Protein AF-0000000072077047 (afdb_homodimer)

Structure (mmCIF, N/CA/C/O backbone):
data_AF-0000000072077047-model_v1
#
loop_
_entity.id
_entity.type
_entity.pdbx_description
1 polymer 'Carbohydrate ABC transporter membrane protein 2 (CUT1 family)'
#
loop_
_atom_site.group_PDB
_atom_site.id
_atom_site.type_symbol
_atom_site.label_atom_id
_atom_site.label_alt_id
_atom_site.label_comp_id
_atom_site.label_asym_id
_atom_site.label_entity_id
_atom_site.label_seq_id
_atom_site.pdbx_PDB_ins_code
_atom_site.Cartn_x
_atom_site.Cartn_y
_atom_site.Cartn_z
_atom_site.occupancy
_atom_site.B_iso_or_equiv
_atom_site.auth_seq_id
_atom_site.auth_comp_id
_atom_site.auth_asym_id
_atom_site.auth_atom_id
_atom_site.pdbx_PDB_model_num
ATOM 1 N N . MET A 1 1 ? -26.688 14.711 22.484 1 39.25 1 MET A N 1
ATOM 2 C CA . MET A 1 1 ? -26.938 13.711 21.453 1 39.25 1 MET A CA 1
ATOM 3 C C . MET A 1 1 ? -27.859 14.25 20.375 1 39.25 1 MET A C 1
ATOM 5 O O . MET A 1 1 ? -29.031 14.508 20.625 1 39.25 1 MET A O 1
ATOM 9 N N . GLN A 1 2 ? -27.266 15.172 19.625 1 50.06 2 GLN A N 1
ATOM 10 C CA . GLN A 1 2 ? -28.172 16.016 18.844 1 50.06 2 GLN A CA 1
ATOM 11 C C . GLN A 1 2 ? -29.25 15.164 18.172 1 50.06 2 GLN A C 1
ATOM 13 O O . GLN A 1 2 ? -29.062 13.969 17.953 1 50.06 2 GLN A O 1
ATOM 18 N N . LYS A 1 3 ? -30.391 15.648 17.984 1 54.31 3 LYS A N 1
ATOM 19 C CA . LYS A 1 3 ? -31.625 15.102 17.422 1 54.31 3 LYS A CA 1
ATOM 20 C C . LYS A 1 3 ? -31.359 14.312 16.156 1 54.31 3 LYS A C 1
ATOM 22 O O . LYS A 1 3 ? -30.656 14.797 15.258 1 54.31 3 LYS A O 1
ATOM 27 N N . LEU A 1 4 ? -31.469 12.938 16.266 1 60.53 4 LEU A N 1
ATOM 28 C CA . LEU A 1 4 ? -31.359 12.016 15.141 1 60.53 4 LEU A CA 1
ATOM 29 C C . LEU A 1 4 ? -32.219 12.492 13.977 1 60.53 4 LEU A C 1
ATOM 31 O O . LEU A 1 4 ? -33.438 12.492 14.062 1 60.53 4 LEU A O 1
ATOM 35 N N . THR A 1 5 ? -31.828 13.5 13.25 1 64.62 5 THR A N 1
ATOM 36 C CA . THR A 1 5 ? -32.5 13.891 12.016 1 64.62 5 THR A CA 1
ATOM 37 C C . THR A 1 5 ? -32.438 12.773 10.984 1 64.62 5 THR A C 1
ATOM 39 O O . THR A 1 5 ? -31.609 11.867 11.094 1 64.62 5 THR A O 1
ATOM 42 N N . PRO A 1 6 ? -33.469 12.617 10.227 1 68.06 6 PRO A N 1
ATOM 43 C CA . PRO A 1 6 ? -33.438 11.609 9.164 1 68.06 6 PRO A CA 1
ATOM 44 C C . PRO A 1 6 ? -32.062 11.516 8.477 1 68.06 6 PRO A C 1
ATOM 46 O O . PRO A 1 6 ? -31.625 10.414 8.117 1 68.06 6 PRO A O 1
ATOM 49 N N . GLN A 1 7 ? -31.422 12.547 8.32 1 70.06 7 GLN A N 1
ATOM 50 C CA . GLN A 1 7 ? -30.094 12.555 7.719 1 70.06 7 GLN A CA 1
ATOM 51 C C . GLN A 1 7 ? -29.078 11.844 8.617 1 70.06 7 GLN A C 1
ATOM 53 O O . GLN A 1 7 ? -28.219 11.102 8.141 1 70.06 7 GLN A O 1
ATOM 58 N N . SER A 1 8 ? -29.328 12.086 9.875 1 73.5 8 SER A N 1
ATOM 59 C CA . SER A 1 8 ? -28.438 11.438 10.828 1 73.5 8 SER A CA 1
ATOM 60 C C . SER A 1 8 ? -28.641 9.93 10.844 1 73.5 8 SER A C 1
ATOM 62 O O . SER A 1 8 ? -27.688 9.164 10.953 1 73.5 8 SER A O 1
ATOM 64 N N . LEU A 1 9 ? -29.891 9.539 10.625 1 75.94 9 LEU A N 1
ATOM 65 C CA . LEU A 1 9 ? -30.188 8.109 10.617 1 75.94 9 LEU A CA 1
ATOM 66 C C . LEU A 1 9 ? -29.562 7.43 9.406 1 75.94 9 LEU A C 1
ATOM 68 O O . LEU A 1 9 ? -29.047 6.312 9.516 1 75.94 9 LEU A O 1
ATOM 72 N N . ILE A 1 10 ? -29.594 8.109 8.336 1 75 10 ILE A N 1
ATOM 73 C CA . ILE A 1 10 ? -29.016 7.566 7.117 1 75 10 ILE A CA 1
ATOM 74 C C . ILE A 1 10 ? -27.5 7.426 7.281 1 75 10 ILE A C 1
ATOM 76 O O . ILE A 1 10 ? -26.922 6.402 6.902 1 75 10 ILE A O 1
ATOM 80 N N . VAL A 1 11 ? -26.969 8.352 7.938 1 74.69 11 VAL A N 1
ATOM 81 C CA . VAL A 1 11 ? -25.531 8.32 8.164 1 74.69 11 VAL A CA 1
ATOM 82 C C . VAL A 1 11 ? -25.172 7.156 9.086 1 74.69 11 VAL A C 1
ATOM 84 O O . VAL A 1 11 ? -24.234 6.41 8.82 1 74.69 11 VAL A O 1
ATOM 87 N N . HIS A 1 12 ? -26.016 6.977 10.039 1 79.75 12 HIS A N 1
ATOM 88 C CA . HIS A 1 12 ? -25.766 5.887 10.977 1 79.75 12 HIS A CA 1
ATOM 89 C C . HIS A 1 12 ? -25.922 4.531 10.305 1 79.75 12 HIS A C 1
ATOM 91 O O . HIS A 1 12 ? -25.125 3.625 10.516 1 79.75 12 HIS A O 1
ATOM 97 N N . ALA A 1 13 ? -26.891 4.531 9.508 1 80.5 13 ALA A N 1
ATOM 98 C CA . ALA A 1 13 ? -27.141 3.27 8.82 1 80.5 13 ALA A CA 1
ATOM 99 C C . ALA A 1 13 ? -26.016 2.926 7.859 1 80.5 13 ALA A C 1
ATOM 101 O O . ALA A 1 13 ? -25.547 1.78 7.812 1 80.5 13 ALA A O 1
ATOM 102 N N . VAL A 1 14 ? -25.516 3.881 7.191 1 77.81 14 VAL A N 1
ATOM 103 C CA . VAL A 1 14 ? -24.438 3.68 6.219 1 77.81 14 VAL A CA 1
ATOM 104 C C . VAL A 1 14 ? -23.156 3.295 6.941 1 77.81 14 VAL A C 1
ATOM 106 O O . VAL A 1 14 ? -22.453 2.375 6.52 1 77.81 14 VAL A O 1
ATOM 109 N N . MET A 1 15 ? -22.984 3.916 8.039 1 80.5 15 MET A N 1
ATOM 110 C CA . MET A 1 15 ? -21.781 3.629 8.812 1 80.5 15 MET A CA 1
ATOM 111 C C . MET A 1 15 ? -21.828 2.217 9.391 1 80.5 15 MET A C 1
ATOM 113 O O . MET A 1 15 ? -20.812 1.514 9.406 1 80.5 15 MET A O 1
ATOM 117 N N . LEU A 1 16 ? -22.969 1.826 9.805 1 81 16 LEU A N 1
ATOM 118 C CA . LEU A 1 16 ? -23.141 0.487 10.359 1 81 16 LEU A CA 1
ATOM 119 C C . LEU A 1 16 ? -22.953 -0.573 9.273 1 81 16 LEU A C 1
ATOM 121 O O . LEU A 1 16 ? -22.297 -1.589 9.5 1 81 16 LEU A O 1
ATOM 125 N N . LEU A 1 17 ? -23.5 -0.321 8.133 1 80.81 17 LEU A N 1
ATOM 126 C CA . LEU A 1 17 ? -23.406 -1.264 7.027 1 80.81 17 LEU A CA 1
ATOM 127 C C . LEU A 1 17 ? -21.953 -1.413 6.582 1 80.81 17 LEU A C 1
ATOM 129 O O . LEU A 1 17 ? -21.5 -2.521 6.285 1 80.81 17 LEU A O 1
ATOM 133 N N . LEU A 1 18 ? -21.297 -0.344 6.586 1 79.5 18 LEU A N 1
ATOM 134 C CA . LEU A 1 18 ? -19.891 -0.366 6.211 1 79.5 18 LEU A CA 1
ATOM 135 C C . LEU A 1 18 ? -19.062 -1.135 7.238 1 79.5 18 LEU A C 1
ATOM 137 O O . LEU A 1 18 ? -18.203 -1.945 6.875 1 79.5 18 LEU A O 1
ATOM 141 N N . ALA A 1 19 ? -19.359 -0.924 8.438 1 80.75 19 ALA A N 1
ATOM 142 C CA . ALA A 1 19 ? -18.656 -1.617 9.523 1 80.75 19 ALA A CA 1
ATOM 143 C C . ALA A 1 19 ? -18.875 -3.123 9.445 1 80.75 19 ALA A C 1
ATOM 145 O O . ALA A 1 19 ? -17.938 -3.91 9.578 1 80.75 19 ALA A O 1
ATOM 146 N N . LEU A 1 20 ? -20.078 -3.471 9.156 1 80.88 20 LEU A N 1
ATOM 147 C CA . LEU A 1 20 ? -20.422 -4.887 9.086 1 80.88 20 LEU A CA 1
ATOM 148 C C . LEU A 1 20 ? -19.75 -5.555 7.891 1 80.88 20 LEU A C 1
ATOM 150 O O . LEU A 1 20 ? -19.281 -6.688 7.992 1 80.88 20 LEU A O 1
ATOM 154 N N . SER A 1 21 ? -19.719 -4.855 6.824 1 79.19 21 SER A N 1
ATOM 155 C CA . SER A 1 21 ? -19.109 -5.414 5.629 1 79.19 21 SER A CA 1
ATOM 156 C C . SER A 1 21 ? -17.609 -5.625 5.828 1 79.19 21 SER A C 1
ATOM 158 O O . SER A 1 21 ? -17.031 -6.578 5.297 1 79.19 21 SER A O 1
ATOM 160 N N . TRP A 1 22 ? -17 -4.785 6.598 1 79 22 TRP A N 1
ATOM 161 C CA . TRP A 1 22 ? -15.57 -4.895 6.871 1 79 22 TRP A CA 1
ATOM 162 C C . TRP A 1 22 ? -15.289 -6.012 7.871 1 79 22 TRP A C 1
ATOM 164 O O . TRP A 1 22 ? -14.281 -6.707 7.77 1 79 22 TRP A O 1
ATOM 174 N N . LEU A 1 23 ? -16.266 -6.238 8.789 1 83.62 23 LEU A N 1
ATOM 175 C CA . LEU A 1 23 ? -16.047 -7.188 9.875 1 83.62 23 LEU A CA 1
ATOM 176 C C . LEU A 1 23 ? -16.359 -8.609 9.43 1 83.62 23 LEU A C 1
ATOM 178 O O . LEU A 1 23 ? -15.797 -9.57 9.969 1 83.62 23 LEU A O 1
ATOM 182 N N . TYR A 1 24 ? -17.141 -8.75 8.484 1 84.81 24 TYR A N 1
ATOM 183 C CA . TYR A 1 24 ? -17.656 -10.062 8.109 1 84.81 24 TYR A CA 1
ATOM 184 C C . TYR A 1 24 ? -16.516 -10.992 7.711 1 84.81 24 TYR A C 1
ATOM 186 O O . TYR A 1 24 ? -16.422 -12.117 8.219 1 84.81 24 TYR A O 1
ATOM 194 N N . PRO A 1 25 ? -15.672 -10.562 6.801 1 85.69 25 PRO A N 1
ATOM 195 C CA . PRO A 1 25 ? -14.602 -11.484 6.402 1 85.69 25 PRO A CA 1
ATOM 196 C C . PRO A 1 25 ? -13.711 -11.898 7.57 1 85.69 25 PRO A C 1
ATOM 198 O O . PRO A 1 25 ? -13.227 -13.031 7.605 1 85.69 25 PRO A O 1
ATOM 201 N N . PHE A 1 26 ? -13.57 -11.039 8.453 1 85.38 26 PHE A N 1
ATOM 202 C CA . PHE A 1 26 ? -12.758 -11.352 9.617 1 85.38 26 PHE A CA 1
ATOM 203 C C . PHE A 1 26 ? -13.461 -12.359 10.523 1 85.38 26 PHE A C 1
ATOM 205 O O . PHE A 1 26 ? -12.844 -13.312 10.992 1 85.38 26 PHE A O 1
ATOM 212 N N . ILE A 1 27 ? -14.695 -12.102 10.727 1 88.5 27 ILE A N 1
ATOM 213 C CA . ILE A 1 27 ? -15.492 -13 11.562 1 88.5 27 ILE A CA 1
ATOM 214 C C . ILE A 1 27 ? -15.555 -14.383 10.922 1 88.5 27 ILE A C 1
ATOM 216 O O . ILE A 1 27 ? -15.375 -15.398 11.602 1 88.5 27 ILE A O 1
ATOM 220 N N . TRP A 1 28 ? -15.727 -14.383 9.664 1 90.38 28 TRP A N 1
ATOM 221 C CA . TRP A 1 28 ? -15.781 -15.648 8.938 1 90.38 28 TRP A CA 1
ATOM 222 C C . TRP A 1 28 ? -14.469 -16.406 9.078 1 90.38 28 TRP A C 1
ATOM 224 O O . TRP A 1 28 ? -14.469 -17.625 9.312 1 90.38 28 TRP A O 1
ATOM 234 N N . MET A 1 29 ? -13.398 -15.703 8.898 1 90.62 29 MET A N 1
ATOM 235 C CA . MET A 1 29 ? -12.078 -16.312 8.969 1 90.62 29 MET A CA 1
ATOM 236 C C . MET A 1 29 ? -11.836 -16.938 10.344 1 90.62 29 MET A C 1
ATOM 238 O O . MET A 1 29 ? -11.422 -18.094 10.445 1 90.62 29 MET A O 1
ATOM 242 N N . VAL A 1 30 ? -12.148 -16.203 11.375 1 92.06 30 VAL A N 1
ATOM 243 C CA . VAL A 1 30 ? -11.898 -16.656 12.742 1 92.06 30 VAL A CA 1
ATOM 244 C C . VAL A 1 30 ? -12.781 -17.875 13.047 1 92.06 30 VAL A C 1
ATOM 246 O O . VAL A 1 30 ? -12.289 -18.906 13.523 1 92.06 30 VAL A O 1
ATOM 249 N N . LEU A 1 31 ? -14.023 -17.812 12.711 1 94.19 31 LEU A N 1
ATOM 250 C CA . LEU A 1 31 ? -14.945 -18.891 13.008 1 94.19 31 LEU A CA 1
ATOM 251 C C . LEU A 1 31 ? -14.617 -20.125 12.172 1 94.19 31 LEU A C 1
ATOM 253 O O . LEU A 1 31 ? -14.695 -21.25 12.664 1 94.19 31 LEU A O 1
ATOM 257 N N . SER A 1 32 ? -14.227 -19.922 10.945 1 93 32 SER A N 1
ATOM 258 C CA . SER A 1 32 ? -13.906 -21.047 10.062 1 93 32 SER A CA 1
ATOM 259 C C . SER A 1 32 ? -12.609 -21.734 10.484 1 93 32 SER A C 1
ATOM 261 O O . SER A 1 32 ? -12.438 -22.922 10.273 1 93 32 SER A O 1
ATOM 263 N N . SER A 1 33 ? -11.695 -20.938 11.039 1 93.38 33 SER A N 1
ATOM 264 C CA . SER A 1 33 ? -10.438 -21.516 11.5 1 93.38 33 SER A CA 1
ATOM 265 C C . SER A 1 33 ? -10.656 -22.469 12.656 1 93.38 33 SER A C 1
ATOM 267 O O . SER A 1 33 ? -9.789 -23.281 12.977 1 93.38 33 SER A O 1
ATOM 269 N N . LEU A 1 34 ? -11.844 -22.391 13.305 1 95.75 34 LEU A N 1
ATOM 270 C CA . LEU A 1 34 ? -12.18 -23.203 14.469 1 95.75 34 LEU A CA 1
ATOM 271 C C . LEU A 1 34 ? -13.078 -24.375 14.062 1 95.75 34 LEU A C 1
ATOM 273 O O . LEU A 1 34 ? -13.68 -25.016 14.922 1 95.75 34 LEU A O 1
ATOM 277 N N . LYS A 1 35 ? -13.164 -24.641 12.812 1 94.94 35 LYS A N 1
ATOM 278 C CA . LYS A 1 35 ? -13.945 -25.766 12.297 1 94.94 35 LYS A CA 1
ATOM 279 C C . LYS A 1 35 ? -13.039 -26.812 11.648 1 94.94 35 LYS A C 1
ATOM 281 O O . LYS A 1 35 ? -11.953 -26.484 11.164 1 94.94 35 LYS A O 1
ATOM 286 N N . PRO A 1 36 ? -13.555 -28.141 11.711 1 92.88 36 PRO A N 1
ATOM 287 C CA . PRO A 1 36 ? -12.852 -29.078 10.828 1 92.88 36 PRO A CA 1
ATOM 288 C C . PRO A 1 36 ? -12.844 -28.625 9.367 1 92.88 36 PRO A C 1
ATOM 290 O O . PRO A 1 36 ? -13.836 -28.078 8.883 1 92.88 36 PRO A O 1
ATOM 293 N N . THR A 1 37 ? -11.766 -28.828 8.727 1 89.5 37 THR A N 1
ATOM 294 C CA . THR A 1 37 ? -11.562 -28.375 7.359 1 89.5 37 THR A CA 1
ATOM 295 C C . THR A 1 37 ? -12.734 -28.781 6.473 1 89.5 37 THR A C 1
ATOM 297 O O . THR A 1 37 ? -13.211 -27.984 5.66 1 89.5 37 THR A O 1
ATOM 300 N N . ALA A 1 38 ? -13.266 -29.938 6.672 1 88.56 38 ALA A N 1
ATOM 301 C CA . ALA A 1 38 ? -14.312 -30.5 5.824 1 88.56 38 ALA A CA 1
ATOM 302 C C . ALA A 1 38 ? -15.633 -29.766 6.031 1 88.56 38 ALA A C 1
ATOM 304 O O . ALA A 1 38 ? -16.516 -29.797 5.172 1 88.56 38 ALA A O 1
ATOM 305 N N . GLN A 1 39 ? -15.766 -29.016 7.125 1 91.38 39 GLN A N 1
ATOM 306 C CA . GLN A 1 39 ? -17.031 -28.391 7.477 1 91.38 39 GLN A CA 1
ATOM 307 C C . GLN A 1 39 ? -17.016 -26.906 7.172 1 91.38 39 GLN A C 1
ATOM 309 O O . GLN A 1 39 ? -18.031 -26.219 7.344 1 91.38 39 GLN A O 1
ATOM 314 N N . ILE A 1 40 ? -15.992 -26.406 6.688 1 89.19 40 ILE A N 1
ATOM 315 C CA . ILE A 1 40 ? -15.82 -24.969 6.531 1 89.19 40 ILE A CA 1
ATOM 316 C C . ILE A 1 40 ? -16.812 -24.438 5.496 1 89.19 40 ILE A C 1
ATOM 318 O O . ILE A 1 40 ? -17.422 -23.391 5.695 1 89.19 40 ILE A O 1
ATOM 322 N N . TYR A 1 41 ? -17.031 -25.25 4.441 1 86.06 41 TYR A N 1
ATOM 323 C CA . TYR A 1 41 ? -17.891 -24.734 3.377 1 86.06 41 TYR A CA 1
ATOM 324 C C . TYR A 1 41 ? -19.266 -25.375 3.434 1 86.06 41 TYR A C 1
ATOM 326 O O . TYR A 1 41 ? -20.188 -24.953 2.727 1 86.06 41 TYR A O 1
ATOM 334 N N . THR A 1 42 ? -19.375 -26.406 4.25 1 86.5 42 THR A N 1
ATOM 335 C CA . THR A 1 42 ? -20.625 -27.156 4.25 1 86.5 42 THR A CA 1
ATOM 336 C C . THR A 1 42 ? -21.531 -26.672 5.371 1 86.5 42 THR A C 1
ATOM 338 O O . THR A 1 42 ? -22.75 -26.844 5.297 1 86.5 42 THR A O 1
ATOM 341 N N . GLU A 1 43 ? -20.922 -26.125 6.371 1 87.62 43 GLU A N 1
ATOM 342 C CA . GLU A 1 43 ? -21.703 -25.656 7.512 1 87.62 43 GLU A CA 1
ATOM 343 C C . GLU A 1 43 ? -21.844 -24.141 7.508 1 87.62 43 GLU A C 1
ATOM 345 O O . GLU A 1 43 ? -20.984 -23.438 6.953 1 87.62 43 GLU A O 1
ATOM 350 N N . SER A 1 44 ? -22.891 -23.734 8.109 1 85.69 44 SER A N 1
ATOM 351 C CA . SER A 1 44 ? -23.094 -22.297 8.273 1 85.69 44 SER A CA 1
ATOM 352 C C . SER A 1 44 ? -22.047 -21.688 9.195 1 85.69 44 SER A C 1
ATOM 354 O O . SER A 1 44 ? -21.328 -22.422 9.891 1 85.69 44 SER A O 1
ATOM 356 N N . LEU A 1 45 ? -21.984 -20.422 9.148 1 85.88 45 LEU A N 1
ATOM 357 C CA . LEU A 1 45 ? -20.938 -19.672 9.836 1 85.88 45 LEU A CA 1
ATOM 358 C C . LEU A 1 45 ? -20.906 -20.031 11.32 1 85.88 45 LEU A C 1
ATOM 360 O O . LEU A 1 45 ? -19.828 -20.266 11.875 1 85.88 45 LEU A O 1
ATOM 364 N N . PHE A 1 46 ? -22.062 -20.141 11.93 1 89.25 46 PHE A N 1
ATOM 365 C CA . PHE A 1 46 ? -22.078 -20.328 13.375 1 89.25 46 PHE A CA 1
ATOM 366 C C . PHE A 1 46 ? -22.438 -21.766 13.734 1 89.25 46 PHE A C 1
ATOM 368 O O . PHE A 1 46 ? -22.734 -22.062 14.898 1 89.25 46 PHE A O 1
ATOM 375 N N . SER A 1 47 ? -22.359 -22.609 12.734 1 86.81 47 SER A N 1
ATOM 376 C CA . SER A 1 47 ? -22.719 -24 12.984 1 86.81 47 SER A CA 1
ATOM 377 C C . SER A 1 47 ? -21.516 -24.938 12.766 1 86.81 47 SER A C 1
ATOM 379 O O . SER A 1 47 ? -20.484 -24.5 12.25 1 86.81 47 SER A O 1
ATOM 381 N N . GLY A 1 48 ? -21.688 -26.125 13.344 1 84.69 48 GLY A N 1
ATOM 382 C CA . GLY A 1 48 ? -20.641 -27.141 13.18 1 84.69 48 GLY A CA 1
ATOM 383 C C . GLY A 1 48 ? -19.891 -27.438 14.461 1 84.69 48 GLY A C 1
ATOM 384 O O . GLY A 1 48 ? -20.266 -26.953 15.531 1 84.69 48 GLY A O 1
ATOM 385 N N . HIS A 1 49 ? -18.922 -28.344 14.359 1 91 49 HIS A N 1
ATOM 386 C CA . HIS A 1 49 ? -18.078 -28.75 15.484 1 91 49 HIS A CA 1
ATOM 387 C C . HIS A 1 49 ? -16.875 -27.828 15.641 1 91 49 HIS A C 1
ATOM 389 O O . HIS A 1 49 ? -16.125 -27.625 14.688 1 91 49 HIS A O 1
ATOM 395 N N . TRP A 1 50 ? -16.828 -27.156 16.75 1 94.06 50 TRP A N 1
ATOM 396 C CA . TRP A 1 50 ? -15.656 -26.312 17.031 1 94.06 50 TRP A CA 1
ATOM 397 C C . TRP A 1 50 ? -14.461 -27.172 17.438 1 94.06 50 TRP A C 1
ATOM 399 O O . TRP A 1 50 ? -14.609 -28.125 18.203 1 94.06 50 TRP A O 1
ATOM 409 N N . THR A 1 51 ? -13.344 -26.922 16.781 1 94.81 51 THR A N 1
ATOM 410 C CA . THR A 1 51 ? -12.141 -27.688 17.062 1 94.81 51 THR A CA 1
ATOM 411 C C . THR A 1 51 ? -10.906 -26.797 16.984 1 94.81 51 THR A C 1
ATOM 413 O O . THR A 1 51 ? -10.961 -25.688 16.453 1 94.81 51 THR A O 1
ATOM 416 N N . LEU A 1 52 ? -9.859 -27.25 17.609 1 94.69 52 LEU A N 1
ATOM 417 C CA . LEU A 1 52 ? -8.57 -26.578 17.531 1 94.69 52 LEU A CA 1
ATOM 418 C C . LEU A 1 52 ? -7.578 -27.391 16.703 1 94.69 52 LEU A C 1
ATOM 420 O O . LEU A 1 52 ? -6.367 -27.156 16.781 1 94.69 52 LEU A O 1
ATOM 424 N N . GLU A 1 53 ? -8.109 -28.266 15.93 1 92.44 53 GLU A N 1
ATOM 425 C CA . GLU A 1 53 ? -7.273 -29.172 15.156 1 92.44 53 GLU A CA 1
ATOM 426 C C . GLU A 1 53 ? -6.387 -28.422 14.172 1 92.44 53 GLU A C 1
ATOM 428 O O . GLU A 1 53 ? -5.234 -28.797 13.953 1 92.44 53 GLU A O 1
ATOM 433 N N . ASN A 1 54 ? -6.961 -27.375 13.57 1 91.62 54 ASN A N 1
ATOM 434 C CA . ASN A 1 54 ? -6.191 -26.594 12.609 1 91.62 54 ASN A CA 1
ATOM 435 C C . ASN A 1 54 ? -5.004 -25.891 13.273 1 91.62 54 ASN A C 1
ATOM 437 O O . ASN A 1 54 ? -3.924 -25.797 12.688 1 91.62 54 ASN A O 1
ATOM 441 N N . TYR A 1 55 ? -5.211 -25.484 14.461 1 92.06 55 TYR A N 1
ATOM 442 C CA . TYR A 1 55 ? -4.148 -24.828 15.211 1 92.06 55 TYR A CA 1
ATOM 443 C C . TYR A 1 55 ? -3.109 -25.844 15.68 1 92.06 55 TYR A C 1
ATOM 445 O O . TYR A 1 55 ? -1.905 -25.594 15.609 1 92.06 55 TYR A O 1
ATOM 453 N N . SER A 1 56 ? -3.615 -26.984 16.094 1 90.56 56 SER A N 1
ATOM 454 C CA . SER A 1 56 ? -2.711 -28.047 16.516 1 90.56 56 SER A CA 1
ATOM 455 C C . SER A 1 56 ? -1.838 -28.531 15.359 1 90.56 56 SER A C 1
ATOM 457 O O . SER A 1 56 ? -0.658 -28.828 15.547 1 90.56 56 SER A O 1
ATOM 459 N N . PHE A 1 57 ? -2.438 -28.516 14.281 1 86.62 57 PHE A N 1
ATOM 460 C CA . PHE A 1 57 ? -1.704 -28.906 13.078 1 86.62 57 PHE A CA 1
ATOM 461 C C . PHE A 1 57 ? -0.566 -27.938 12.805 1 86.62 57 PHE A C 1
ATOM 463 O O . PHE A 1 57 ? 0.561 -28.344 12.523 1 86.62 57 PHE A O 1
ATOM 470 N N . LEU A 1 58 ? -0.848 -26.688 12.883 1 84.25 58 LEU A N 1
ATOM 471 C CA . LEU A 1 58 ? 0.135 -25.656 12.578 1 84.25 58 LEU A CA 1
ATOM 472 C C . LEU A 1 58 ? 1.237 -25.625 13.625 1 84.25 58 LEU A C 1
ATOM 474 O O . LEU A 1 58 ? 2.406 -25.406 13.305 1 84.25 58 LEU A O 1
ATOM 478 N N . LEU A 1 59 ? 0.811 -25.891 14.852 1 85.56 59 LEU A N 1
ATOM 479 C CA . LEU A 1 59 ? 1.75 -25.719 15.953 1 85.56 59 LEU A CA 1
ATOM 480 C C . LEU A 1 59 ? 2.502 -27.016 16.234 1 85.56 59 LEU A C 1
ATOM 482 O O . LEU A 1 59 ? 3.455 -27.031 17.016 1 85.56 59 LEU A O 1
ATOM 486 N N . ASP A 1 60 ? 1.938 -28 15.625 1 77.81 60 ASP A N 1
ATOM 487 C CA . ASP A 1 60 ? 2.588 -29.281 15.867 1 77.81 60 ASP A CA 1
ATOM 488 C C . ASP A 1 60 ? 4 -29.312 15.289 1 77.81 60 ASP A C 1
ATOM 490 O O . ASP A 1 60 ? 4.184 -29.094 14.086 1 77.81 60 ASP A O 1
ATOM 494 N N . ASN A 1 61 ? 4.961 -28.969 16.031 1 62.06 61 ASN A N 1
ATOM 495 C CA . ASN A 1 61 ? 6.383 -28.953 15.711 1 62.06 61 ASN A CA 1
ATOM 496 C C . ASN A 1 61 ? 6.891 -30.344 15.344 1 62.06 61 ASN A C 1
ATOM 498 O O . ASN A 1 61 ? 8.102 -30.578 15.305 1 62.06 61 ASN A O 1
ATOM 502 N N . SER A 1 62 ? 6.137 -31.328 15.547 1 50.84 62 SER A N 1
ATOM 503 C CA . SER A 1 62 ? 6.629 -32.688 15.453 1 50.84 62 SER A CA 1
ATOM 504 C C . SER A 1 62 ? 7.09 -33.031 14.031 1 50.84 62 SER A C 1
ATOM 506 O O . SER A 1 62 ? 7.469 -34.156 13.742 1 50.84 62 SER A O 1
ATOM 508 N N . GLN A 1 63 ? 7.984 -32.281 13.414 1 50.81 63 GLN A N 1
ATOM 509 C CA . GLN A 1 63 ? 8.688 -32.562 12.164 1 50.81 63 GLN A CA 1
ATOM 510 C C . GLN A 1 63 ? 7.734 -33.094 11.094 1 50.81 63 GLN A C 1
ATOM 512 O O . GLN A 1 63 ? 8.148 -33.406 9.977 1 50.81 63 GLN A O 1
ATOM 517 N N . ARG A 1 64 ? 6.652 -33.625 11.438 1 45.62 64 ARG A N 1
ATOM 518 C CA . ARG A 1 64 ? 5.836 -34.344 10.469 1 45.62 64 ARG A CA 1
ATOM 519 C C . ARG A 1 64 ? 5.57 -33.5 9.227 1 45.62 64 ARG A C 1
ATOM 521 O O . ARG A 1 64 ? 5.594 -34 8.109 1 45.62 64 ARG A O 1
ATOM 528 N N . ALA A 1 65 ? 4.988 -32.406 9.477 1 50.75 65 ALA A N 1
ATOM 529 C CA . ALA A 1 65 ? 4.66 -31.75 8.211 1 50.75 65 ALA A CA 1
ATOM 530 C C . ALA A 1 65 ? 5.828 -30.891 7.715 1 50.75 65 ALA A C 1
ATOM 532 O O . ALA A 1 65 ? 5.684 -30.141 6.75 1 50.75 65 ALA A O 1
ATOM 533 N N . ASN A 1 66 ? 7.039 -31.188 8.25 1 56.09 66 ASN A N 1
ATOM 534 C CA . ASN A 1 66 ? 8.195 -30.453 7.758 1 56.09 66 ASN A CA 1
ATOM 535 C C . ASN A 1 66 ? 7.887 -28.953 7.629 1 56.09 66 ASN A C 1
ATOM 537 O O . ASN A 1 66 ? 8.25 -28.328 6.633 1 56.09 66 ASN A O 1
ATOM 541 N N . LYS A 1 67 ? 6.91 -28.641 8.508 1 61.31 67 LYS A N 1
ATOM 542 C CA . LYS A 1 67 ? 6.531 -27.234 8.383 1 61.31 67 LYS A CA 1
ATOM 543 C C . LYS A 1 67 ? 7.203 -26.375 9.453 1 61.31 67 LYS A C 1
ATOM 545 O O . LYS A 1 67 ? 6.875 -26.5 10.633 1 61.31 67 LYS A O 1
ATOM 550 N N . PRO A 1 68 ? 8.188 -25.703 9.242 1 78.44 68 PRO A N 1
ATOM 551 C CA . PRO A 1 68 ? 8.883 -24.922 10.266 1 78.44 68 PRO A CA 1
ATOM 552 C C . PRO A 1 68 ? 8.148 -23.641 10.625 1 78.44 68 PRO A C 1
ATOM 554 O O . PRO A 1 68 ? 8.672 -22.547 10.422 1 78.44 68 PRO A O 1
ATOM 557 N N . PHE A 1 69 ? 6.887 -23.938 11.375 1 82.19 69 PHE A N 1
ATOM 558 C CA . PHE A 1 69 ? 6.023 -22.797 11.688 1 82.19 69 PHE A CA 1
ATOM 559 C C . PHE A 1 69 ? 6.77 -21.766 12.523 1 82.19 69 PHE A C 1
ATOM 561 O O . PHE A 1 69 ? 6.855 -20.594 12.156 1 82.19 69 PHE A O 1
ATOM 568 N N . PHE A 1 70 ? 7.434 -22.25 13.602 1 85.56 70 PHE A N 1
ATOM 569 C CA . PHE A 1 70 ? 8.094 -21.328 14.508 1 85.56 70 PHE A CA 1
ATOM 570 C C . PHE A 1 70 ? 9.289 -20.656 13.836 1 85.56 70 PHE A C 1
ATOM 572 O O . PHE A 1 70 ? 9.57 -19.484 14.07 1 85.56 70 PHE A O 1
ATOM 579 N N . ARG A 1 71 ? 9.93 -21.438 13.047 1 89.62 71 ARG A N 1
ATOM 580 C CA . ARG A 1 71 ? 11.055 -20.859 12.32 1 89.62 71 ARG A CA 1
ATOM 581 C C . ARG A 1 71 ? 10.594 -19.812 11.328 1 89.62 71 ARG A C 1
ATOM 583 O O . ARG A 1 71 ? 11.203 -18.734 11.219 1 89.62 71 ARG A O 1
ATOM 590 N N . THR A 1 72 ? 9.516 -20.109 10.633 1 90.88 72 THR A N 1
ATOM 591 C CA . THR A 1 72 ? 8.992 -19.141 9.656 1 90.88 72 THR A CA 1
ATOM 592 C C . THR A 1 72 ? 8.469 -17.891 10.359 1 90.88 72 THR A C 1
ATOM 594 O O . THR A 1 72 ? 8.594 -16.781 9.828 1 90.88 72 THR A O 1
ATOM 597 N N . LEU A 1 73 ? 7.914 -18.156 11.547 1 90.62 73 LEU A N 1
ATOM 598 C CA . LEU A 1 73 ? 7.461 -17.016 12.336 1 90.62 73 LEU A CA 1
ATOM 599 C C . LEU A 1 73 ? 8.641 -16.156 12.766 1 90.62 73 LEU A C 1
ATOM 601 O O . LEU A 1 73 ? 8.57 -14.922 12.688 1 90.62 73 LEU A O 1
ATOM 605 N N . GLY A 1 74 ? 9.664 -16.766 13.203 1 93.44 74 GLY A N 1
ATOM 606 C CA . GLY A 1 74 ? 10.883 -16.047 13.562 1 93.44 74 GLY A CA 1
ATOM 607 C C . GLY A 1 74 ? 11.5 -15.289 12.398 1 93.44 74 GLY A C 1
ATOM 608 O O . GLY A 1 74 ? 11.914 -14.141 12.555 1 93.44 74 GLY A O 1
ATOM 609 N N . ASN A 1 75 ? 11.531 -15.945 11.266 1 95.69 75 ASN A N 1
ATOM 610 C CA . ASN A 1 75 ? 12.039 -15.289 10.07 1 95.69 75 ASN A CA 1
ATOM 611 C C . ASN A 1 75 ? 11.211 -14.055 9.719 1 95.69 75 ASN A C 1
ATOM 613 O O . ASN A 1 75 ? 11.758 -13 9.398 1 95.69 75 ASN A O 1
ATOM 617 N N . SER A 1 76 ? 9.891 -14.211 9.812 1 94.75 76 SER A N 1
ATOM 618 C CA . SER A 1 76 ? 8.992 -13.102 9.516 1 94.75 76 SER A CA 1
ATOM 619 C C . SER A 1 76 ? 9.242 -11.922 10.445 1 94.75 76 SER A C 1
ATOM 621 O O . SER A 1 76 ? 9.297 -10.773 10 1 94.75 76 SER A O 1
ATOM 623 N N . LEU A 1 77 ? 9.406 -12.242 11.727 1 94.88 77 LEU A N 1
ATOM 624 C CA . LEU A 1 77 ? 9.648 -11.195 12.711 1 94.88 77 LEU A CA 1
ATOM 625 C C . LEU A 1 77 ? 10.984 -10.508 12.445 1 94.88 77 LEU A C 1
ATOM 627 O O . LEU A 1 77 ? 11.07 -9.273 12.469 1 94.88 77 LEU A O 1
ATOM 631 N N . PHE A 1 78 ? 11.969 -11.297 12.203 1 97.25 78 PHE A N 1
ATOM 632 C CA . PHE A 1 78 ? 13.305 -10.75 11.953 1 97.25 78 PHE A CA 1
ATOM 633 C C . PHE A 1 78 ? 13.297 -9.836 10.734 1 97.25 78 PHE A C 1
ATOM 635 O O . PHE A 1 78 ? 13.773 -8.703 10.805 1 97.25 78 PHE A O 1
ATOM 642 N N . ILE A 1 79 ? 12.719 -10.258 9.633 1 97.75 79 ILE A N 1
ATOM 643 C CA . ILE A 1 79 ? 12.688 -9.516 8.375 1 97.75 79 ILE A CA 1
ATOM 644 C C . ILE A 1 79 ? 11.867 -8.242 8.555 1 97.75 79 ILE A C 1
ATOM 646 O O . ILE A 1 79 ? 12.328 -7.145 8.227 1 97.75 79 ILE A O 1
ATOM 650 N N . SER A 1 80 ? 10.664 -8.367 9.133 1 96.69 80 SER A N 1
ATOM 651 C CA . SER A 1 80 ? 9.75 -7.238 9.234 1 96.69 80 SER A CA 1
ATOM 652 C C . SER A 1 80 ? 10.273 -6.191 10.219 1 96.69 80 SER A C 1
ATOM 654 O O . SER A 1 80 ? 10.148 -4.988 9.977 1 96.69 80 SER A O 1
ATOM 656 N N . LEU A 1 81 ? 10.867 -6.672 11.336 1 96.69 81 LEU A N 1
ATOM 657 C CA . LEU A 1 81 ? 11.422 -5.727 12.297 1 96.69 81 LEU A CA 1
ATOM 658 C C . LEU A 1 81 ? 12.633 -5.004 11.711 1 96.69 81 LEU A C 1
ATOM 660 O O . LEU A 1 81 ? 12.805 -3.799 11.922 1 96.69 81 LEU A O 1
ATOM 664 N N . THR A 1 82 ? 13.461 -5.73 11.047 1 98.12 82 THR A N 1
ATOM 665 C CA . THR A 1 82 ? 14.641 -5.125 10.445 1 98.12 82 THR A CA 1
ATOM 666 C C . THR A 1 82 ? 14.242 -4.086 9.398 1 98.12 82 THR A C 1
ATOM 668 O O . THR A 1 82 ? 14.758 -2.965 9.406 1 98.12 82 THR A O 1
ATOM 671 N N . ILE A 1 83 ? 13.281 -4.414 8.547 1 97.75 83 ILE A N 1
ATOM 672 C CA . ILE A 1 83 ? 12.812 -3.49 7.523 1 97.75 83 ILE A CA 1
ATOM 673 C C . ILE A 1 83 ? 12.18 -2.266 8.18 1 97.75 83 ILE A C 1
ATOM 675 O O . ILE A 1 83 ? 12.445 -1.131 7.77 1 97.75 83 ILE A O 1
ATOM 679 N N . THR A 1 84 ? 11.391 -2.494 9.203 1 96.75 84 THR A N 1
ATOM 680 C CA . THR A 1 84 ? 10.727 -1.395 9.898 1 96.75 84 THR A CA 1
ATOM 681 C C . THR A 1 84 ? 11.75 -0.437 10.5 1 96.75 84 THR A C 1
ATOM 683 O O . THR A 1 84 ? 11.633 0.781 10.352 1 96.75 84 THR A O 1
ATOM 686 N N . LEU A 1 85 ? 12.742 -0.987 11.133 1 97.38 85 LEU A N 1
ATOM 687 C CA . LEU A 1 85 ? 13.773 -0.175 11.766 1 97.38 85 LEU A CA 1
ATOM 688 C C . LEU A 1 85 ? 14.547 0.627 10.727 1 97.38 85 LEU A C 1
ATOM 690 O O . LEU A 1 85 ? 14.758 1.83 10.898 1 97.38 85 LEU A O 1
ATOM 694 N N . THR A 1 86 ? 14.93 0.016 9.68 1 96.81 86 THR A N 1
ATOM 695 C CA . THR A 1 86 ? 15.734 0.687 8.672 1 96.81 86 THR A CA 1
ATOM 696 C C . THR A 1 86 ? 14.914 1.737 7.93 1 96.81 86 THR A C 1
ATOM 698 O O . THR A 1 86 ? 15.414 2.822 7.625 1 96.81 86 THR A O 1
ATOM 701 N N . VAL A 1 87 ? 13.664 1.41 7.641 1 96.75 87 VAL A N 1
ATOM 702 C CA . VAL A 1 87 ? 12.797 2.361 6.949 1 96.75 87 VAL A CA 1
ATOM 703 C C . VAL A 1 87 ? 12.547 3.576 7.84 1 96.75 87 VAL A C 1
ATOM 705 O O . VAL A 1 87 ? 12.625 4.719 7.383 1 96.75 87 VAL A O 1
ATOM 708 N N . THR A 1 88 ? 12.25 3.309 9.109 1 96.5 88 THR A N 1
ATOM 709 C CA . THR A 1 88 ? 11.984 4.41 10.023 1 96.5 88 THR A CA 1
ATOM 710 C C . THR A 1 88 ? 13.219 5.289 10.188 1 96.5 88 THR A C 1
ATOM 712 O O . THR A 1 88 ? 13.133 6.516 10.094 1 96.5 88 THR A O 1
ATOM 715 N N . LEU A 1 89 ? 14.336 4.664 10.336 1 95.19 89 LEU A N 1
ATOM 716 C CA . LEU A 1 89 ? 15.578 5.41 10.523 1 95.19 89 LEU A CA 1
ATOM 717 C C . LEU A 1 89 ? 15.945 6.184 9.266 1 95.19 89 LEU A C 1
ATOM 719 O O . LEU A 1 89 ? 16.297 7.359 9.336 1 95.19 89 LEU A O 1
ATOM 723 N N . SER A 1 90 ? 15.844 5.539 8.133 1 94.06 90 SER A N 1
ATOM 724 C CA . SER A 1 90 ? 16.156 6.23 6.883 1 94.06 90 SER A CA 1
ATOM 725 C C . SER A 1 90 ? 15.164 7.355 6.613 1 94.06 90 SER A C 1
ATOM 727 O O . SER A 1 90 ? 15.539 8.414 6.098 1 94.06 90 SER A O 1
ATOM 729 N N . SER A 1 91 ? 13.898 7.102 6.953 1 95.81 91 SER A N 1
ATOM 730 C CA . SER A 1 91 ? 12.891 8.141 6.766 1 95.81 91 SER A CA 1
ATOM 731 C C . SER A 1 91 ? 13.188 9.359 7.633 1 95.81 91 SER A C 1
ATOM 733 O O . SER A 1 91 ? 12.969 10.492 7.211 1 95.81 91 SER A O 1
ATOM 735 N N . VAL A 1 92 ? 13.703 9.109 8.82 1 96 92 VAL A N 1
ATOM 736 C CA . VAL A 1 92 ? 14.055 10.195 9.727 1 96 92 VAL A CA 1
ATOM 737 C C . VAL A 1 92 ? 15.234 10.984 9.148 1 96 92 VAL A C 1
ATOM 739 O O . VAL A 1 92 ? 15.188 12.211 9.07 1 96 92 VAL A O 1
ATOM 742 N N . LEU A 1 93 ? 16.234 10.281 8.734 1 92.88 93 LEU A N 1
ATOM 743 C CA . LEU A 1 93 ? 17.453 10.922 8.25 1 92.88 93 LEU A CA 1
ATOM 744 C C . LEU A 1 93 ? 17.188 11.656 6.934 1 92.88 93 LEU A C 1
ATOM 746 O O . LEU A 1 93 ? 17.469 12.852 6.82 1 92.88 93 LEU A O 1
ATOM 750 N N . VAL A 1 94 ? 16.625 10.945 5.992 1 92.88 94 VAL A N 1
ATOM 751 C CA . VAL A 1 94 ? 16.391 11.523 4.676 1 92.88 94 VAL A CA 1
ATOM 752 C C . VAL A 1 94 ? 15.25 12.547 4.754 1 92.88 94 VAL A C 1
ATOM 754 O O . VAL A 1 94 ? 15.305 13.594 4.098 1 92.88 94 VAL A O 1
ATOM 757 N N . GLY A 1 95 ? 14.25 12.203 5.562 1 93.62 95 GLY A N 1
ATOM 758 C CA . GLY A 1 95 ? 13.164 13.148 5.766 1 93.62 95 GLY A CA 1
ATOM 759 C C . GLY A 1 95 ? 13.625 14.477 6.344 1 93.62 95 GLY A C 1
ATOM 760 O O . GLY A 1 95 ? 13.125 15.531 5.965 1 93.62 95 GLY A O 1
ATOM 761 N N . TYR A 1 96 ? 14.555 14.422 7.246 1 93.69 96 TYR A N 1
ATOM 762 C CA . TYR A 1 96 ? 15.125 15.641 7.816 1 93.69 96 TYR A CA 1
ATOM 763 C C . TYR A 1 96 ? 15.852 16.453 6.754 1 93.69 96 TYR A C 1
ATOM 765 O O . TYR A 1 96 ? 15.703 17.672 6.684 1 93.69 96 TYR A O 1
ATOM 773 N N . ALA A 1 97 ? 16.641 15.781 6.004 1 91.31 97 ALA A N 1
ATOM 774 C CA . ALA A 1 97 ? 17.391 16.469 4.941 1 91.31 97 ALA A CA 1
ATOM 775 C C . ALA A 1 97 ? 16.438 17.141 3.963 1 91.31 97 ALA A C 1
ATOM 777 O O . ALA A 1 97 ? 16.641 18.297 3.582 1 91.31 97 ALA A O 1
ATOM 778 N N . VAL A 1 98 ? 15.43 16.516 3.643 1 90.19 98 VAL A N 1
ATOM 779 C CA . VAL A 1 98 ? 14.477 17.031 2.67 1 90.19 98 VAL A CA 1
ATOM 780 C C . VAL A 1 98 ? 13.703 18.203 3.277 1 90.19 98 VAL A C 1
ATOM 782 O O . VAL A 1 98 ? 13.414 19.188 2.596 1 90.19 98 VAL A O 1
ATOM 785 N N . ALA A 1 99 ? 13.414 18.125 4.539 1 91.38 99 ALA A N 1
ATOM 786 C CA . ALA A 1 99 ? 12.547 19.109 5.199 1 91.38 99 ALA A CA 1
ATOM 787 C C . ALA A 1 99 ? 13.344 20.328 5.66 1 91.38 99 ALA A C 1
ATOM 789 O O . ALA A 1 99 ? 12.836 21.453 5.633 1 91.38 99 ALA A O 1
ATOM 790 N N . LYS A 1 100 ? 14.531 20.078 6.125 1 91.81 100 LYS A N 1
ATOM 791 C CA . LYS A 1 100 ? 15.172 21.125 6.918 1 91.81 100 LYS A CA 1
ATOM 792 C C . LYS A 1 100 ? 16.5 21.547 6.312 1 91.81 100 LYS A C 1
ATOM 794 O O . LYS A 1 100 ? 17.156 22.469 6.801 1 91.81 100 LYS A O 1
ATOM 799 N N . THR A 1 101 ? 16.906 20.859 5.328 1 86.81 101 THR A N 1
ATOM 800 C CA . THR A 1 101 ? 18.188 21.203 4.715 1 86.81 101 THR A CA 1
ATOM 801 C C . THR A 1 101 ? 18 21.609 3.258 1 86.81 101 THR A C 1
ATOM 803 O O . THR A 1 101 ? 17.062 21.156 2.596 1 86.81 101 THR A O 1
ATOM 806 N N . ASP A 1 102 ? 18.859 22.516 2.836 1 84.25 102 ASP A N 1
ATOM 807 C CA . ASP A 1 102 ? 18.891 22.906 1.429 1 84.25 102 ASP A CA 1
ATOM 808 C C . ASP A 1 102 ? 20.078 22.266 0.712 1 84.25 102 ASP A C 1
ATOM 810 O O . ASP A 1 102 ? 21.203 22.297 1.217 1 84.25 102 ASP A O 1
ATOM 814 N N . PHE A 1 103 ? 19.766 21.438 -0.228 1 83 103 PHE A N 1
ATOM 815 C CA . PHE A 1 103 ? 20.844 20.812 -0.983 1 83 103 PHE A CA 1
ATOM 816 C C . PHE A 1 103 ? 20.547 20.844 -2.479 1 83 103 PHE A C 1
ATOM 818 O O . PHE A 1 103 ? 19.406 21.047 -2.885 1 83 103 PHE A O 1
ATOM 825 N N . PHE A 1 104 ? 21.641 20.703 -3.219 1 82.56 104 PHE A N 1
ATOM 826 C CA . PHE A 1 104 ? 21.531 20.734 -4.672 1 82.56 104 PHE A CA 1
ATOM 827 C C . PHE A 1 104 ? 20.734 19.531 -5.176 1 82.56 104 PHE A C 1
ATOM 829 O O . PHE A 1 104 ? 21 18.391 -4.777 1 82.56 104 PHE A O 1
ATOM 836 N N . GLY A 1 105 ? 19.672 19.797 -6.012 1 84.44 105 GLY A N 1
ATOM 837 C CA . GLY A 1 105 ? 18.859 18.719 -6.586 1 84.44 105 GLY A CA 1
ATOM 838 C C . GLY A 1 105 ? 17.688 18.328 -5.715 1 84.44 105 GLY A C 1
ATOM 839 O O . GLY A 1 105 ? 17.062 17.281 -5.934 1 84.44 105 GLY A O 1
ATOM 840 N N . LYS A 1 106 ? 17.484 19.156 -4.699 1 86.56 106 LYS A N 1
ATOM 841 C CA . LYS A 1 106 ? 16.391 18.875 -3.773 1 86.56 106 LYS A CA 1
ATOM 842 C C . LYS A 1 106 ? 15.07 18.734 -4.512 1 86.56 106 LYS A C 1
ATOM 844 O O . LYS A 1 106 ? 14.297 17.812 -4.25 1 86.56 106 LYS A O 1
ATOM 849 N N . GLY A 1 107 ? 14.875 19.625 -5.453 1 86.12 107 GLY A N 1
ATOM 850 C CA . GLY A 1 107 ? 13.656 19.562 -6.246 1 86.12 107 GLY A CA 1
ATOM 851 C C . GLY A 1 107 ? 13.523 18.266 -7.035 1 86.12 107 GLY A C 1
ATOM 852 O O . GLY A 1 107 ? 12.469 17.641 -7.035 1 86.12 107 GLY A O 1
ATOM 853 N N . VAL A 1 108 ? 14.562 17.891 -7.629 1 85.88 108 VAL A N 1
ATOM 854 C CA . VAL A 1 108 ? 14.578 16.656 -8.414 1 85.88 108 VAL A CA 1
ATOM 855 C C . VAL A 1 108 ? 14.367 15.453 -7.5 1 85.88 108 VAL A C 1
ATOM 857 O O . VAL A 1 108 ? 13.633 14.523 -7.844 1 85.88 108 VAL A O 1
ATOM 860 N N . PHE A 1 109 ? 14.969 15.5 -6.34 1 87.5 109 PHE A N 1
ATOM 861 C CA . PHE A 1 109 ? 14.844 14.398 -5.395 1 87.5 109 PHE A CA 1
ATOM 862 C C . PHE A 1 109 ? 13.406 14.258 -4.918 1 87.5 109 PHE A C 1
ATOM 864 O O . PHE A 1 109 ? 12.875 13.141 -4.832 1 87.5 109 PHE A O 1
ATOM 871 N N . LYS A 1 110 ? 12.805 15.352 -4.672 1 85.94 110 LYS A N 1
ATOM 872 C CA . LYS A 1 110 ? 11.414 15.328 -4.234 1 85.94 110 LYS A CA 1
ATOM 873 C C . LYS A 1 110 ? 10.508 14.742 -5.312 1 85.94 110 LYS A C 1
ATOM 875 O O . LYS A 1 110 ? 9.602 13.953 -5.012 1 85.94 110 LYS A O 1
ATOM 880 N N . ASN A 1 111 ? 10.812 15.094 -6.504 1 84 111 ASN A N 1
ATOM 881 C CA . ASN A 1 111 ? 10.039 14.531 -7.613 1 84 111 ASN A CA 1
ATOM 882 C C . ASN A 1 111 ? 10.25 13.031 -7.738 1 84 111 ASN A C 1
ATOM 884 O O . ASN A 1 111 ? 9.305 12.289 -8.023 1 84 111 ASN A O 1
ATOM 888 N N . LEU A 1 112 ? 11.445 12.609 -7.492 1 84.44 112 LEU A N 1
ATOM 889 C CA . LEU A 1 112 ? 11.75 11.188 -7.566 1 84.44 112 LEU A CA 1
ATOM 890 C C . LEU A 1 112 ? 11.055 10.422 -6.449 1 84.44 112 LEU A C 1
ATOM 892 O O . LEU A 1 112 ? 10.617 9.289 -6.645 1 84.44 112 LEU A O 1
ATOM 896 N N . LEU A 1 113 ? 11.016 11.039 -5.336 1 85.88 113 LEU A N 1
ATOM 897 C CA . LEU A 1 113 ? 10.312 10.438 -4.207 1 85.88 113 LEU A CA 1
ATOM 898 C C . LEU A 1 113 ? 8.844 10.195 -4.547 1 85.88 113 LEU A C 1
ATOM 900 O O . LEU A 1 113 ? 8.32 9.102 -4.312 1 85.88 113 LEU A O 1
ATOM 904 N N . ILE A 1 114 ? 8.242 11.117 -5.137 1 81.25 114 ILE A N 1
ATOM 905 C CA . ILE A 1 114 ? 6.828 11.016 -5.473 1 81.25 114 ILE A CA 1
ATOM 906 C C . ILE A 1 114 ? 6.637 9.984 -6.586 1 81.25 114 ILE A C 1
ATOM 908 O O . ILE A 1 114 ? 5.723 9.156 -6.52 1 81.25 114 ILE A O 1
ATOM 912 N N . ALA A 1 115 ? 7.535 10.023 -7.516 1 80 115 ALA A N 1
ATOM 913 C CA . ALA A 1 115 ? 7.469 9.062 -8.617 1 80 115 ALA A CA 1
ATOM 914 C C . ALA A 1 115 ? 7.555 7.633 -8.102 1 80 115 ALA A C 1
ATOM 916 O O . ALA A 1 115 ? 6.809 6.758 -8.547 1 80 115 ALA A O 1
ATOM 917 N N . GLN A 1 116 ? 8.43 7.422 -7.207 1 80.69 116 GLN A N 1
ATOM 918 C CA . GLN A 1 116 ? 8.625 6.086 -6.652 1 80.69 116 GLN A CA 1
ATOM 919 C C . GLN A 1 116 ? 7.371 5.598 -5.938 1 80.69 116 GLN A C 1
ATOM 921 O O . GLN A 1 116 ? 7.059 4.406 -5.957 1 80.69 116 GLN A O 1
ATOM 926 N N . MET A 1 117 ? 6.625 6.43 -5.32 1 80.69 117 MET A N 1
ATOM 927 C CA . MET A 1 117 ? 5.441 6.062 -4.543 1 80.69 117 MET A CA 1
ATOM 928 C C . MET A 1 117 ? 4.301 5.633 -5.457 1 80.69 117 MET A C 1
ATOM 930 O O . MET A 1 117 ? 3.459 4.82 -5.066 1 80.69 117 MET A O 1
ATOM 934 N N . VAL A 1 118 ? 4.328 6.191 -6.637 1 74.69 118 VAL A N 1
ATOM 935 C CA . VAL A 1 118 ? 3.182 5.957 -7.504 1 74.69 118 VAL A CA 1
ATOM 936 C C . VAL A 1 118 ? 3.488 4.812 -8.469 1 74.69 118 VAL A C 1
ATOM 938 O O . VAL A 1 118 ? 2.58 4.254 -9.094 1 74.69 118 VAL A O 1
ATOM 941 N N . PHE A 1 119 ? 4.715 4.445 -8.539 1 75.19 119 PHE A N 1
ATOM 942 C CA . PHE A 1 119 ? 5.105 3.383 -9.453 1 75.19 119 PHE A CA 1
ATOM 943 C C . PHE A 1 119 ? 4.539 2.041 -9.008 1 75.19 119 PHE A C 1
ATOM 945 O O . PHE A 1 119 ? 4.605 1.697 -7.824 1 75.19 119 PHE A O 1
ATOM 952 N N . PRO A 1 120 ? 3.969 1.276 -10.008 1 73.12 120 PRO A N 1
ATOM 953 C CA . PRO A 1 120 ? 3.42 -0.044 -9.695 1 73.12 120 PRO A CA 1
ATOM 954 C C . PRO A 1 120 ? 4.484 -1.03 -9.219 1 73.12 120 PRO A C 1
ATOM 956 O O . PRO A 1 120 ? 5.465 -1.271 -9.93 1 73.12 120 PRO A O 1
ATOM 959 N N . ALA A 1 121 ? 4.266 -1.6 -8.078 1 73.06 121 ALA A N 1
ATOM 960 C CA . ALA A 1 121 ? 5.254 -2.451 -7.426 1 73.06 121 ALA A CA 1
ATOM 961 C C . ALA A 1 121 ? 5.461 -3.748 -8.203 1 73.06 121 ALA A C 1
ATOM 963 O O . ALA A 1 121 ? 6.59 -4.234 -8.32 1 73.06 121 ALA A O 1
ATOM 964 N N . PHE A 1 122 ? 4.387 -4.25 -8.734 1 72.88 122 PHE A N 1
ATOM 965 C CA . PHE A 1 122 ? 4.477 -5.535 -9.414 1 72.88 122 PHE A CA 1
ATOM 966 C C . PHE A 1 122 ? 5.418 -5.445 -10.617 1 72.88 122 PHE A C 1
ATOM 968 O O . PHE A 1 122 ? 6.152 -6.391 -10.906 1 72.88 122 PHE A O 1
ATOM 975 N N . MET A 1 123 ? 5.48 -4.316 -11.211 1 71.94 123 MET A N 1
ATOM 976 C CA . MET A 1 123 ? 6.281 -4.145 -12.422 1 71.94 123 MET A CA 1
ATOM 977 C C . MET A 1 123 ? 7.77 -4.086 -12.086 1 71.94 123 MET A C 1
ATOM 979 O O . MET A 1 123 ? 8.609 -4.27 -12.969 1 71.94 123 MET A O 1
ATOM 983 N N . PHE A 1 124 ? 7.91 -3.92 -10.82 1 80 124 PHE A N 1
ATOM 984 C CA . PHE A 1 124 ? 9.289 -3.773 -10.375 1 80 124 PHE A CA 1
ATOM 985 C C . PHE A 1 124 ? 9.875 -5.121 -9.961 1 80 124 PHE A C 1
ATOM 987 O O . PHE A 1 124 ? 11.078 -5.234 -9.719 1 80 124 PHE A O 1
ATOM 994 N N . ILE A 1 125 ? 9.094 -6.059 -10.047 1 86.19 125 ILE A N 1
ATOM 995 C CA . ILE A 1 125 ? 9.516 -7.328 -9.469 1 86.19 125 ILE A CA 1
ATOM 996 C C . ILE A 1 125 ? 10.672 -7.91 -10.281 1 86.19 125 ILE A C 1
ATOM 998 O O . ILE A 1 125 ? 11.711 -8.258 -9.727 1 86.19 125 ILE A O 1
ATOM 1002 N N . ILE A 1 126 ? 10.531 -7.879 -11.586 1 86.56 126 ILE A N 1
ATOM 1003 C CA . ILE A 1 126 ? 11.523 -8.523 -12.438 1 86.56 126 ILE A CA 1
ATOM 1004 C C . ILE A 1 126 ? 12.828 -7.723 -12.414 1 86.56 126 ILE A C 1
ATOM 1006 O O . ILE A 1 126 ? 13.891 -8.258 -12.086 1 86.56 126 ILE A O 1
ATOM 1010 N N . PRO A 1 127 ? 12.75 -6.457 -12.648 1 88.19 127 PRO A N 1
ATOM 1011 C CA . PRO A 1 127 ? 13.992 -5.68 -12.609 1 88.19 127 PRO A CA 1
ATOM 1012 C C . PRO A 1 127 ? 14.656 -5.711 -11.234 1 88.19 127 PRO A C 1
ATOM 1014 O O . PRO A 1 127 ? 15.891 -5.711 -11.148 1 88.19 127 PRO A O 1
ATOM 1017 N N . GLN A 1 128 ? 13.914 -5.695 -10.281 1 89.19 128 GLN A N 1
ATOM 1018 C CA . GLN A 1 128 ? 14.477 -5.77 -8.93 1 89.19 128 GLN A CA 1
ATOM 1019 C C . GLN A 1 128 ? 15.141 -7.125 -8.688 1 89.19 128 GLN A C 1
ATOM 1021 O O . GLN A 1 128 ? 16.156 -7.207 -8.008 1 89.19 128 GLN A O 1
ATOM 1026 N N . PHE A 1 129 ? 14.57 -8.18 -9.188 1 91.25 129 PHE A N 1
ATOM 1027 C CA . PHE A 1 129 ? 15.148 -9.516 -9.07 1 91.25 129 PHE A CA 1
ATOM 1028 C C . PHE A 1 129 ? 16.516 -9.57 -9.758 1 91.25 129 PHE A C 1
ATOM 1030 O O . PHE A 1 129 ? 17.469 -10.117 -9.203 1 91.25 129 PHE A O 1
ATOM 1037 N N . VAL A 1 130 ? 16.5 -9.008 -10.898 1 87.56 130 VAL A N 1
ATOM 1038 C CA . VAL A 1 130 ? 17.75 -9 -11.672 1 87.56 130 VAL A CA 1
ATOM 1039 C C . VAL A 1 130 ? 18.828 -8.242 -10.906 1 87.56 130 VAL A C 1
ATOM 1041 O O . VAL A 1 130 ? 19.969 -8.68 -10.836 1 87.56 130 VAL A O 1
ATOM 1044 N N . LEU A 1 131 ? 18.438 -7.133 -10.312 1 87.69 131 LEU A N 1
ATOM 1045 C CA . LEU A 1 131 ? 19.391 -6.359 -9.516 1 87.69 131 LEU A CA 1
ATOM 1046 C C . LEU A 1 131 ? 19.922 -7.184 -8.352 1 87.69 131 LEU A C 1
ATOM 1048 O O . LEU A 1 131 ? 21.125 -7.234 -8.117 1 87.69 131 LEU A O 1
ATOM 1052 N N . MET A 1 132 ? 19.047 -7.871 -7.645 1 92.25 132 MET A N 1
ATOM 1053 C CA . MET A 1 132 ? 19.469 -8.688 -6.508 1 92.25 132 MET A CA 1
ATOM 1054 C C . MET A 1 132 ? 20.344 -9.852 -6.969 1 92.25 132 MET A C 1
ATOM 1056 O O . MET A 1 132 ? 21.297 -10.219 -6.281 1 92.25 132 MET A O 1
ATOM 1060 N N . ARG A 1 133 ? 19.969 -10.398 -8.078 1 91.38 133 ARG A N 1
ATOM 1061 C CA . ARG A 1 133 ? 20.75 -11.492 -8.656 1 91.38 133 ARG A CA 1
ATOM 1062 C C . ARG A 1 133 ? 22.141 -11.023 -9.031 1 91.38 133 ARG A C 1
ATOM 1064 O O . ARG A 1 133 ? 23.141 -11.68 -8.719 1 91.38 133 ARG A O 1
ATOM 1071 N N . GLU A 1 134 ? 22.25 -9.867 -9.648 1 87 134 GLU A N 1
ATOM 1072 C CA . GLU A 1 134 ? 23.547 -9.312 -10.055 1 87 134 GLU A CA 1
ATOM 1073 C C . GLU A 1 134 ? 24.406 -8.984 -8.844 1 87 134 GLU A C 1
ATOM 1075 O O . GLU A 1 134 ? 25.641 -9.086 -8.906 1 87 134 GLU A O 1
ATOM 1080 N N . LEU A 1 135 ? 23.797 -8.672 -7.773 1 91.38 135 LEU A N 1
ATOM 1081 C CA . LEU A 1 135 ? 24.531 -8.352 -6.547 1 91.38 135 LEU A CA 1
ATOM 1082 C C . LEU A 1 135 ? 24.875 -9.625 -5.781 1 91.38 135 LEU A C 1
ATOM 1084 O O . LEU A 1 135 ? 25.562 -9.57 -4.762 1 91.38 135 LEU A O 1
ATOM 1088 N N . GLY A 1 136 ? 24.391 -10.781 -6.246 1 94.5 136 GLY A N 1
ATOM 1089 C CA . GLY A 1 136 ? 24.688 -12.062 -5.629 1 94.5 136 GLY A CA 1
ATOM 1090 C C . GLY A 1 136 ? 23.969 -12.273 -4.309 1 94.5 136 GLY A C 1
ATOM 1091 O O . GLY A 1 136 ? 24.484 -12.969 -3.426 1 94.5 136 GLY A O 1
ATOM 1092 N N . LEU A 1 137 ? 22.797 -11.648 -4.203 1 96.44 137 LEU A N 1
ATOM 1093 C CA . LEU A 1 137 ? 22.156 -11.656 -2.895 1 96.44 137 LEU A CA 1
ATOM 1094 C C . LEU A 1 137 ? 20.953 -12.609 -2.877 1 96.44 137 LEU A C 1
ATOM 1096 O O . LEU A 1 137 ? 20.344 -12.828 -1.829 1 96.44 137 LEU A O 1
ATOM 1100 N N . ILE A 1 138 ? 20.703 -13.25 -3.949 1 96 138 ILE A N 1
ATOM 1101 C CA . ILE A 1 138 ? 19.562 -14.141 -4.008 1 96 138 ILE A CA 1
ATOM 1102 C C . ILE A 1 138 ? 19.719 -15.273 -2.99 1 96 138 ILE A C 1
ATOM 1104 O O . ILE A 1 138 ? 20.844 -15.633 -2.639 1 96 138 ILE A O 1
ATOM 1108 N N . ASN A 1 139 ? 18.625 -15.734 -2.459 1 97.06 139 ASN A N 1
ATOM 1109 C CA . ASN A 1 139 ? 18.562 -16.828 -1.501 1 97.06 139 ASN A CA 1
ATOM 1110 C C . ASN A 1 139 ? 19.219 -16.453 -0.172 1 97.06 139 ASN A C 1
ATOM 1112 O O . ASN A 1 139 ? 19.938 -17.25 0.418 1 97.06 139 ASN A O 1
ATOM 1116 N N . SER A 1 140 ? 19.047 -15.188 0.171 1 97.31 140 SER A N 1
ATOM 1117 C CA . SER A 1 140 ? 19.516 -14.672 1.45 1 97.31 140 SER A CA 1
ATOM 1118 C C . SER A 1 140 ? 18.516 -13.703 2.061 1 97.31 140 SER A C 1
ATOM 1120 O O . SER A 1 140 ? 17.609 -13.219 1.372 1 97.31 140 SER A O 1
ATOM 1122 N N . TYR A 1 141 ? 18.703 -13.477 3.371 1 97.44 141 TYR A N 1
ATOM 1123 C CA . TYR A 1 141 ? 17.859 -12.5 4.043 1 97.44 141 TYR A CA 1
ATOM 1124 C C . TYR A 1 141 ? 18.016 -11.117 3.426 1 97.44 141 TYR A C 1
ATOM 1126 O O . TYR A 1 141 ? 17.062 -10.328 3.375 1 97.44 141 TYR A O 1
ATOM 1134 N N . SER A 1 142 ? 19.188 -10.852 2.898 1 96.94 142 SER A N 1
ATOM 1135 C CA . SER A 1 142 ? 19.453 -9.547 2.316 1 96.94 142 SER A CA 1
ATOM 1136 C C . SER A 1 142 ? 18.578 -9.281 1.103 1 96.94 142 SER A C 1
ATOM 1138 O O . SER A 1 142 ? 18.172 -8.148 0.858 1 96.94 142 SER A O 1
ATOM 1140 N N . ALA A 1 143 ? 18.281 -10.305 0.373 1 96.62 143 ALA A N 1
ATOM 1141 C CA . ALA A 1 143 ? 17.422 -10.141 -0.801 1 96.62 143 ALA A CA 1
ATOM 1142 C C . ALA A 1 143 ? 16 -9.75 -0.397 1 96.62 143 ALA A C 1
ATOM 1144 O O . ALA A 1 143 ? 15.312 -9.055 -1.144 1 96.62 143 ALA A O 1
ATOM 1145 N N . MET A 1 144 ? 15.648 -10.188 0.792 1 97.12 144 MET A N 1
ATOM 1146 C CA . MET A 1 144 ? 14.289 -9.906 1.267 1 97.12 144 MET A CA 1
ATOM 1147 C C . MET A 1 144 ? 14.234 -8.562 1.988 1 97.12 144 MET A C 1
ATOM 1149 O O . MET A 1 144 ? 13.18 -7.93 2.049 1 97.12 144 MET A O 1
ATOM 1153 N N . ILE A 1 145 ? 15.352 -8.055 2.482 1 97.31 145 ILE A N 1
ATOM 1154 C CA . ILE A 1 145 ? 15.344 -6.898 3.369 1 97.31 145 ILE A CA 1
ATOM 1155 C C . ILE A 1 145 ? 15.805 -5.656 2.604 1 97.31 145 ILE A C 1
ATOM 1157 O O . ILE A 1 145 ? 15.125 -4.629 2.615 1 97.31 145 ILE A O 1
ATOM 1161 N N . LEU A 1 146 ? 16.812 -5.77 1.806 1 94.19 146 LEU A N 1
ATOM 1162 C CA . LEU A 1 146 ? 17.516 -4.621 1.24 1 94.19 146 LEU A CA 1
ATOM 1163 C C . LEU A 1 146 ? 16.594 -3.826 0.315 1 94.19 146 LEU A C 1
ATOM 1165 O O . LEU A 1 146 ? 16.547 -2.596 0.384 1 94.19 146 LEU A O 1
ATOM 1169 N N . PRO A 1 147 ? 15.836 -4.465 -0.545 1 91.81 147 PRO A N 1
ATOM 1170 C CA . PRO A 1 147 ? 14.984 -3.699 -1.453 1 91.81 147 PRO A CA 1
ATOM 1171 C C . PRO A 1 147 ? 13.922 -2.879 -0.716 1 91.81 147 PRO A C 1
ATOM 1173 O O . PRO A 1 147 ? 13.367 -1.933 -1.279 1 91.81 147 PRO A O 1
ATOM 1176 N N . TYR A 1 148 ? 13.688 -3.27 0.525 1 93.25 148 TYR A N 1
ATOM 1177 C CA . TYR A 1 148 ? 12.609 -2.623 1.274 1 93.25 148 TYR A CA 1
ATOM 1178 C C . TYR A 1 148 ? 13.172 -1.829 2.449 1 93.25 148 TYR A C 1
ATOM 1180 O O . TYR A 1 148 ? 12.414 -1.354 3.301 1 93.25 148 TYR A O 1
ATOM 1188 N N . ALA A 1 149 ? 14.492 -1.656 2.49 1 92.88 149 ALA A N 1
ATOM 1189 C CA . ALA A 1 149 ? 15.164 -1.046 3.635 1 92.88 149 ALA A CA 1
ATOM 1190 C C . ALA A 1 149 ? 14.922 0.46 3.674 1 92.88 149 ALA A C 1
ATOM 1192 O O . ALA A 1 149 ? 15.18 1.111 4.688 1 92.88 149 ALA A O 1
ATOM 1193 N N . MET A 1 150 ? 14.414 0.968 2.574 1 90.88 150 MET A N 1
ATOM 1194 C CA . MET A 1 150 ? 14.023 2.371 2.463 1 90.88 150 MET A CA 1
ATOM 1195 C C . MET A 1 150 ? 12.766 2.52 1.612 1 90.88 150 MET A C 1
ATOM 1197 O O . MET A 1 150 ? 12.523 1.714 0.712 1 90.88 150 MET A O 1
ATOM 1201 N N . GLY A 1 151 ? 11.977 3.443 1.927 1 89.06 151 GLY A N 1
ATOM 1202 C CA . GLY A 1 151 ? 10.742 3.641 1.187 1 89.06 151 GLY A CA 1
ATOM 1203 C C . GLY A 1 151 ? 10.391 5.102 0.997 1 89.06 151 GLY A C 1
ATOM 1204 O O . GLY A 1 151 ? 10.508 5.902 1.927 1 89.06 151 GLY A O 1
ATOM 1205 N N . ALA A 1 152 ? 9.977 5.391 -0.205 1 89.12 152 ALA A N 1
ATOM 1206 C CA . ALA A 1 152 ? 9.617 6.762 -0.559 1 89.12 152 ALA A CA 1
ATOM 1207 C C . ALA A 1 152 ? 8.453 7.266 0.288 1 89.12 152 ALA A C 1
ATOM 1209 O O . ALA A 1 152 ? 8.43 8.43 0.693 1 89.12 152 ALA A O 1
ATOM 1210 N N . TRP A 1 153 ? 7.562 6.379 0.577 1 87.19 153 TRP A N 1
ATOM 1211 C CA . TRP A 1 153 ? 6.391 6.766 1.355 1 87.19 153 TRP A CA 1
ATOM 1212 C C . TRP A 1 153 ? 6.793 7.215 2.756 1 87.19 153 TRP A C 1
ATOM 1214 O O . TRP A 1 153 ? 6.359 8.273 3.225 1 87.19 153 TRP A O 1
ATOM 1224 N N . GLY A 1 154 ? 7.609 6.414 3.414 1 92 154 GLY A N 1
ATOM 1225 C CA . GLY A 1 154 ? 8.078 6.793 4.738 1 92 154 GLY A CA 1
ATOM 1226 C C . GLY A 1 154 ? 8.836 8.109 4.75 1 92 154 GLY A C 1
ATOM 1227 O O . GLY A 1 154 ? 8.602 8.961 5.609 1 92 154 GLY A O 1
ATOM 1228 N N . ILE A 1 155 ? 9.672 8.281 3.787 1 92.75 155 ILE A N 1
ATOM 1229 C CA . ILE A 1 155 ? 10.461 9.5 3.678 1 92.75 155 ILE A CA 1
ATOM 1230 C C . ILE A 1 155 ? 9.531 10.695 3.451 1 92.75 155 ILE A C 1
ATOM 1232 O O . ILE A 1 155 ? 9.688 11.734 4.094 1 92.75 155 ILE A O 1
ATOM 1236 N N . PHE A 1 156 ? 8.664 10.5 2.594 1 88.62 156 PHE A N 1
ATOM 1237 C CA . PHE A 1 156 ? 7.711 11.555 2.285 1 88.62 156 PHE A CA 1
ATOM 1238 C C . PHE A 1 156 ? 6.906 11.938 3.52 1 88.62 156 PHE A C 1
ATOM 1240 O O . PHE A 1 156 ? 6.793 13.125 3.852 1 88.62 156 PHE A O 1
ATOM 1247 N N . MET A 1 157 ? 6.344 11.016 4.223 1 87.31 157 MET A N 1
ATOM 1248 C CA . MET A 1 157 ? 5.504 11.273 5.391 1 87.31 157 MET A CA 1
ATOM 1249 C C . MET A 1 157 ? 6.301 11.969 6.488 1 87.31 157 MET A C 1
ATOM 1251 O O . MET A 1 157 ? 5.84 12.953 7.066 1 87.31 157 MET A O 1
ATOM 1255 N N . VAL A 1 158 ? 7.469 11.492 6.734 1 92.62 158 VAL A N 1
ATOM 1256 C CA . VAL A 1 158 ? 8.289 12.062 7.797 1 92.62 158 VAL A CA 1
ATOM 1257 C C . VAL A 1 158 ? 8.734 13.469 7.406 1 92.62 158 VAL A C 1
ATOM 1259 O O . VAL A 1 158 ? 8.711 14.383 8.234 1 92.62 158 VAL A O 1
ATOM 1262 N N . SER A 1 159 ? 9.117 13.633 6.148 1 92.31 159 SER A N 1
ATOM 1263 C CA . SER A 1 159 ? 9.531 14.953 5.695 1 92.31 159 SER A CA 1
ATOM 1264 C C . SER A 1 159 ? 8.406 15.969 5.848 1 92.31 159 SER A C 1
ATOM 1266 O O . SER A 1 159 ? 8.641 17.109 6.238 1 92.31 159 SER A O 1
ATOM 1268 N N . GLN A 1 160 ? 7.27 15.523 5.523 1 84.5 160 GLN A N 1
ATOM 1269 C CA . GLN A 1 160 ? 6.125 16.422 5.645 1 84.5 160 GLN A CA 1
ATOM 1270 C C . GLN A 1 160 ? 5.883 16.812 7.102 1 84.5 160 GLN A C 1
ATOM 1272 O O . GLN A 1 160 ? 5.598 17.969 7.398 1 84.5 160 GLN A O 1
ATOM 1277 N N . SER A 1 161 ? 5.969 15.883 7.965 1 87.56 161 SER A N 1
ATOM 1278 C CA . SER A 1 161 ? 5.801 16.172 9.383 1 87.56 161 SER A CA 1
ATOM 1279 C C . SER A 1 161 ? 6.922 17.078 9.898 1 87.56 161 SER A C 1
ATOM 1281 O O . SER A 1 161 ? 6.668 18.031 10.625 1 87.56 161 SER A O 1
ATOM 1283 N N . PHE A 1 162 ? 8.109 16.766 9.508 1 93.19 162 PHE A N 1
ATOM 1284 C CA . PHE A 1 162 ? 9.266 17.531 9.938 1 93.19 162 PHE A CA 1
ATOM 1285 C C . PHE A 1 162 ? 9.164 18.984 9.453 1 93.19 162 PHE A C 1
ATOM 1287 O O . PHE A 1 162 ? 9.578 19.906 10.156 1 93.19 162 PHE A O 1
ATOM 1294 N N . LYS A 1 163 ? 8.711 19.156 8.328 1 90.12 163 LYS A N 1
ATOM 1295 C CA . LYS A 1 163 ? 8.531 20.5 7.785 1 90.12 163 LYS A CA 1
ATOM 1296 C C . LYS A 1 163 ? 7.609 21.328 8.672 1 90.12 163 LYS A C 1
ATOM 1298 O O . LYS A 1 163 ? 7.785 22.547 8.789 1 90.12 163 LYS A O 1
ATOM 1303 N N . GLY A 1 164 ? 6.672 20.672 9.234 1 87.5 164 GLY A N 1
ATOM 1304 C CA . GLY A 1 164 ? 5.719 21.359 10.094 1 87.5 164 GLY A CA 1
ATOM 1305 C C . GLY A 1 164 ? 6.305 21.766 11.43 1 87.5 164 GLY A C 1
ATOM 1306 O O . GLY A 1 164 ? 5.727 22.594 12.141 1 87.5 164 GLY A O 1
ATOM 1307 N N . THR A 1 165 ? 7.43 21.281 11.75 1 91.38 165 THR A N 1
ATOM 1308 C CA . THR A 1 165 ? 8.094 21.641 12.992 1 91.38 165 THR A CA 1
ATOM 1309 C C . THR A 1 165 ? 8.852 22.953 12.852 1 91.38 165 THR A C 1
ATOM 1311 O O . THR A 1 165 ? 9.711 23.094 11.984 1 91.38 165 THR A O 1
ATOM 1314 N N . PRO A 1 166 ? 8.5 23.922 13.695 1 94.44 166 PRO A N 1
ATOM 1315 C CA . PRO A 1 166 ? 9.203 25.203 13.602 1 94.44 166 PRO A CA 1
ATOM 1316 C C . PRO A 1 166 ? 10.719 25.047 13.719 1 94.44 166 PRO A C 1
ATOM 1318 O O . PRO A 1 166 ? 11.211 24.266 14.531 1 94.44 166 PRO A O 1
ATOM 1321 N N . ASN A 1 167 ? 11.406 25.844 12.93 1 94.19 167 ASN A N 1
ATOM 1322 C CA . ASN A 1 167 ? 12.859 25.781 12.898 1 94.19 167 ASN A CA 1
ATOM 1323 C C . ASN A 1 167 ? 13.477 26.297 14.195 1 94.19 167 ASN A C 1
ATOM 1325 O O . ASN A 1 167 ? 14.641 26.031 14.484 1 94.19 167 AS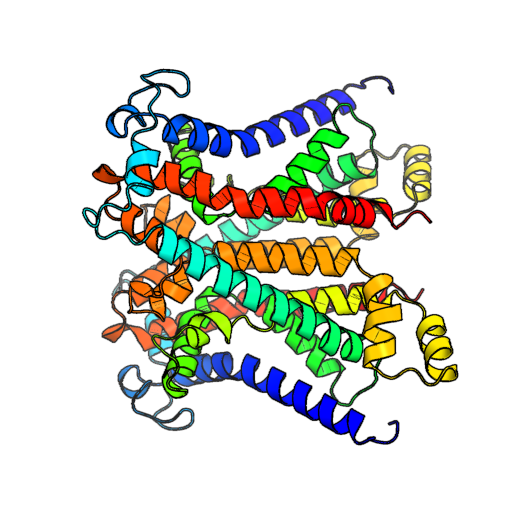N A O 1
ATOM 1329 N N . ASP A 1 168 ? 12.633 26.984 14.938 1 95.69 168 ASP A N 1
ATOM 1330 C CA . ASP A 1 168 ? 13.109 27.562 16.188 1 95.69 168 ASP A CA 1
ATOM 1331 C C . ASP A 1 168 ? 13.648 26.469 17.125 1 95.69 168 ASP A C 1
ATOM 1333 O O . ASP A 1 168 ? 14.602 26.703 17.875 1 95.69 168 ASP A O 1
ATOM 1337 N N . TYR A 1 169 ? 13.039 25.344 17.047 1 94.75 169 TYR A N 1
ATOM 1338 C CA . TYR A 1 169 ? 13.484 24.234 17.875 1 94.75 169 TYR A CA 1
ATOM 1339 C C . TYR A 1 169 ? 14.883 23.781 17.469 1 94.75 169 TYR A C 1
ATOM 1341 O O . TYR A 1 169 ? 15.711 23.453 18.328 1 94.75 169 TYR A O 1
ATOM 1349 N N . ILE A 1 170 ? 15.125 23.812 16.234 1 94.19 170 ILE A N 1
ATOM 1350 C CA . ILE A 1 170 ? 16.406 23.375 15.695 1 94.19 170 ILE A CA 1
ATOM 1351 C C . ILE A 1 170 ? 17.484 24.406 15.992 1 94.19 170 ILE A C 1
ATOM 1353 O O . ILE A 1 170 ? 18.594 24.078 16.375 1 94.19 170 ILE A O 1
ATOM 1357 N N . TYR A 1 171 ? 17.125 25.672 15.852 1 94.44 171 TYR A N 1
ATOM 1358 C CA . TYR A 1 171 ? 18.062 26.766 16.141 1 94.44 171 TYR A CA 1
ATOM 1359 C C . TYR A 1 171 ? 18.484 26.75 17.609 1 94.44 171 TYR A C 1
ATOM 1361 O O . TYR A 1 171 ? 19.656 26.922 17.906 1 94.44 171 TYR A O 1
ATOM 1369 N N . ALA A 1 172 ? 17.516 26.516 18.406 1 96.06 172 ALA A N 1
ATOM 1370 C CA . ALA A 1 172 ? 17.797 26.438 19.844 1 96.06 172 ALA A CA 1
ATOM 1371 C C . ALA A 1 172 ? 18.75 25.297 20.156 1 96.06 172 ALA A C 1
ATOM 1373 O O . ALA A 1 172 ? 19.688 25.453 20.938 1 96.06 172 ALA A O 1
ATOM 1374 N N . ALA A 1 173 ? 18.531 24.234 19.562 1 94.81 173 ALA A N 1
ATOM 1375 C CA . ALA A 1 173 ? 19.391 23.062 19.781 1 94.81 173 ALA A CA 1
ATOM 1376 C C . ALA A 1 173 ? 20.797 23.312 19.266 1 94.81 173 ALA A C 1
ATOM 1378 O O . ALA A 1 173 ? 21.781 22.875 19.875 1 94.81 173 ALA A O 1
ATOM 1379 N N . LYS A 1 174 ? 20.875 23.969 18.156 1 92.38 174 LYS A N 1
ATOM 1380 C CA . LYS A 1 174 ? 22.172 24.297 17.578 1 92.38 174 LYS A CA 1
ATOM 1381 C C . LYS A 1 174 ? 22.953 25.266 18.484 1 92.38 174 LYS A C 1
ATOM 1383 O O . LYS A 1 174 ? 24.172 25.172 18.578 1 92.38 174 LYS A O 1
ATOM 1388 N N . LEU A 1 175 ? 22.219 26.156 19.031 1 94.31 175 LEU A N 1
ATOM 1389 C CA . LEU A 1 175 ? 22.828 27.078 19.984 1 94.31 175 LEU A CA 1
ATOM 1390 C C . LEU A 1 175 ? 23.453 26.312 21.156 1 94.31 175 LEU A C 1
ATOM 1392 O O . LEU A 1 175 ? 24.469 26.734 21.703 1 94.31 175 LEU A O 1
ATOM 1396 N N . ASP A 1 176 ? 22.906 25.219 21.547 1 94.5 176 ASP A N 1
ATOM 1397 C CA . ASP A 1 176 ? 23.422 24.344 22.594 1 94.5 176 ASP A CA 1
ATOM 1398 C C . ASP A 1 176 ? 24.469 23.375 22.047 1 94.5 176 ASP A C 1
ATOM 1400 O O . ASP A 1 176 ? 24.844 22.422 22.719 1 94.5 176 ASP A O 1
ATOM 1404 N N . ARG A 1 177 ? 24.797 23.531 20.781 1 93.44 177 ARG A N 1
ATOM 1405 C CA . ARG A 1 177 ? 25.828 22.75 20.094 1 93.44 177 ARG A CA 1
ATOM 1406 C C . ARG A 1 177 ? 25.422 21.281 19.984 1 93.44 177 ARG A C 1
ATOM 1408 O O . ARG A 1 177 ? 26.25 20.391 20.125 1 93.44 177 ARG A O 1
ATOM 1415 N N . ALA A 1 178 ? 24.156 21.125 19.828 1 93.19 178 ALA A N 1
ATOM 1416 C CA . ALA A 1 178 ? 23.688 19.766 19.625 1 93.19 178 ALA A CA 1
ATOM 1417 C C . ALA A 1 178 ? 24.109 19.219 18.266 1 93.19 178 ALA A C 1
ATOM 1419 O O . ALA A 1 178 ? 24.125 19.953 17.281 1 93.19 178 ALA A O 1
ATOM 1420 N N . SER A 1 179 ? 24.516 17.984 18.25 1 92.62 179 SER A N 1
ATOM 1421 C CA . SER A 1 179 ? 24.812 17.328 16.984 1 92.62 179 SER A CA 1
ATOM 1422 C C . SER A 1 179 ? 23.547 17.031 16.188 1 92.62 179 SER A C 1
ATOM 1424 O O . SER A 1 179 ? 22.438 17.203 16.703 1 92.62 179 SER A O 1
ATOM 1426 N N . LEU A 1 180 ? 23.719 16.641 14.969 1 89.88 180 LEU A N 1
ATOM 1427 C CA . LEU A 1 180 ? 22.562 16.266 14.148 1 89.88 180 LEU A CA 1
ATOM 1428 C C . LEU A 1 180 ? 21.766 15.141 14.805 1 89.88 180 LEU A C 1
ATOM 1430 O O . LEU A 1 180 ? 20.547 15.188 14.844 1 89.88 180 LEU A O 1
ATOM 1434 N N . TRP A 1 181 ? 22.5 14.203 15.266 1 91.75 181 TRP A N 1
ATOM 1435 C CA . TRP A 1 181 ? 21.828 13.094 15.922 1 91.75 181 TRP A CA 1
ATOM 1436 C C . TRP A 1 181 ? 21.109 13.57 17.188 1 91.75 181 TRP A C 1
ATOM 1438 O O . TRP A 1 181 ? 20.031 13.07 17.516 1 91.75 181 TRP A O 1
ATOM 1448 N N . GLY A 1 182 ? 21.75 14.484 17.859 1 94.31 182 GLY A N 1
ATOM 1449 C CA . GLY A 1 182 ? 21.094 15.078 19.016 1 94.31 182 GLY A CA 1
ATOM 1450 C C . GLY A 1 182 ? 19.797 15.797 18.656 1 94.31 182 GLY A C 1
ATOM 1451 O O . GLY A 1 182 ? 18.781 15.633 19.344 1 94.31 182 GLY A O 1
ATOM 1452 N N . ILE A 1 183 ? 19.875 16.562 17.578 1 95.94 183 ILE A N 1
ATOM 1453 C CA . ILE A 1 183 ? 18.688 17.281 17.109 1 95.94 183 ILE A CA 1
ATOM 1454 C C . ILE A 1 183 ? 17.594 16.297 16.719 1 95.94 183 ILE A C 1
ATOM 1456 O O . ILE A 1 183 ? 16.438 16.469 17.094 1 95.94 183 ILE A O 1
ATOM 1460 N N . LEU A 1 184 ? 17.984 15.219 16.047 1 96.31 184 LEU A N 1
ATOM 1461 C CA . LEU A 1 184 ? 17.016 14.227 15.602 1 96.31 184 LEU A CA 1
ATOM 1462 C C . LEU A 1 184 ? 16.422 13.484 16.781 1 96.31 184 LEU A C 1
ATOM 1464 O O . LEU A 1 184 ? 15.195 13.383 16.906 1 96.31 184 LEU A O 1
ATOM 1468 N N . ARG A 1 185 ? 17.219 13.078 17.672 1 95.25 185 ARG A N 1
ATOM 1469 C CA . ARG A 1 185 ? 16.812 12.188 18.766 1 95.25 185 ARG A CA 1
ATOM 1470 C C . ARG A 1 185 ? 16.047 12.953 19.844 1 95.25 185 ARG A C 1
ATOM 1472 O O . ARG A 1 185 ? 15.117 12.422 20.438 1 95.25 185 ARG A O 1
ATOM 1479 N N . HIS A 1 186 ? 16.359 14.227 20.078 1 96.25 186 HIS A N 1
ATOM 1480 C CA . HIS A 1 186 ? 15.82 14.922 21.25 1 96.25 186 HIS A CA 1
ATOM 1481 C C . HIS A 1 186 ? 14.828 16 20.828 1 96.25 186 HIS A C 1
ATOM 1483 O O . HIS A 1 186 ? 14.078 16.516 21.672 1 96.25 186 HIS A O 1
ATOM 1489 N N . VAL A 1 187 ? 14.781 16.328 19.562 1 96.69 187 VAL A N 1
ATOM 1490 C CA . VAL A 1 187 ? 13.898 17.406 19.141 1 96.69 187 VAL A CA 1
ATOM 1491 C C . VAL A 1 187 ? 12.922 16.891 18.094 1 96.69 187 VAL A C 1
ATOM 1493 O O . VAL A 1 187 ? 11.734 16.688 18.375 1 96.69 187 VAL A O 1
ATOM 1496 N N . MET A 1 188 ? 13.477 16.469 16.969 1 96.5 188 MET A N 1
ATOM 1497 C CA . MET A 1 188 ? 12.625 16.172 15.812 1 96.5 188 MET A CA 1
ATOM 1498 C C . MET A 1 188 ? 11.789 14.922 16.047 1 96.5 188 MET A C 1
ATOM 1500 O O . MET A 1 188 ? 10.586 14.922 15.805 1 96.5 188 MET A O 1
ATOM 1504 N N . MET A 1 189 ? 12.438 13.844 16.5 1 96.44 189 MET A N 1
ATOM 1505 C CA . MET A 1 189 ? 11.727 12.57 16.656 1 96.44 189 MET A CA 1
ATOM 1506 C C . MET A 1 189 ? 10.672 12.664 17.75 1 96.44 189 MET A C 1
ATOM 1508 O O . MET A 1 189 ? 9.523 12.281 17.547 1 96.44 189 MET A O 1
ATOM 1512 N N . PRO A 1 190 ? 11 13.25 18.891 1 95 190 PRO A N 1
ATOM 1513 C CA . PRO A 1 190 ? 9.992 13.359 19.953 1 95 190 PRO A CA 1
ATOM 1514 C C . PRO A 1 190 ? 8.82 14.25 19.547 1 95 190 PRO A C 1
ATOM 1516 O O . PRO A 1 190 ? 7.676 13.984 19.938 1 95 190 PRO A O 1
ATOM 1519 N N . LEU A 1 191 ? 9.062 15.312 18.797 1 94 191 LEU A N 1
ATOM 1520 C CA . LEU A 1 191 ? 8.008 16.234 18.406 1 94 191 LEU A CA 1
ATOM 1521 C C . LEU A 1 191 ? 7.148 15.641 17.297 1 94 191 LEU A C 1
ATOM 1523 O O . LEU A 1 191 ? 6.055 16.141 17.016 1 94 191 LEU A O 1
ATOM 1527 N N . ASN A 1 192 ? 7.637 14.609 16.688 1 93.56 192 ASN A N 1
ATOM 1528 C CA . ASN A 1 192 ? 6.949 13.992 15.562 1 93.56 192 ASN A CA 1
ATOM 1529 C C . ASN A 1 192 ? 6.754 12.5 15.773 1 93.56 192 ASN A C 1
ATOM 1531 O O . ASN A 1 192 ? 6.898 11.711 14.836 1 93.56 192 ASN A O 1
ATOM 1535 N N . LYS A 1 193 ? 6.496 12.062 16.906 1 91.5 193 LYS A N 1
ATOM 1536 C CA . LYS A 1 193 ? 6.398 10.648 17.266 1 91.5 193 LYS A CA 1
ATOM 1537 C C . LYS A 1 193 ? 5.195 10 16.594 1 91.5 193 LYS A C 1
ATOM 1539 O O . LYS A 1 193 ? 5.23 8.805 16.266 1 91.5 193 LYS A O 1
ATOM 1544 N N . ALA A 1 194 ? 4.152 10.711 16.375 1 86.88 194 ALA A N 1
ATOM 1545 C CA . ALA A 1 194 ? 2.939 10.141 15.789 1 86.88 194 ALA A CA 1
ATOM 1546 C C . ALA A 1 194 ? 3.193 9.648 14.367 1 86.88 194 ALA A C 1
ATOM 1548 O O . ALA A 1 194 ? 2.826 8.523 14.023 1 86.88 194 ALA A O 1
ATOM 1549 N N . ILE A 1 195 ? 3.846 10.523 13.57 1 88.75 195 ILE A N 1
ATOM 1550 C CA . ILE A 1 195 ? 4.094 10.148 12.18 1 88.75 195 ILE A CA 1
ATOM 1551 C C . ILE A 1 195 ? 5.09 8.992 12.125 1 88.75 195 ILE A C 1
ATOM 1553 O O . ILE A 1 195 ? 4.992 8.117 11.266 1 88.75 195 ILE A O 1
ATOM 1557 N N . LEU A 1 196 ? 6.043 9 13.07 1 92.69 196 LEU A N 1
ATOM 1558 C CA . LEU A 1 196 ? 7.016 7.91 13.109 1 92.69 196 LEU A CA 1
ATOM 1559 C C . LEU A 1 196 ? 6.336 6.59 13.453 1 92.69 196 LEU A C 1
ATOM 1561 O O . LEU A 1 196 ? 6.664 5.551 12.883 1 92.69 196 LEU A O 1
ATOM 1565 N N . ALA A 1 197 ? 5.375 6.656 14.359 1 89.62 197 ALA A N 1
ATOM 1566 C CA . ALA A 1 197 ? 4.602 5.469 14.719 1 89.62 197 ALA A CA 1
ATOM 1567 C C . ALA A 1 197 ? 3.797 4.961 13.523 1 89.62 197 ALA A C 1
ATOM 1569 O O . ALA A 1 197 ? 3.725 3.752 13.289 1 89.62 197 ALA A O 1
ATOM 1570 N N . ILE A 1 198 ? 3.248 5.832 12.797 1 85.38 198 ILE A N 1
ATOM 1571 C CA . ILE A 1 198 ? 2.438 5.488 11.633 1 85.38 198 ILE A CA 1
ATOM 1572 C C . ILE A 1 198 ? 3.311 4.812 10.578 1 85.38 198 ILE A C 1
ATOM 1574 O O . ILE A 1 198 ? 2.953 3.756 10.047 1 85.38 198 ILE A O 1
ATOM 1578 N N . VAL A 1 199 ? 4.453 5.441 10.32 1 90.69 199 VAL A N 1
ATOM 1579 C CA . VAL A 1 199 ? 5.379 4.898 9.328 1 90.69 199 VAL A CA 1
ATOM 1580 C C . VAL A 1 199 ? 5.859 3.518 9.766 1 90.69 199 VAL A C 1
ATOM 1582 O O . VAL A 1 199 ? 5.895 2.582 8.969 1 90.69 199 VAL A O 1
ATOM 1585 N N . ALA A 1 200 ? 6.199 3.43 11.023 1 92.19 200 ALA A N 1
ATOM 1586 C CA . ALA A 1 200 ? 6.668 2.152 11.555 1 92.19 200 ALA A CA 1
ATOM 1587 C C . ALA A 1 200 ? 5.586 1.08 11.445 1 92.19 200 ALA A C 1
ATOM 1589 O O . ALA A 1 200 ? 5.855 -0.038 11 1 92.19 200 ALA A O 1
ATOM 1590 N N . LEU A 1 201 ? 4.449 1.405 11.797 1 88.5 201 LEU A N 1
ATOM 1591 C CA . LEU A 1 201 ? 3.348 0.448 11.82 1 88.5 201 LEU A CA 1
ATOM 1592 C C . LEU A 1 201 ? 3.02 -0.033 10.406 1 88.5 201 LEU A C 1
ATOM 1594 O O . LEU A 1 201 ? 2.887 -1.236 10.172 1 88.5 201 LEU A O 1
ATOM 1598 N N . PHE A 1 202 ? 2.854 0.861 9.523 1 87.69 202 PHE A N 1
ATOM 1599 C CA . PHE A 1 202 ? 2.477 0.491 8.164 1 87.69 202 PHE A CA 1
ATOM 1600 C C . PHE A 1 202 ? 3.613 -0.253 7.469 1 87.69 202 PHE A C 1
ATOM 1602 O O . PHE A 1 202 ? 3.371 -1.153 6.664 1 87.69 202 PHE A O 1
ATOM 1609 N N . THR A 1 203 ? 4.832 0.164 7.754 1 92.88 203 THR A N 1
ATOM 1610 C CA . THR A 1 203 ? 5.98 -0.552 7.207 1 92.88 203 THR A CA 1
ATOM 1611 C C . THR A 1 203 ? 6.023 -1.985 7.727 1 92.88 203 THR A C 1
ATOM 1613 O O . THR A 1 203 ? 6.207 -2.928 6.953 1 92.88 203 THR A O 1
ATOM 1616 N N . PHE A 1 204 ? 5.84 -2.102 9.016 1 92.38 204 PHE A N 1
ATOM 1617 C CA . PHE A 1 204 ? 5.828 -3.436 9.602 1 92.38 204 PHE A CA 1
ATOM 1618 C C . PHE A 1 204 ? 4.734 -4.293 8.984 1 92.38 204 PHE A C 1
ATOM 1620 O O . PHE A 1 204 ? 4.988 -5.422 8.562 1 92.38 204 PHE A O 1
ATOM 1627 N N . SER A 1 205 ? 3.584 -3.783 8.945 1 88.94 205 SER A N 1
ATOM 1628 C CA . SER A 1 205 ? 2.443 -4.523 8.422 1 88.94 205 SER A CA 1
ATOM 1629 C C . SER A 1 205 ? 2.688 -4.973 6.984 1 88.94 205 SER A C 1
ATOM 1631 O O . SER A 1 205 ? 2.414 -6.121 6.633 1 88.94 205 SER A O 1
ATOM 1633 N N . SER A 1 206 ? 3.186 -4.066 6.176 1 89.56 206 SER A N 1
ATOM 1634 C CA . SER A 1 206 ? 3.449 -4.379 4.773 1 89.56 206 SER A CA 1
ATOM 1635 C C . SER A 1 206 ? 4.508 -5.473 4.641 1 89.56 206 SER A C 1
ATOM 1637 O O . SER A 1 206 ? 4.352 -6.398 3.842 1 89.56 206 SER A O 1
ATOM 1639 N N . SER A 1 207 ? 5.57 -5.352 5.406 1 93.19 207 SER A N 1
ATOM 1640 C CA . SER A 1 207 ? 6.633 -6.348 5.371 1 93.19 207 SER A CA 1
ATOM 1641 C C . SER A 1 207 ? 6.152 -7.691 5.914 1 93.19 207 SER A C 1
ATOM 1643 O O . SER A 1 207 ? 6.492 -8.742 5.371 1 93.19 207 SER A O 1
ATOM 1645 N N . TRP A 1 208 ? 5.395 -7.625 6.926 1 91.56 208 TRP A N 1
ATOM 1646 C CA . TRP A 1 208 ? 4.859 -8.805 7.602 1 91.56 208 TRP A CA 1
ATOM 1647 C C . TRP A 1 208 ? 3.977 -9.617 6.656 1 91.56 208 TRP A C 1
ATOM 1649 O O . TRP A 1 208 ? 3.973 -10.852 6.707 1 91.56 208 TRP A O 1
ATOM 1659 N N . ASP A 1 209 ? 3.332 -8.945 5.77 1 88.88 209 ASP A N 1
ATOM 1660 C CA . ASP A 1 209 ? 2.34 -9.57 4.902 1 88.88 209 ASP A CA 1
ATOM 1661 C C . ASP A 1 209 ? 2.947 -9.945 3.551 1 88.88 209 ASP A C 1
ATOM 1663 O O . ASP A 1 209 ? 2.324 -10.656 2.756 1 88.88 209 ASP A O 1
ATOM 1667 N N . ASN A 1 210 ? 4.117 -9.469 3.318 1 90.19 210 ASN A N 1
ATOM 1668 C CA . ASN A 1 210 ? 4.723 -9.695 2.01 1 90.19 210 ASN A CA 1
ATOM 1669 C C . ASN A 1 210 ? 5.062 -11.164 1.796 1 90.19 210 ASN A C 1
ATOM 1671 O O . ASN A 1 210 ? 5.797 -11.758 2.588 1 90.19 210 ASN A O 1
ATOM 1675 N N . PHE A 1 211 ? 4.531 -11.758 0.757 1 88.75 211 PHE A N 1
ATOM 1676 C CA . PHE A 1 211 ? 4.809 -13.164 0.484 1 88.75 211 PHE A CA 1
ATOM 1677 C C . PHE A 1 211 ? 5.418 -13.336 -0.9 1 88.75 211 PHE A C 1
ATOM 1679 O O . PHE A 1 211 ? 6.176 -14.281 -1.138 1 88.75 211 PHE A O 1
ATOM 1686 N N . LEU A 1 212 ? 5.059 -12.445 -1.779 1 87.62 212 LEU A N 1
ATOM 1687 C CA . LEU A 1 212 ? 5.402 -12.641 -3.184 1 87.62 212 LEU A CA 1
ATOM 1688 C C . LEU A 1 212 ? 6.898 -12.445 -3.408 1 87.62 212 LEU A C 1
ATOM 1690 O O . LEU A 1 212 ? 7.555 -13.297 -4.016 1 87.62 212 LEU A O 1
ATOM 1694 N N . TRP A 1 213 ? 7.43 -11.398 -2.887 1 92.19 213 TRP A N 1
ATOM 1695 C CA . TRP A 1 213 ? 8.844 -11.125 -3.117 1 92.19 213 TRP A CA 1
ATOM 1696 C C . TRP A 1 213 ? 9.719 -12.195 -2.477 1 92.19 213 TRP A C 1
ATOM 1698 O O . TRP A 1 213 ? 10.594 -12.773 -3.133 1 92.19 213 TRP A O 1
ATOM 1708 N N . PRO A 1 214 ? 9.461 -12.523 -1.205 1 94.75 214 PRO A N 1
ATOM 1709 C CA . PRO A 1 214 ? 10.242 -13.617 -0.618 1 94.75 214 PRO A CA 1
ATOM 1710 C C . PRO A 1 214 ? 10.133 -14.914 -1.414 1 94.75 214 PRO A C 1
ATOM 1712 O O . PRO A 1 214 ? 11.117 -15.641 -1.555 1 94.75 214 PRO A O 1
ATOM 1715 N N . LEU A 1 215 ? 8.977 -15.188 -1.919 1 90.56 215 LEU A N 1
ATOM 1716 C CA . LEU A 1 215 ? 8.773 -16.391 -2.705 1 90.56 215 LEU A CA 1
ATOM 1717 C C . LEU A 1 215 ? 9.656 -16.391 -3.947 1 90.56 215 LEU A C 1
ATOM 1719 O O . LEU A 1 215 ? 10.102 -17.453 -4.398 1 90.56 215 LEU A O 1
ATOM 1723 N N . ILE A 1 216 ? 9.93 -15.266 -4.449 1 90.88 216 ILE A N 1
ATOM 1724 C CA . ILE A 1 216 ? 10.672 -15.117 -5.695 1 90.88 216 ILE A CA 1
ATOM 1725 C C . ILE A 1 216 ? 12.172 -15.18 -5.414 1 90.88 216 ILE A C 1
ATOM 1727 O O . ILE A 1 216 ? 12.93 -15.797 -6.172 1 90.88 216 ILE A O 1
ATOM 1731 N N . VAL A 1 217 ? 12.602 -14.664 -4.309 1 95.44 217 VAL A N 1
ATOM 1732 C CA . VAL A 1 217 ? 14.039 -14.445 -4.16 1 95.44 217 VAL A CA 1
ATOM 1733 C C . VAL A 1 217 ? 14.625 -15.469 -3.195 1 95.44 217 VAL A C 1
ATOM 1735 O O . VAL A 1 217 ? 15.844 -15.594 -3.076 1 95.44 217 VAL A O 1
ATOM 1738 N N . MET A 1 218 ? 13.773 -16.219 -2.514 1 94.75 218 MET A N 1
ATOM 1739 C CA . MET A 1 218 ? 14.242 -17.172 -1.507 1 94.75 218 MET A CA 1
ATOM 1740 C C . MET A 1 218 ? 13.898 -18.594 -1.909 1 94.75 218 MET A C 1
ATOM 1742 O O . MET A 1 218 ? 12.75 -18.891 -2.248 1 94.75 218 MET A O 1
ATOM 1746 N N . ARG A 1 219 ? 14.93 -19.484 -1.843 1 91.81 219 ARG A N 1
ATOM 1747 C CA . ARG A 1 219 ? 14.734 -20.891 -2.168 1 91.81 219 ARG A CA 1
ATOM 1748 C C . ARG A 1 219 ? 14.852 -21.766 -0.922 1 91.81 219 ARG A C 1
ATOM 1750 O O . ARG A 1 219 ? 14.211 -22.812 -0.827 1 91.81 219 ARG A O 1
ATOM 1757 N N . ASP A 1 220 ? 15.625 -21.266 -0.02 1 92.94 220 ASP A N 1
ATOM 1758 C CA . ASP A 1 220 ? 15.828 -22 1.227 1 92.94 220 ASP A CA 1
ATOM 1759 C C . ASP A 1 220 ? 14.578 -21.938 2.104 1 92.94 220 ASP A C 1
ATOM 1761 O O . ASP A 1 220 ? 14.25 -20.891 2.656 1 92.94 220 ASP A O 1
ATOM 1765 N N . VAL A 1 221 ? 14 -23.047 2.287 1 87.19 221 VAL A N 1
ATOM 1766 C CA . VAL A 1 221 ? 12.742 -23.141 3.02 1 87.19 221 VAL A CA 1
ATOM 1767 C C . VAL A 1 221 ? 12.945 -22.688 4.461 1 87.19 221 VAL A C 1
ATOM 1769 O O . VAL A 1 221 ? 12.047 -22.094 5.062 1 87.19 221 VAL A O 1
ATOM 1772 N N . ASP A 1 222 ? 14.117 -22.859 4.961 1 91.25 222 ASP A N 1
ATOM 1773 C CA . ASP A 1 222 ? 14.398 -22.531 6.359 1 91.25 222 ASP A CA 1
ATOM 1774 C C . ASP A 1 222 ? 14.477 -21.016 6.562 1 91.25 222 ASP A C 1
ATOM 1776 O O . ASP A 1 222 ? 14.445 -20.531 7.699 1 91.25 222 ASP A O 1
ATOM 1780 N N . LYS A 1 223 ? 14.555 -20.266 5.48 1 94.44 223 LYS A N 1
ATOM 1781 C CA . LYS A 1 223 ? 14.703 -18.812 5.598 1 94.44 223 LYS A CA 1
ATOM 1782 C C . LYS A 1 223 ? 13.422 -18.094 5.172 1 94.44 223 LYS A C 1
ATOM 1784 O O . LYS A 1 223 ? 13.336 -16.875 5.258 1 94.44 223 LYS A O 1
ATOM 1789 N N . MET A 1 224 ? 12.461 -18.891 4.801 1 93.31 224 MET A N 1
ATOM 1790 C CA . MET A 1 224 ? 11.234 -18.281 4.289 1 93.31 224 MET A CA 1
ATOM 1791 C C . MET A 1 224 ? 10.391 -17.719 5.426 1 93.31 224 MET A C 1
ATOM 1793 O O . MET A 1 224 ? 10.352 -18.281 6.52 1 93.31 224 MET A O 1
ATOM 1797 N N . PRO A 1 225 ? 9.727 -16.594 5.145 1 93.75 225 PRO A N 1
ATOM 1798 C CA . PRO A 1 225 ? 8.82 -16.047 6.152 1 93.75 225 PRO A CA 1
ATOM 1799 C C . PRO A 1 225 ? 7.496 -16.797 6.234 1 93.75 225 PRO A C 1
ATOM 1801 O O . PRO A 1 225 ? 7.195 -17.609 5.367 1 93.75 225 PRO A O 1
ATOM 1804 N N . PHE A 1 226 ? 6.793 -16.5 7.246 1 89.25 226 PHE A N 1
ATOM 1805 C CA . PHE A 1 226 ? 5.523 -17.156 7.551 1 89.25 226 PHE A CA 1
ATOM 1806 C C . PHE A 1 226 ? 4.52 -16.938 6.426 1 89.25 226 PHE A C 1
ATOM 1808 O O . PHE A 1 226 ? 3.732 -17.828 6.113 1 89.25 226 PHE A O 1
ATOM 1815 N N . SER A 1 227 ? 4.496 -15.734 5.84 1 88 227 SER A N 1
ATOM 1816 C CA . SER A 1 227 ? 3.559 -15.414 4.766 1 88 227 SER A CA 1
ATOM 1817 C C . SER A 1 227 ? 3.723 -16.375 3.586 1 88 227 SER A C 1
ATOM 1819 O O . SER A 1 227 ? 2.74 -16.734 2.939 1 88 227 SER A O 1
ATOM 1821 N N . VAL A 1 228 ? 4.949 -16.75 3.336 1 87.75 228 VAL A N 1
ATOM 1822 C CA . VAL A 1 228 ? 5.215 -17.688 2.242 1 87.75 228 VAL A CA 1
ATOM 1823 C C . VAL A 1 228 ? 4.676 -19.078 2.598 1 87.75 228 VAL A C 1
ATOM 1825 O O . VAL A 1 228 ? 4.066 -19.734 1.762 1 87.75 228 VAL A O 1
ATOM 1828 N N . LEU A 1 229 ? 4.969 -19.531 3.795 1 80.5 229 LEU A N 1
ATOM 1829 C CA . LEU A 1 229 ? 4.453 -20.812 4.242 1 80.5 229 LEU A CA 1
ATOM 1830 C C . LEU A 1 229 ? 2.939 -20.891 4.055 1 80.5 229 LEU A C 1
ATOM 1832 O O . LEU A 1 229 ? 2.422 -21.891 3.545 1 80.5 229 LEU A O 1
ATOM 1836 N N . LEU A 1 230 ? 2.227 -19.891 4.391 1 78.25 230 LEU A N 1
ATOM 1837 C CA . LEU A 1 230 ? 0.771 -19.875 4.289 1 78.25 230 LEU A CA 1
ATOM 1838 C C . LEU A 1 230 ? 0.325 -19.906 2.832 1 78.25 230 LEU A C 1
ATOM 1840 O O . LEU A 1 230 ? -0.681 -20.531 2.504 1 78.25 230 LEU A O 1
ATOM 1844 N N . SER A 1 231 ? 1.069 -19.266 1.988 1 76 231 SER A N 1
ATOM 1845 C CA . SER A 1 231 ? 0.709 -19.219 0.575 1 76 231 SER A CA 1
ATOM 1846 C C . SER A 1 231 ? 0.894 -20.594 -0.084 1 76 231 SER A C 1
ATOM 1848 O O . SER A 1 231 ? 0.178 -20.922 -1.028 1 76 231 SER A O 1
ATOM 1850 N N . THR A 1 232 ? 1.83 -21.359 0.366 1 71.44 232 THR A N 1
ATOM 1851 C CA . THR A 1 232 ? 2.096 -22.672 -0.191 1 71.44 232 THR A CA 1
ATOM 1852 C C . THR A 1 232 ? 0.994 -23.656 0.195 1 71.44 232 THR A C 1
ATOM 1854 O O . THR A 1 232 ? 0.612 -24.516 -0.603 1 71.44 232 THR A O 1
ATOM 1857 N N . PHE A 1 233 ? 0.481 -23.469 1.396 1 65.06 233 PHE A N 1
ATOM 1858 C CA . PHE A 1 233 ? -0.627 -24.312 1.827 1 65.06 233 PHE A CA 1
ATOM 1859 C C . PHE A 1 233 ? -1.871 -24.047 0.988 1 65.06 233 PHE A C 1
ATOM 1861 O O . PHE A 1 233 ? -2.67 -24.953 0.744 1 65.06 233 PHE A O 1
ATOM 1868 N N . SER A 1 234 ? -2.027 -22.906 0.523 1 56.88 234 SER A N 1
ATOM 1869 C CA . SER A 1 234 ? -3.221 -22.469 -0.205 1 56.88 234 SER A CA 1
ATOM 1870 C C . SER A 1 234 ? -3.283 -23.125 -1.585 1 56.88 234 SER A C 1
ATOM 1872 O O . SER A 1 234 ? -4.367 -23.297 -2.148 1 56.88 234 SER A O 1
ATOM 1874 N N . LYS A 1 235 ? -2.145 -23.547 -2.115 1 57.69 235 LYS A N 1
ATOM 1875 C CA . LYS A 1 235 ? -2.105 -24.219 -3.41 1 57.69 235 LYS A CA 1
ATOM 1876 C C . LYS A 1 235 ? -2.732 -25.594 -3.328 1 57.69 235 LYS A C 1
ATOM 1878 O O . LYS A 1 235 ? -3.205 -26.141 -4.336 1 57.69 235 LYS A O 1
ATOM 1883 N N . SER A 1 236 ? -2.631 -26.156 -2.141 1 59.12 236 SER A N 1
ATOM 1884 C CA . SER A 1 236 ? -3.297 -27.438 -1.913 1 59.12 236 SER A CA 1
ATOM 1885 C C . SER A 1 236 ? -4.605 -27.25 -1.15 1 59.12 236 SER A C 1
ATOM 1887 O O . SER A 1 236 ? -4.781 -27.812 -0.066 1 59.12 236 SER A O 1
ATOM 1889 N N . TYR A 1 237 ? -5.473 -26.219 -1.616 1 56.22 237 TYR A N 1
ATOM 1890 C CA . TYR A 1 237 ? -6.645 -25.578 -1.022 1 56.22 237 TYR A CA 1
ATOM 1891 C C . TYR A 1 237 ? -7.59 -26.625 -0.436 1 56.22 237 TYR A C 1
ATOM 1893 O O . TYR A 1 237 ? -8.148 -26.422 0.646 1 56.22 237 TYR A O 1
ATOM 1901 N N . GLY A 1 238 ? -7.734 -27.641 -1.054 1 61.41 238 GLY A N 1
ATOM 1902 C CA . GLY A 1 238 ? -8.734 -28.578 -0.562 1 61.41 238 GLY A CA 1
ATOM 1903 C C . GLY A 1 238 ? -8.383 -29.172 0.787 1 61.41 238 GLY A C 1
ATOM 1904 O O . GLY A 1 238 ? -9.164 -29.094 1.734 1 61.41 238 GLY A O 1
ATOM 1905 N N . VAL A 1 239 ? -7.18 -29.438 1.01 1 66.25 239 VAL A N 1
ATOM 1906 C CA . VAL A 1 239 ? -6.789 -30.25 2.164 1 66.25 239 VAL A CA 1
ATOM 1907 C C . VAL A 1 239 ? -6.324 -29.328 3.295 1 66.25 239 VAL A C 1
ATOM 1909 O O . VAL A 1 239 ? -6.562 -29.609 4.469 1 66.25 239 VAL A O 1
ATOM 1912 N N . TYR A 1 240 ? -5.914 -28.141 2.984 1 82.31 240 TYR A N 1
ATOM 1913 C CA . TYR A 1 240 ? -5.277 -27.375 4.047 1 82.31 240 TYR A CA 1
ATOM 1914 C C . TYR A 1 240 ? -5.973 -26.031 4.25 1 82.31 240 TYR A C 1
ATOM 1916 O O . TYR A 1 240 ? -5.359 -25.062 4.707 1 82.31 240 TYR A O 1
ATOM 1924 N N . LEU A 1 241 ? -7.238 -26.031 3.943 1 86.12 241 LEU A N 1
ATOM 1925 C CA . LEU A 1 241 ? -7.965 -24.781 4.105 1 86.12 241 LEU A CA 1
ATOM 1926 C C . LEU A 1 241 ? -8.023 -24.375 5.578 1 86.12 241 LEU A C 1
ATOM 1928 O O . LEU A 1 241 ? -7.785 -23.219 5.918 1 86.12 241 LEU A O 1
ATOM 1932 N N . GLY A 1 242 ? -8.32 -25.344 6.418 1 89 242 GLY A N 1
ATOM 1933 C CA . GLY A 1 242 ? -8.391 -25.078 7.848 1 89 242 GLY A CA 1
ATOM 1934 C C . GLY A 1 242 ? -7.102 -24.531 8.414 1 89 242 GLY A C 1
ATOM 1935 O O . GLY A 1 242 ? -7.086 -23.422 8.977 1 89 242 GLY A O 1
ATOM 1936 N N . PRO A 1 243 ? -6.043 -25.219 8.164 1 87.38 243 PRO A N 1
ATOM 1937 C CA . PRO A 1 243 ? -4.75 -24.734 8.648 1 87.38 243 PRO A CA 1
ATOM 1938 C C . PRO A 1 243 ? -4.371 -23.375 8.07 1 87.38 243 PRO A C 1
ATOM 1940 O O . PRO A 1 243 ? -3.76 -22.547 8.758 1 87.38 243 PRO A O 1
ATOM 1943 N N . VAL A 1 244 ? -4.754 -23.125 6.883 1 86.56 244 VAL A N 1
ATOM 1944 C CA . VAL A 1 244 ? -4.473 -21.844 6.262 1 86.56 244 VAL A CA 1
ATOM 1945 C C . VAL A 1 244 ? -5.246 -20.734 6.98 1 86.56 244 VAL A C 1
ATOM 1947 O O . VAL A 1 244 ? -4.695 -19.672 7.266 1 86.56 244 VAL A O 1
ATOM 1950 N N . LEU A 1 245 ? -6.5 -21.016 7.289 1 90.38 245 LEU A N 1
ATOM 1951 C CA . LEU A 1 245 ? -7.312 -20.047 8 1 90.38 245 LEU A CA 1
ATOM 1952 C C . LEU A 1 245 ? -6.793 -19.828 9.422 1 90.38 245 LEU A C 1
ATOM 1954 O O . LEU A 1 245 ? -6.746 -18.703 9.906 1 90.38 245 LEU A O 1
ATOM 1958 N N . ALA A 1 246 ? -6.41 -20.906 10.023 1 90.62 246 ALA A N 1
ATOM 1959 C CA . ALA A 1 246 ? -5.816 -20.797 11.352 1 90.62 246 ALA A CA 1
ATOM 1960 C C . ALA A 1 246 ? -4.527 -19.969 11.305 1 90.62 246 ALA A C 1
ATOM 1962 O O . ALA A 1 246 ? -4.297 -19.125 12.164 1 90.62 246 ALA A O 1
ATOM 1963 N N . GLY A 1 247 ? -3.725 -20.297 10.336 1 87.94 247 GLY A N 1
ATOM 1964 C CA . GLY A 1 247 ? -2.51 -19.516 10.141 1 87.94 247 GLY A CA 1
ATOM 1965 C C . GLY A 1 247 ? -2.775 -18.047 9.898 1 87.94 247 GLY A C 1
ATOM 1966 O O . GLY A 1 247 ? -2.031 -17.188 10.375 1 87.94 247 GLY A O 1
ATOM 1967 N N . SER A 1 248 ? -3.807 -17.734 9.172 1 88.25 248 SER A N 1
ATOM 1968 C CA . SER A 1 248 ? -4.191 -16.344 8.898 1 88.25 248 SER A CA 1
ATOM 1969 C C . SER A 1 248 ? -4.59 -15.625 10.18 1 88.25 248 SER A C 1
ATOM 1971 O O . SER A 1 248 ? -4.25 -14.453 10.367 1 88.25 248 SER A O 1
ATOM 1973 N N . VAL A 1 249 ? -5.258 -16.328 11.039 1 89.56 249 VAL A N 1
ATOM 1974 C CA . VAL A 1 249 ? -5.637 -15.742 12.32 1 89.56 249 VAL A CA 1
ATOM 1975 C C . VAL A 1 249 ? -4.383 -15.438 13.141 1 89.56 249 VAL A C 1
ATOM 1977 O O . VAL A 1 249 ? -4.25 -14.352 13.703 1 89.56 249 VAL A O 1
ATOM 1980 N N . LEU A 1 250 ? -3.471 -16.375 13.117 1 88.12 250 LEU A N 1
ATOM 1981 C CA . LEU A 1 250 ? -2.234 -16.188 13.867 1 88.12 250 LEU A CA 1
ATOM 1982 C C . LEU A 1 250 ? -1.402 -15.055 13.289 1 88.12 250 LEU A C 1
ATOM 1984 O O . LEU A 1 250 ? -0.752 -14.312 14.023 1 88.12 250 LEU A O 1
ATOM 1988 N N . GLN A 1 251 ? -1.432 -14.977 12.008 1 85.25 251 GLN A N 1
ATOM 1989 C CA . GLN A 1 251 ? -0.673 -13.938 11.32 1 85.25 251 GLN A CA 1
ATOM 1990 C C . GLN A 1 251 ? -1.203 -12.555 11.664 1 85.25 251 GLN A C 1
ATOM 1992 O O . GLN A 1 251 ? -0.472 -11.562 11.578 1 85.25 251 GLN A O 1
ATOM 1997 N N . MET A 1 252 ? -2.428 -12.469 12.07 1 86.12 252 MET A N 1
ATOM 1998 C CA . MET A 1 252 ? -3.043 -11.188 12.391 1 86.12 252 MET A CA 1
ATOM 1999 C C . MET A 1 252 ? -2.613 -10.711 13.781 1 86.12 252 MET A C 1
ATOM 2001 O O . MET A 1 252 ? -2.664 -9.516 14.07 1 86.12 252 MET A O 1
ATOM 2005 N N . LEU A 1 253 ? -2.119 -11.531 14.586 1 87.75 253 LEU A N 1
ATOM 2006 C CA . LEU A 1 253 ? -1.902 -11.242 16 1 87.75 253 LEU A CA 1
ATOM 2007 C C . LEU A 1 253 ? -0.809 -10.188 16.172 1 87.75 253 LEU A C 1
ATOM 2009 O O . LEU A 1 253 ? -1 -9.195 16.875 1 87.75 253 LEU A O 1
ATOM 2013 N N . PRO A 1 254 ? 0.333 -10.312 15.453 1 87.38 254 PRO A N 1
ATOM 2014 C CA . PRO A 1 254 ? 1.358 -9.281 15.641 1 87.38 254 PRO A CA 1
ATOM 2015 C C . PRO A 1 254 ? 0.898 -7.898 15.18 1 87.38 254 PRO A C 1
ATOM 2017 O O . PRO A 1 254 ? 1.242 -6.891 15.805 1 87.38 254 PRO A O 1
ATOM 2020 N N . VAL A 1 255 ? 0.138 -7.891 14.188 1 83.81 255 VAL A N 1
ATOM 2021 C CA . VAL A 1 255 ? -0.328 -6.617 13.648 1 83.81 255 VAL A CA 1
ATOM 2022 C C . VAL A 1 255 ? -1.362 -6.004 14.594 1 83.81 255 VAL A C 1
ATOM 2024 O O . VAL A 1 255 ? -1.344 -4.797 14.844 1 83.81 255 VAL A O 1
ATOM 2027 N N . VAL A 1 256 ? -2.24 -6.836 15.164 1 83.12 256 VAL A N 1
ATOM 2028 C CA . VAL A 1 256 ? -3.238 -6.375 16.125 1 83.12 256 VAL A CA 1
ATOM 2029 C C . VAL A 1 256 ? -2.543 -5.836 17.375 1 83.12 256 VAL A C 1
ATOM 2031 O O . VAL A 1 256 ? -2.951 -4.809 17.922 1 83.12 256 VAL A O 1
ATOM 2034 N N . MET A 1 257 ? -1.538 -6.473 17.719 1 85.75 257 MET A N 1
ATOM 2035 C CA . MET A 1 257 ? -0.786 -6.035 18.891 1 85.75 257 MET A CA 1
ATOM 2036 C C . MET A 1 257 ? -0.143 -4.672 18.641 1 85.75 257 MET A C 1
ATOM 2038 O O . MET A 1 257 ? -0.193 -3.793 19.5 1 85.75 257 MET A O 1
ATOM 2042 N N . LEU A 1 258 ? 0.423 -4.539 17.531 1 83.06 258 LEU A N 1
ATOM 2043 C CA . LEU A 1 258 ? 1.04 -3.26 17.203 1 83.06 258 LEU A CA 1
ATOM 2044 C C . LEU A 1 258 ? -0.008 -2.156 17.125 1 83.06 258 LEU A C 1
ATOM 2046 O O . LEU A 1 258 ? 0.245 -1.021 17.531 1 83.06 258 LEU A O 1
ATOM 2050 N N . PHE A 1 259 ? -1.154 -2.531 16.625 1 79.81 259 PHE A N 1
ATOM 2051 C CA . PHE A 1 259 ? -2.254 -1.574 16.562 1 79.81 259 PHE A CA 1
ATOM 2052 C C . PHE A 1 259 ? -2.627 -1.1 17.969 1 79.81 259 PHE A C 1
ATOM 2054 O O . PHE A 1 259 ? -2.812 0.099 18.188 1 79.81 259 PHE A O 1
ATOM 2061 N N . ILE A 1 260 ? -2.717 -1.989 18.828 1 83.31 260 ILE A N 1
ATOM 2062 C CA . ILE A 1 260 ? -3.102 -1.648 20.188 1 83.31 260 ILE A CA 1
ATOM 2063 C C . ILE A 1 260 ? -2.033 -0.757 20.828 1 83.31 260 ILE A C 1
ATOM 2065 O O . ILE A 1 260 ? -2.354 0.214 21.516 1 83.31 260 ILE A O 1
ATOM 2069 N N . LEU A 1 261 ? -0.848 -0.995 20.469 1 82.88 261 LEU A N 1
ATOM 2070 C CA . LEU A 1 261 ? 0.265 -0.26 21.062 1 82.88 261 LEU A CA 1
ATOM 2071 C C . LEU A 1 261 ? 0.356 1.147 20.484 1 82.88 261 LEU A C 1
ATOM 2073 O O . LEU A 1 261 ? 0.723 2.092 21.188 1 82.88 261 LEU A O 1
ATOM 2077 N N . PHE A 1 262 ? -0.055 1.316 19.203 1 80.56 262 PHE A N 1
ATOM 2078 C CA . PHE A 1 262 ? 0.212 2.588 18.547 1 80.56 262 PHE A CA 1
ATOM 2079 C C . PHE A 1 262 ? -1.086 3.342 18.281 1 80.56 262 PHE A C 1
ATOM 2081 O O . PHE A 1 262 ? -1.072 4.418 17.672 1 80.56 262 PHE A O 1
ATOM 2088 N N . ARG A 1 263 ? -2.131 2.736 18.656 1 79.81 263 ARG A N 1
ATOM 2089 C CA . ARG A 1 263 ? -3.443 3.303 18.359 1 79.81 263 ARG A CA 1
ATOM 2090 C C . ARG A 1 263 ? -3.545 4.738 18.875 1 79.81 263 ARG A C 1
ATOM 2092 O O . ARG A 1 263 ? -4.156 5.59 18.219 1 79.81 263 ARG A O 1
ATOM 2099 N N . LYS A 1 264 ? -2.953 5.098 19.984 1 81 264 LYS A N 1
ATOM 2100 C CA . LYS A 1 264 ? -3.047 6.441 20.547 1 81 264 LYS A CA 1
ATOM 2101 C C . LYS A 1 264 ? -2.395 7.473 19.641 1 81 264 LYS A C 1
ATOM 2103 O O . LYS A 1 264 ? -2.848 8.617 19.562 1 81 264 LYS A O 1
ATOM 2108 N N . TYR A 1 265 ? -1.394 7.051 18.953 1 77.31 265 TYR A N 1
ATOM 2109 C CA . TYR A 1 265 ? -0.678 7.969 18.062 1 77.31 265 TYR A CA 1
ATOM 2110 C C . TYR A 1 265 ? -1.496 8.273 16.812 1 77.31 265 TYR A C 1
ATOM 2112 O O . TYR A 1 265 ? -1.405 9.367 16.266 1 77.31 265 TYR A O 1
ATOM 2120 N N . PHE A 1 266 ? -2.297 7.297 16.406 1 73.06 266 PHE A N 1
ATOM 2121 C CA . PHE A 1 266 ? -3.197 7.504 15.281 1 73.06 266 PHE A CA 1
ATOM 2122 C C . PHE A 1 266 ? -4.316 8.469 15.656 1 73.06 266 PHE A C 1
ATOM 2124 O O . PHE A 1 266 ? -4.68 9.344 14.859 1 73.06 266 PHE A O 1
ATOM 2131 N N . LEU A 1 267 ? -4.703 8.281 16.812 1 69.81 267 LEU A N 1
ATOM 2132 C CA . LEU A 1 267 ? -5.828 9.094 17.266 1 69.81 267 LEU A CA 1
ATOM 2133 C C . LEU A 1 267 ? -5.387 10.531 17.516 1 69.81 267 LEU A C 1
ATOM 2135 O O . LEU A 1 267 ? -6.176 11.469 17.344 1 69.81 267 LEU A O 1
ATOM 2139 N N . GLN A 1 268 ? -4.129 10.727 17.906 1 65.69 268 GLN A N 1
ATOM 2140 C CA . GLN A 1 268 ? -3.592 12.07 18.125 1 65.69 268 GLN A CA 1
ATOM 2141 C C . GLN A 1 268 ? -3.396 12.797 16.797 1 65.69 268 GLN A C 1
ATOM 2143 O O . GLN A 1 268 ? -3.627 14.008 16.703 1 65.69 268 GLN A O 1
ATOM 2148 N N . GLY A 1 269 ? -2.852 12.125 15.836 1 55.97 269 GLY A N 1
ATOM 2149 C CA . GLY A 1 269 ? -2.732 12.734 14.523 1 55.97 269 GLY A CA 1
ATOM 2150 C C . GLY A 1 269 ? -4.062 13.18 13.953 1 55.97 269 GLY A C 1
ATOM 2151 O O . GLY A 1 269 ? -4.137 14.203 13.266 1 55.97 269 GLY A O 1
ATOM 2152 N N . MET A 1 270 ? -5.059 12.398 14.32 1 50.28 270 MET A N 1
ATOM 2153 C CA . MET A 1 270 ? -6.41 12.797 13.938 1 50.28 270 MET A CA 1
ATOM 2154 C C . MET A 1 270 ? -6.883 13.977 14.789 1 50.28 270 MET A C 1
ATOM 2156 O O . MET A 1 270 ? -7.695 14.789 14.336 1 50.28 270 MET A O 1
ATOM 2160 N N . SER A 1 271 ? -6.254 14.148 15.977 1 45.28 271 SER A N 1
ATOM 2161 C CA . SER A 1 271 ? -6.66 15.188 16.906 1 45.28 271 SER A CA 1
ATOM 2162 C C . SER A 1 271 ? -5.754 16.406 16.797 1 45.28 271 SER A C 1
ATOM 2164 O O . SER A 1 271 ? -6.105 17.5 17.281 1 45.28 271 SER A O 1
ATOM 2166 N N . LEU A 1 272 ? -4.512 16.406 16.469 1 41.72 272 LEU A N 1
ATOM 2167 C CA . LEU A 1 272 ? -3.566 17.5 16.625 1 41.72 272 LEU A CA 1
ATOM 2168 C C . LEU A 1 272 ? -4.031 18.734 15.859 1 41.72 272 LEU A C 1
ATOM 2170 O O . LEU A 1 272 ? -3.34 19.75 15.844 1 41.72 272 LEU A O 1
ATOM 2174 N N . SER A 1 273 ? -5.012 18.797 14.977 1 35.69 273 SER A N 1
ATOM 2175 C CA . SER A 1 273 ? -5.312 20.172 14.578 1 35.69 273 SER A CA 1
ATOM 2176 C C . SER A 1 273 ? -5.621 21.047 15.789 1 35.69 273 SER A C 1
ATOM 2178 O O . SER A 1 273 ? -5.723 22.266 15.664 1 35.69 273 SER A O 1
ATOM 2180 N N . LEU A 1 274 ? -6.293 20.594 16.766 1 30.45 274 LEU A N 1
ATOM 2181 C CA . LEU A 1 274 ? -6.953 21.547 17.641 1 30.45 274 LEU A CA 1
ATOM 2182 C C . LEU A 1 274 ? -5.938 22.25 18.531 1 30.45 274 LEU A C 1
ATOM 2184 O O . LEU A 1 274 ? -6.301 23.141 19.312 1 30.45 274 LEU A O 1
ATOM 2188 N N . LYS A 1 275 ? -4.676 21.984 18.875 1 30.19 275 LYS A N 1
ATOM 2189 C CA . LYS A 1 275 ? -4.164 22.938 19.859 1 30.19 275 LYS A CA 1
ATOM 2190 C C . LYS A 1 275 ? -3.609 24.172 19.172 1 30.19 275 LYS A C 1
ATOM 2192 O O . LYS A 1 275 ? -2.975 24.078 18.109 1 30.19 275 LYS A O 1
ATOM 2197 N N . MET B 1 1 ? 24.109 28.969 -1.413 1 39.97 1 MET B N 1
ATOM 2198 C CA . MET B 1 1 ? 24.516 27.578 -1.551 1 39.97 1 MET B CA 1
ATOM 2199 C C . MET B 1 1 ? 25.453 27.172 -0.413 1 39.97 1 MET B C 1
ATOM 2201 O O . MET B 1 1 ? 26.578 27.641 -0.334 1 39.97 1 MET B O 1
ATOM 2205 N N . GLN B 1 2 ? 24.812 27.125 0.747 1 50.34 2 GLN B N 1
ATOM 2206 C CA . GLN B 1 2 ? 25.688 27.125 1.923 1 50.34 2 GLN B CA 1
ATOM 2207 C C . GLN B 1 2 ? 26.859 26.172 1.747 1 50.34 2 GLN B C 1
ATOM 2209 O O . GLN B 1 2 ? 26.797 25.234 0.949 1 50.34 2 GLN B O 1
ATOM 2214 N N . LYS B 1 3 ? 27.953 26.469 2.297 1 54.22 3 LYS B N 1
ATOM 2215 C CA . LYS B 1 3 ? 29.266 25.812 2.283 1 54.22 3 LYS B CA 1
ATOM 2216 C C . LYS B 1 3 ? 29.125 24.297 2.484 1 54.22 3 LYS B C 1
ATOM 2218 O O . LYS B 1 3 ? 28.406 23.859 3.385 1 54.22 3 LYS B O 1
ATOM 2223 N N . LEU B 1 4 ? 29.375 23.531 1.36 1 60.38 4 LEU B N 1
ATOM 2224 C CA . LEU B 1 4 ? 29.406 22.078 1.369 1 60.38 4 LEU B CA 1
ATOM 2225 C C . LEU B 1 4 ? 30.25 21.547 2.527 1 60.38 4 LEU B C 1
ATOM 2227 O O . LEU B 1 4 ? 31.469 21.734 2.545 1 60.38 4 LEU B O 1
ATOM 2231 N N . THR B 1 5 ? 29.781 21.594 3.73 1 64.06 5 THR B N 1
ATOM 2232 C CA . THR B 1 5 ? 30.453 20.969 4.859 1 64.06 5 THR B CA 1
ATOM 2233 C C . THR B 1 5 ? 30.516 19.453 4.664 1 64.06 5 THR B C 1
ATOM 2235 O O . THR B 1 5 ? 29.781 18.891 3.859 1 64.06 5 THR B O 1
ATOM 2238 N N . PRO B 1 6 ? 31.594 18.875 5.074 1 67.31 6 PRO B N 1
ATOM 2239 C CA . PRO B 1 6 ? 31.703 17.406 4.984 1 67.31 6 PRO B CA 1
ATOM 2240 C C . PRO B 1 6 ? 30.375 16.703 5.285 1 67.31 6 PRO B C 1
ATOM 2242 O O . PRO B 1 6 ? 30.062 15.695 4.652 1 67.31 6 PRO B O 1
ATOM 2245 N N . GLN B 1 7 ? 29.641 17.188 6.148 1 69.31 7 GLN B N 1
ATOM 2246 C CA . GLN B 1 7 ? 28.344 16.609 6.469 1 69.31 7 GLN B CA 1
ATOM 2247 C C . GLN B 1 7 ? 27.375 16.766 5.301 1 69.31 7 GLN B C 1
ATOM 2249 O O . GLN B 1 7 ? 26.609 15.844 5 1 69.31 7 GLN B O 1
ATOM 2254 N N . SER B 1 8 ? 27.547 17.891 4.688 1 73.12 8 SER B N 1
ATOM 2255 C CA . SER B 1 8 ? 26.688 18.141 3.531 1 73.12 8 SER B CA 1
ATOM 2256 C C . SER B 1 8 ? 27.047 17.203 2.379 1 73.12 8 SER B C 1
ATOM 2258 O O . SER B 1 8 ? 26.156 16.719 1.675 1 73.12 8 SER B O 1
ATOM 2260 N N . LEU B 1 9 ? 28.344 16.891 2.295 1 75.81 9 LEU B N 1
ATOM 2261 C CA . LEU B 1 9 ? 28.781 16 1.228 1 75.81 9 LEU B CA 1
ATOM 2262 C C . LEU B 1 9 ? 28.25 14.586 1.45 1 75.81 9 LEU B C 1
ATOM 2264 O O . LEU B 1 9 ? 27.844 13.914 0.501 1 75.81 9 LEU B O 1
ATOM 2268 N N . ILE B 1 10 ? 28.266 14.203 2.668 1 75 10 ILE B N 1
ATOM 2269 C CA . ILE B 1 10 ? 27.781 12.867 3.008 1 75 10 ILE B CA 1
ATOM 2270 C C . ILE B 1 10 ? 26.281 12.773 2.715 1 75 10 ILE B C 1
ATOM 2272 O O . ILE B 1 10 ? 25.812 11.773 2.154 1 75 10 ILE B O 1
ATOM 2276 N N . VAL B 1 11 ? 25.641 13.82 2.973 1 74.88 11 VAL B N 1
ATOM 2277 C CA . VAL B 1 11 ? 24.203 13.844 2.732 1 74.88 11 VAL B CA 1
ATOM 2278 C C . VAL B 1 11 ? 23.922 13.773 1.231 1 74.88 11 VAL B C 1
ATOM 2280 O O . VAL B 1 11 ? 23.062 13.008 0.785 1 74.88 11 VAL B O 1
ATOM 2283 N N . HIS B 1 12 ? 24.734 14.469 0.531 1 79.62 12 HIS B N 1
ATOM 2284 C CA . HIS B 1 12 ? 24.578 14.477 -0.918 1 79.62 12 HIS B CA 1
ATOM 2285 C C . HIS B 1 12 ? 24.891 13.102 -1.512 1 79.62 12 HIS B C 1
ATOM 2287 O O . HIS B 1 12 ? 24.156 12.625 -2.385 1 79.62 12 HIS B O 1
ATOM 2293 N N . ALA B 1 13 ? 25.875 12.586 -0.956 1 80.75 13 ALA B N 1
ATOM 2294 C CA . ALA B 1 13 ? 26.281 11.273 -1.464 1 80.75 13 ALA B CA 1
ATOM 2295 C C . ALA B 1 13 ? 25.219 10.219 -1.168 1 80.75 13 ALA B C 1
ATOM 2297 O O . ALA B 1 13 ? 24.875 9.414 -2.035 1 80.75 13 ALA B O 1
ATOM 2298 N N . VAL B 1 14 ? 24.656 10.273 -0.041 1 78.12 14 VAL B N 1
ATOM 2299 C CA . VAL B 1 14 ? 23.641 9.305 0.371 1 78.12 14 VAL B CA 1
ATOM 2300 C C . VAL B 1 14 ? 22.375 9.492 -0.458 1 78.12 14 VAL B C 1
ATOM 2302 O O . VAL B 1 14 ? 21.781 8.523 -0.931 1 78.12 14 VAL B O 1
ATOM 2305 N N . MET B 1 15 ? 22.094 10.719 -0.688 1 80.88 15 MET B N 1
ATOM 2306 C CA . MET B 1 15 ? 20.906 11.023 -1.472 1 80.88 15 MET B CA 1
ATOM 2307 C C . MET B 1 15 ? 21.062 10.562 -2.916 1 80.88 15 MET B C 1
ATOM 2309 O O . MET B 1 15 ? 20.125 10.031 -3.516 1 80.88 15 MET B O 1
ATOM 2313 N N . LEU B 1 16 ? 22.234 10.734 -3.418 1 81.38 16 LEU B N 1
ATOM 2314 C CA . LEU B 1 16 ? 22.516 10.312 -4.789 1 81.38 16 LEU B CA 1
ATOM 2315 C C . LEU B 1 16 ? 22.484 8.797 -4.91 1 81.38 16 LEU B C 1
ATOM 2317 O O . LEU B 1 16 ? 21.922 8.258 -5.867 1 81.38 16 LEU B O 1
ATOM 2321 N N . LEU B 1 17 ? 23.047 8.141 -3.957 1 81.19 17 LEU B N 1
ATOM 2322 C CA . LEU B 1 17 ? 23.062 6.68 -3.971 1 81.19 17 LEU B CA 1
ATOM 2323 C C . LEU B 1 17 ? 21.656 6.109 -3.879 1 81.19 17 LEU B C 1
ATOM 2325 O O . LEU B 1 17 ? 21.328 5.137 -4.559 1 81.19 17 LEU B O 1
ATOM 2329 N N . LEU B 1 18 ? 20.906 6.734 -3.098 1 80 18 LEU B N 1
ATOM 2330 C CA . LEU B 1 18 ? 19.516 6.301 -2.951 1 80 18 LEU B CA 1
ATOM 2331 C C . LEU B 1 18 ? 18.734 6.523 -4.242 1 80 18 LEU B C 1
ATOM 2333 O O . LEU B 1 18 ? 17.984 5.652 -4.676 1 80 18 LEU B O 1
ATOM 2337 N N . ALA B 1 19 ? 18.953 7.609 -4.84 1 81.06 19 ALA B N 1
ATOM 2338 C CA . ALA B 1 19 ? 18.281 7.93 -6.102 1 81.06 19 ALA B CA 1
ATOM 2339 C C . ALA B 1 19 ? 18.672 6.934 -7.191 1 81.06 19 ALA B C 1
ATOM 2341 O O . ALA B 1 19 ? 17.812 6.445 -7.926 1 81.06 19 ALA B O 1
ATOM 2342 N N . LEU B 1 20 ? 19.906 6.59 -7.203 1 81.25 20 LEU B N 1
ATOM 2343 C CA . LEU B 1 20 ? 20.391 5.672 -8.219 1 81.25 20 LEU B CA 1
ATOM 2344 C C . LEU B 1 20 ? 19.844 4.266 -8 1 81.25 20 LEU B C 1
ATOM 2346 O O . LEU B 1 20 ? 19.469 3.58 -8.961 1 81.25 20 LEU B O 1
ATOM 2350 N N . SER B 1 21 ? 19.781 3.898 -6.789 1 79.38 21 SER B N 1
ATOM 2351 C CA . SER B 1 21 ? 19.266 2.568 -6.477 1 79.38 21 SER B CA 1
ATOM 2352 C C . SER B 1 21 ? 17.797 2.447 -6.844 1 79.38 21 SER B C 1
ATOM 2354 O O . SER B 1 21 ? 17.344 1.381 -7.266 1 79.38 21 SER B O 1
ATOM 2356 N N . TRP B 1 22 ? 17.062 3.518 -6.73 1 79.12 22 TRP B N 1
ATOM 2357 C CA . TRP B 1 22 ? 15.648 3.52 -7.059 1 79.12 22 TRP B CA 1
ATOM 2358 C C . TRP B 1 22 ? 15.438 3.555 -8.57 1 79.12 22 TRP B C 1
ATOM 2360 O O . TRP B 1 22 ? 14.508 2.938 -9.086 1 79.12 22 TRP B O 1
ATOM 2370 N N . LEU B 1 23 ? 16.391 4.207 -9.273 1 83.75 23 LEU B N 1
ATOM 2371 C CA . LEU B 1 23 ? 16.234 4.426 -10.703 1 83.75 23 LEU B CA 1
ATOM 2372 C C . LEU B 1 23 ? 16.703 3.209 -11.5 1 83.75 23 LEU B C 1
ATOM 2374 O O . LEU B 1 23 ? 16.219 2.959 -12.609 1 83.75 23 LEU B O 1
ATOM 2378 N N . TYR B 1 24 ? 17.547 2.477 -10.961 1 85 24 TYR B N 1
ATOM 2379 C CA . TYR B 1 24 ? 18.203 1.408 -11.711 1 85 24 TYR B CA 1
ATOM 2380 C C . TYR B 1 24 ? 17.188 0.402 -12.227 1 85 24 TYR B C 1
ATOM 2382 O O . TYR B 1 24 ? 17.172 0.078 -13.414 1 85 24 TYR B O 1
ATOM 2390 N N . PRO B 1 25 ? 16.344 -0.112 -11.359 1 85.94 25 PRO B N 1
ATOM 2391 C CA . PRO B 1 25 ? 15.391 -1.106 -11.859 1 85.94 25 PRO B CA 1
ATOM 2392 C C . PRO B 1 25 ? 14.492 -0.56 -12.969 1 85.94 25 PRO B C 1
ATOM 2394 O O . PRO B 1 25 ? 14.125 -1.295 -13.891 1 85.94 25 PRO B O 1
ATOM 2397 N N . PHE B 1 26 ? 14.227 0.656 -12.875 1 85.5 26 PHE B N 1
ATOM 2398 C CA . PHE B 1 26 ? 13.391 1.272 -13.898 1 85.5 26 PHE B CA 1
ATOM 2399 C C . PHE B 1 26 ? 14.148 1.403 -15.211 1 85.5 26 PHE B C 1
ATOM 2401 O O . PHE B 1 26 ? 13.609 1.103 -16.281 1 85.5 26 PHE B O 1
ATOM 2408 N N . ILE B 1 27 ? 15.336 1.836 -15.086 1 88.5 27 ILE B N 1
ATOM 2409 C CA . ILE B 1 27 ? 16.172 1.994 -16.266 1 88.5 27 ILE B CA 1
ATOM 2410 C C . ILE B 1 27 ? 16.406 0.634 -16.922 1 88.5 27 ILE B C 1
ATOM 2412 O O . ILE B 1 27 ? 16.297 0.499 -18.141 1 88.5 27 ILE B O 1
ATOM 2416 N N . TRP B 1 28 ? 16.641 -0.314 -16.125 1 90.31 28 TRP B N 1
ATOM 2417 C CA . TRP B 1 28 ? 16.859 -1.667 -16.625 1 90.31 28 TRP B CA 1
ATOM 2418 C C . TRP B 1 28 ? 15.617 -2.174 -17.359 1 90.31 28 TRP B C 1
ATOM 2420 O O . TRP B 1 28 ? 15.727 -2.756 -18.438 1 90.31 28 TRP B O 1
ATOM 2430 N N . MET B 1 29 ? 14.5 -1.964 -16.75 1 90.62 29 MET B N 1
ATOM 2431 C CA . MET B 1 29 ? 13.234 -2.426 -17.312 1 90.62 29 MET B CA 1
ATOM 2432 C C . MET B 1 29 ? 12.992 -1.784 -18.688 1 90.62 29 MET B C 1
ATOM 2434 O O . MET B 1 29 ? 12.688 -2.479 -19.656 1 90.62 29 MET B O 1
ATOM 2438 N N . VAL B 1 30 ? 13.188 -0.495 -18.781 1 92.06 30 VAL B N 1
ATOM 2439 C CA . VAL B 1 30 ? 12.922 0.241 -20.016 1 92.06 30 VAL B CA 1
ATOM 2440 C C . VAL B 1 30 ? 13.898 -0.202 -21.094 1 92.06 30 VAL B C 1
ATOM 2442 O O . VAL B 1 30 ? 13.484 -0.536 -22.219 1 92.06 30 VAL B O 1
ATOM 2445 N N . LEU B 1 31 ? 15.141 -0.307 -20.781 1 94.19 31 LEU B N 1
ATOM 2446 C CA . LEU B 1 31 ? 16.156 -0.675 -21.766 1 94.19 31 LEU B CA 1
ATOM 2447 C C . LEU B 1 31 ? 15.984 -2.129 -22.188 1 94.19 31 LEU B C 1
ATOM 2449 O O . LEU B 1 31 ? 16.156 -2.455 -23.375 1 94.19 31 LEU B O 1
ATOM 2453 N N . SER B 1 32 ? 15.633 -2.98 -21.266 1 93 32 SER B N 1
ATOM 2454 C CA . SER B 1 32 ? 15.461 -4.398 -21.578 1 93 32 SER B CA 1
ATOM 2455 C C . SER B 1 32 ? 14.227 -4.633 -22.438 1 93 32 SER B C 1
ATOM 2457 O O . SER B 1 32 ? 14.18 -5.574 -23.219 1 93 32 SER B O 1
ATOM 2459 N N . SER B 1 33 ? 13.211 -3.797 -22.219 1 93.44 33 SER B N 1
ATOM 2460 C CA . SER B 1 33 ? 11.992 -3.938 -23.016 1 93.44 33 SER B CA 1
ATOM 2461 C C . SER B 1 33 ? 12.25 -3.635 -24.484 1 93.44 33 SER B C 1
ATOM 2463 O O . SER B 1 33 ? 11.453 -3.994 -25.344 1 93.44 33 SER B O 1
ATOM 2465 N N . LEU B 1 34 ? 13.391 -2.963 -24.781 1 95.69 34 LEU B N 1
ATOM 2466 C CA . LEU B 1 34 ? 13.742 -2.566 -26.141 1 95.69 34 LEU B CA 1
ATOM 2467 C C . LEU B 1 34 ? 14.773 -3.521 -26.734 1 95.69 34 LEU B C 1
ATOM 2469 O O . LEU B 1 34 ? 15.391 -3.217 -27.766 1 95.69 34 LEU B O 1
ATOM 2473 N N . LYS B 1 35 ? 14.945 -4.648 -26.125 1 94.88 35 LYS B N 1
ATOM 2474 C CA . LYS B 1 35 ? 15.852 -5.676 -26.625 1 94.88 35 LYS B CA 1
ATOM 2475 C C . LYS B 1 35 ? 15.086 -6.926 -27.062 1 94.88 35 LYS B C 1
ATOM 2477 O O . LYS B 1 35 ? 14 -7.199 -26.547 1 94.88 35 LYS B O 1
ATOM 2482 N N . PRO B 1 36 ? 15.727 -7.656 -28.094 1 92.81 36 PRO B N 1
ATOM 2483 C CA . PRO B 1 36 ? 15.164 -8.992 -28.281 1 92.81 36 PRO B CA 1
ATOM 2484 C C . PRO B 1 36 ? 15.188 -9.836 -27.016 1 92.81 36 PRO B C 1
ATOM 2486 O O . PRO B 1 36 ? 16.141 -9.758 -26.234 1 92.81 36 PRO B O 1
ATOM 2489 N N . THR B 1 37 ? 14.156 -10.57 -26.797 1 89.44 37 THR B N 1
ATOM 2490 C CA . THR B 1 37 ? 13.969 -11.344 -25.578 1 89.44 37 THR B CA 1
ATOM 2491 C C . THR B 1 37 ? 15.219 -12.164 -25.266 1 89.44 37 THR B C 1
ATOM 2493 O O . THR B 1 37 ? 15.648 -12.234 -24.109 1 89.44 37 THR B O 1
ATOM 2496 N N . ALA B 1 38 ? 15.844 -12.703 -26.266 1 88.31 38 ALA B N 1
ATOM 2497 C CA . ALA B 1 38 ? 16.984 -13.602 -26.109 1 88.31 38 ALA B CA 1
ATOM 2498 C C . ALA B 1 38 ? 18.203 -12.852 -25.609 1 88.31 38 ALA B C 1
ATOM 2500 O O . ALA B 1 38 ? 19.125 -13.445 -25.047 1 88.31 38 ALA B O 1
ATOM 2501 N N . GLN B 1 39 ? 18.219 -11.531 -25.75 1 91.25 39 GLN B N 1
ATOM 2502 C CA . GLN B 1 39 ? 19.406 -10.742 -25.438 1 91.25 39 GLN B CA 1
ATOM 2503 C C . GLN B 1 39 ? 19.25 -10.031 -24.094 1 91.25 39 GLN B C 1
ATOM 2505 O O . GLN B 1 39 ? 20.188 -9.375 -23.625 1 91.25 39 GLN B O 1
ATOM 2510 N N . ILE B 1 40 ? 18.203 -10.188 -23.453 1 89 40 ILE B N 1
ATOM 2511 C CA . ILE B 1 40 ? 17.906 -9.414 -22.25 1 89 40 ILE B CA 1
ATOM 2512 C C . ILE B 1 40 ? 18.891 -9.773 -21.141 1 89 40 ILE B C 1
ATOM 2514 O O . ILE B 1 40 ? 19.391 -8.898 -20.438 1 89 40 ILE B O 1
ATOM 2518 N N . TYR B 1 41 ? 19.234 -11.062 -21.078 1 86 41 TYR B N 1
ATOM 2519 C CA . TYR B 1 41 ? 20.078 -11.469 -19.969 1 86 41 TYR B CA 1
ATOM 2520 C C . TYR B 1 41 ? 21.516 -11.695 -20.438 1 86 41 TYR B C 1
ATOM 2522 O O . TYR B 1 41 ? 22.422 -11.883 -19.625 1 86 41 TYR B O 1
ATOM 2530 N N . THR B 1 42 ? 21.688 -11.703 -21.734 1 86.38 42 THR B N 1
ATOM 2531 C CA . THR B 1 42 ? 23 -12.055 -22.25 1 86.38 42 THR B CA 1
ATOM 2532 C C . THR B 1 42 ? 23.812 -10.797 -22.562 1 86.38 42 THR B C 1
ATOM 2534 O O . THR B 1 42 ? 25.047 -10.836 -22.594 1 86.38 42 THR B O 1
ATOM 2537 N N . GLU B 1 43 ? 23.078 -9.742 -22.812 1 87.5 43 GLU B N 1
ATOM 2538 C CA . GLU B 1 43 ? 23.766 -8.492 -23.141 1 87.5 43 GLU B CA 1
ATOM 2539 C C . GLU B 1 43 ? 23.75 -7.523 -21.969 1 87.5 43 GLU B C 1
ATOM 2541 O O . GLU B 1 43 ? 22.859 -7.59 -21.109 1 87.5 43 GLU B O 1
ATOM 2546 N N . SER B 1 44 ? 24.734 -6.711 -22 1 85.38 44 SER B N 1
ATOM 2547 C CA . SER B 1 44 ? 24.797 -5.66 -20.984 1 85.38 44 SER B CA 1
ATOM 2548 C C . SER B 1 44 ? 23.641 -4.672 -21.156 1 85.38 44 SER B C 1
ATOM 2550 O O . SER B 1 44 ? 22.969 -4.664 -22.188 1 85.38 44 SER B O 1
ATOM 2552 N N . LEU B 1 45 ? 23.469 -3.902 -20.141 1 85.75 45 LEU B N 1
ATOM 2553 C CA . LEU B 1 45 ? 22.328 -3.004 -20.047 1 85.75 45 LEU B CA 1
ATOM 2554 C C . LEU B 1 45 ? 22.25 -2.09 -21.266 1 85.75 45 LEU B C 1
ATOM 2556 O O . LEU B 1 45 ? 21.172 -1.917 -21.844 1 85.75 45 LEU B O 1
ATOM 2560 N N . PHE B 1 46 ? 23.375 -1.588 -21.688 1 89.06 46 PHE B N 1
ATOM 2561 C CA . PHE B 1 46 ? 23.359 -0.584 -22.75 1 89.06 46 PHE B CA 1
ATOM 2562 C C . PHE B 1 46 ? 23.828 -1.178 -24.078 1 89.06 46 PHE B C 1
ATOM 2564 O O . PHE B 1 46 ? 24.094 -0.445 -25.031 1 89.06 46 PHE B O 1
ATOM 2571 N N . SER B 1 47 ? 23.875 -2.492 -24.094 1 86.5 47 SER B N 1
ATOM 2572 C CA . SER B 1 47 ? 24.359 -3.139 -25.312 1 86.5 47 SER B CA 1
ATOM 2573 C C . SER B 1 47 ? 23.266 -4.016 -25.938 1 86.5 47 SER B C 1
ATOM 2575 O O . SER B 1 47 ? 22.219 -4.238 -25.328 1 86.5 47 SER B O 1
ATOM 2577 N N . GLY B 1 48 ? 23.516 -4.316 -27.219 1 84.5 48 GLY B N 1
ATOM 2578 C CA . GLY B 1 48 ? 22.594 -5.184 -27.938 1 84.5 48 GLY B CA 1
ATOM 2579 C C . GLY B 1 48 ? 21.812 -4.465 -29.031 1 84.5 48 GLY B C 1
ATOM 2580 O O . GLY B 1 48 ? 22.094 -3.297 -29.328 1 84.5 48 GLY B O 1
ATOM 2581 N N . HIS B 1 49 ? 20.938 -5.219 -29.703 1 90.81 49 HIS B N 1
ATOM 2582 C CA . HIS B 1 49 ? 20.109 -4.695 -30.781 1 90.81 49 HIS B CA 1
ATOM 2583 C C . HIS B 1 49 ? 18.812 -4.117 -30.219 1 90.81 49 HIS B C 1
ATOM 2585 O O . HIS B 1 49 ? 18.062 -4.801 -29.516 1 90.81 49 HIS B O 1
ATOM 2591 N N . TRP B 1 50 ? 18.641 -2.838 -30.406 1 94 50 TRP B N 1
ATOM 2592 C CA . TRP B 1 50 ? 17.391 -2.203 -30 1 94 50 TRP B CA 1
ATOM 2593 C C . TRP B 1 50 ? 16.266 -2.545 -30.969 1 94 50 TRP B C 1
ATOM 2595 O O . TRP B 1 50 ? 16.469 -2.537 -32.188 1 94 50 TRP B O 1
ATOM 2605 N N . THR B 1 51 ? 15.164 -3.027 -30.406 1 94.81 51 THR B N 1
ATOM 2606 C CA . THR B 1 51 ? 14.023 -3.408 -31.25 1 94.81 51 THR B CA 1
ATOM 2607 C C . THR B 1 51 ? 12.711 -3.029 -30.562 1 94.81 51 THR B C 1
ATOM 2609 O O . THR B 1 5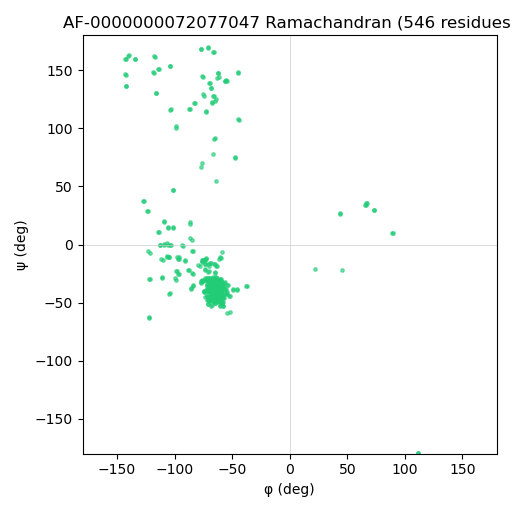1 ? 12.688 -2.738 -29.375 1 94.81 51 THR B O 1
ATOM 2612 N N . LEU B 1 52 ? 11.688 -2.939 -31.359 1 94.69 52 LEU B N 1
ATOM 2613 C CA . LEU B 1 52 ? 10.344 -2.705 -30.859 1 94.69 52 LEU B CA 1
ATOM 2614 C C . LEU B 1 52 ? 9.477 -3.957 -31 1 94.69 52 LEU B C 1
ATOM 2616 O O . LEU B 1 52 ? 8.25 -3.883 -30.922 1 94.69 52 LEU B O 1
ATOM 2620 N N . GLU B 1 53 ? 10.133 -5.051 -31.125 1 92.5 53 GLU B N 1
ATOM 2621 C CA . GLU B 1 53 ? 9.438 -6.309 -31.375 1 92.5 53 GLU B CA 1
ATOM 2622 C C . GLU B 1 53 ? 8.523 -6.672 -30.203 1 92.5 53 GLU B C 1
ATOM 2624 O O . GLU B 1 53 ? 7.426 -7.195 -30.406 1 92.5 53 GLU B O 1
ATOM 2629 N N . ASN B 1 54 ? 9.023 -6.406 -29 1 91.62 54 ASN B N 1
ATOM 2630 C CA . ASN B 1 54 ? 8.227 -6.727 -27.812 1 91.62 54 ASN B CA 1
ATOM 2631 C C . ASN B 1 54 ? 6.945 -5.898 -27.766 1 91.62 54 ASN B C 1
ATOM 2633 O O . ASN B 1 54 ? 5.891 -6.398 -27.375 1 91.62 54 ASN B O 1
ATOM 2637 N N . TYR B 1 55 ? 7.055 -4.711 -28.203 1 92.19 55 TYR B N 1
ATOM 2638 C CA . TYR B 1 55 ? 5.895 -3.826 -28.234 1 92.19 55 TYR B CA 1
ATOM 2639 C C . TYR B 1 55 ? 4.941 -4.219 -29.359 1 92.19 55 TYR B C 1
ATOM 2641 O O . TYR B 1 55 ? 3.721 -4.223 -29.172 1 92.19 55 TYR B O 1
ATOM 2649 N N . SER B 1 56 ? 5.543 -4.566 -30.469 1 90.62 56 SER B N 1
ATOM 2650 C CA . SER B 1 56 ? 4.727 -5.008 -31.594 1 90.62 56 SER B CA 1
ATOM 2651 C C . SER B 1 56 ? 3.963 -6.285 -31.266 1 90.62 56 SER B C 1
ATOM 2653 O O . SER B 1 56 ? 2.811 -6.449 -31.672 1 90.62 56 SER B O 1
ATOM 2655 N N . PHE B 1 57 ? 4.609 -7.035 -30.531 1 86.69 57 PHE B N 1
ATOM 2656 C CA . PHE B 1 57 ? 3.973 -8.273 -30.094 1 86.69 57 PHE B CA 1
ATOM 2657 C C . PHE B 1 57 ? 2.758 -7.984 -29.219 1 86.69 57 PHE B C 1
ATOM 2659 O O . PHE B 1 57 ? 1.692 -8.57 -29.422 1 86.69 57 PHE B O 1
ATOM 2666 N N . LEU B 1 58 ? 2.914 -7.109 -28.312 1 84.44 58 LEU B N 1
ATOM 2667 C CA . LEU B 1 58 ? 1.847 -6.789 -27.375 1 84.44 58 LEU B CA 1
ATOM 2668 C C . LEU B 1 58 ? 0.701 -6.07 -28.078 1 84.44 58 LEU B C 1
ATOM 2670 O O . LEU B 1 58 ? -0.469 -6.293 -27.75 1 84.44 58 LEU B O 1
ATOM 2674 N N . LEU B 1 59 ? 1.099 -5.258 -29.031 1 85.88 59 LEU B N 1
ATOM 2675 C CA . LEU B 1 59 ? 0.1 -4.391 -29.656 1 85.88 59 LEU B CA 1
ATOM 2676 C C . LEU B 1 59 ? -0.529 -5.07 -30.875 1 85.88 59 LEU B C 1
ATOM 2678 O O . LEU B 1 59 ? -1.513 -4.57 -31.422 1 85.88 59 LEU B O 1
ATOM 2682 N N . ASP B 1 60 ? 0.17 -6.094 -31.219 1 78.06 60 ASP B N 1
ATOM 2683 C CA . ASP B 1 60 ? -0.357 -6.781 -32.406 1 78.06 60 ASP B CA 1
ATOM 2684 C C . ASP B 1 60 ? -1.726 -7.395 -32.094 1 78.06 60 ASP B C 1
ATOM 2686 O O . ASP B 1 60 ? -1.87 -8.195 -31.172 1 78.06 60 ASP B O 1
ATOM 2690 N N . ASN B 1 61 ? -2.736 -6.691 -32.312 1 62.19 61 ASN B N 1
ATOM 2691 C CA . ASN B 1 61 ? -4.129 -7.094 -32.156 1 62.19 61 ASN B CA 1
ATOM 2692 C C . ASN B 1 61 ? -4.457 -8.312 -33.031 1 62.19 61 ASN B C 1
ATOM 2694 O O . ASN B 1 61 ? -5.629 -8.617 -33.25 1 62.19 61 ASN B O 1
ATOM 2698 N N . SER B 1 62 ? -3.58 -8.688 -33.812 1 51.44 62 SER B N 1
ATOM 2699 C CA . SER B 1 62 ? -3.916 -9.734 -34.781 1 51.44 62 SER B CA 1
ATOM 2700 C C . SER B 1 62 ? -4.203 -11.062 -34.094 1 51.44 62 SER B C 1
ATOM 2702 O O . SER B 1 62 ? -3.357 -11.57 -33.344 1 51.44 62 SER B O 1
ATOM 2704 N N . GLN B 1 63 ? -5.371 -11.281 -33.5 1 50.62 63 GLN B N 1
ATOM 2705 C CA . GLN B 1 63 ? -5.961 -12.5 -32.938 1 50.62 63 GLN B CA 1
ATOM 2706 C C . GLN B 1 63 ? -4.879 -13.516 -32.594 1 50.62 63 GLN B C 1
ATOM 2708 O O . GLN B 1 63 ? -5.184 -14.617 -32.125 1 50.62 63 GLN B O 1
ATOM 2713 N N . ARG B 1 64 ? -3.77 -13.438 -33.125 1 45.5 64 ARG B N 1
ATOM 2714 C CA . ARG B 1 64 ? -2.812 -14.531 -33 1 45.5 64 ARG B CA 1
ATOM 2715 C C . ARG B 1 64 ? -2.566 -14.883 -31.547 1 45.5 64 ARG B C 1
ATOM 2717 O O . ARG B 1 64 ? -2.451 -16.062 -31.203 1 45.5 64 ARG B O 1
ATOM 2724 N N . ALA B 1 65 ? -2.123 -13.898 -30.844 1 50.94 65 ALA B N 1
ATOM 2725 C CA . ALA B 1 65 ? -1.776 -14.398 -29.516 1 50.94 65 ALA B CA 1
ATOM 2726 C C . ALA B 1 65 ? -2.99 -14.383 -28.594 1 50.94 65 ALA B C 1
ATOM 2728 O O . ALA B 1 65 ? -2.863 -14.625 -27.391 1 50.94 65 ALA B O 1
ATOM 2729 N N . ASN B 1 66 ? -4.191 -14.297 -29.203 1 56.5 66 ASN B N 1
ATOM 2730 C CA . ASN B 1 66 ? -5.383 -14.336 -28.359 1 56.5 66 ASN B CA 1
ATOM 2731 C C . ASN B 1 66 ? -5.223 -13.461 -27.125 1 56.5 66 ASN B C 1
ATOM 2733 O O . ASN B 1 66 ? -5.582 -13.867 -26.016 1 56.5 66 ASN B O 1
ATOM 2737 N N . LYS B 1 67 ? -4.34 -12.453 -27.406 1 61.16 67 LYS B N 1
ATOM 2738 C CA . LYS B 1 67 ? -4.105 -11.617 -26.234 1 61.16 67 LYS B CA 1
ATOM 2739 C C . LYS B 1 67 ? -4.938 -10.344 -26.281 1 61.16 67 LYS B C 1
ATOM 2741 O O . LYS B 1 67 ? -4.695 -9.477 -27.125 1 61.16 67 LYS B O 1
ATOM 2746 N N . PRO B 1 68 ? -5.961 -10.164 -25.656 1 78.94 68 PRO B N 1
ATOM 2747 C CA . PRO B 1 68 ? -6.805 -8.969 -25.719 1 78.94 68 PRO B CA 1
ATOM 2748 C C . PRO B 1 68 ? -6.223 -7.793 -24.938 1 78.94 68 PRO B C 1
ATOM 2750 O O . PRO B 1 68 ? -6.855 -7.297 -24 1 78.94 68 PRO B O 1
ATOM 2753 N N . PHE B 1 69 ? -4.965 -7.305 -25.578 1 82.5 69 PHE B N 1
ATOM 2754 C CA . PHE B 1 69 ? -4.238 -6.254 -24.875 1 82.5 69 PHE B CA 1
ATOM 2755 C C . PHE B 1 69 ? -5.121 -5.031 -24.672 1 82.5 69 PHE B C 1
ATOM 2757 O O . PHE B 1 69 ? -5.305 -4.578 -23.531 1 82.5 69 PHE B O 1
ATOM 2764 N N . PHE B 1 70 ? -5.777 -4.57 -25.75 1 85.69 70 PHE B N 1
ATOM 2765 C CA . PHE B 1 70 ? -6.57 -3.35 -25.656 1 85.69 70 PHE B CA 1
ATOM 2766 C C . PHE B 1 70 ? -7.793 -3.562 -24.766 1 85.69 70 PHE B C 1
ATOM 2768 O O . PHE B 1 70 ? -8.195 -2.664 -24.031 1 85.69 70 PHE B O 1
ATOM 2775 N N . ARG B 1 71 ? -8.305 -4.719 -24.891 1 89.69 71 ARG B N 1
ATOM 2776 C CA . ARG B 1 71 ? -9.445 -5.023 -24.047 1 89.69 71 ARG B CA 1
ATOM 2777 C C . ARG B 1 71 ? -9.047 -5.066 -22.578 1 89.69 71 ARG B C 1
ATOM 2779 O O . ARG B 1 71 ? -9.75 -4.531 -21.719 1 89.69 71 ARG B O 1
ATOM 2786 N N . THR B 1 72 ? -7.922 -5.688 -22.297 1 91 72 THR B N 1
ATOM 2787 C CA . THR B 1 72 ? -7.461 -5.777 -20.922 1 91 72 THR B CA 1
ATOM 2788 C C . THR B 1 72 ? -7.09 -4.398 -20.375 1 91 72 THR B C 1
ATOM 2790 O O . THR B 1 72 ? -7.293 -4.113 -19.203 1 91 72 THR B O 1
ATOM 2793 N N . LEU B 1 73 ? -6.574 -3.6 -21.312 1 90.75 73 LEU B N 1
ATOM 2794 C CA . LEU B 1 73 ? -6.273 -2.225 -20.922 1 90.75 73 LEU B CA 1
ATOM 2795 C C . LEU B 1 73 ? -7.551 -1.464 -20.594 1 90.75 73 LEU B C 1
ATOM 2797 O O . LEU B 1 73 ? -7.602 -0.733 -19.594 1 90.75 73 LEU B O 1
ATOM 2801 N N . GLY B 1 74 ? -8.531 -1.611 -21.391 1 93.5 74 GLY B N 1
ATOM 2802 C CA . GLY B 1 74 ? -9.82 -1.001 -21.125 1 93.5 74 GLY B CA 1
ATOM 2803 C C . GLY B 1 74 ? -10.453 -1.474 -19.828 1 93.5 74 GLY B C 1
ATOM 2804 O O . GLY B 1 74 ? -10.984 -0.668 -19.062 1 93.5 74 GLY B O 1
ATOM 2805 N N . ASN B 1 75 ? -10.367 -2.756 -19.609 1 95.81 75 ASN B N 1
ATOM 2806 C CA . ASN B 1 75 ? -10.875 -3.309 -18.359 1 95.81 75 ASN B CA 1
ATOM 2807 C C . ASN B 1 75 ? -10.156 -2.715 -17.156 1 95.81 75 ASN B C 1
ATOM 2809 O O . ASN B 1 75 ? -10.797 -2.346 -16.156 1 95.81 75 ASN B O 1
ATOM 2813 N N . SER B 1 76 ? -8.836 -2.617 -17.266 1 94.88 76 SER B N 1
ATOM 2814 C CA . SER B 1 76 ? -8.039 -2.057 -16.188 1 94.88 76 SER B CA 1
ATOM 2815 C C . SER B 1 76 ? -8.445 -0.617 -15.891 1 94.88 76 SER B C 1
ATOM 2817 O O . SER B 1 76 ? -8.586 -0.237 -14.727 1 94.88 76 SER B O 1
ATOM 2819 N N . LEU B 1 77 ? -8.641 0.148 -16.953 1 95 77 LEU B N 1
ATOM 2820 C CA . LEU B 1 77 ? -9.031 1.545 -16.797 1 95 77 LEU B CA 1
ATOM 2821 C C . LEU B 1 77 ? -10.414 1.651 -16.172 1 95 77 LEU B C 1
ATOM 2823 O O . LEU B 1 77 ? -10.617 2.439 -15.234 1 95 77 LEU B O 1
ATOM 2827 N N . PHE B 1 78 ? -11.305 0.867 -16.656 1 97.31 78 PHE B N 1
ATOM 2828 C CA . PHE B 1 78 ? -12.664 0.89 -16.141 1 97.31 78 PHE B CA 1
ATOM 2829 C C . PHE B 1 78 ? -12.688 0.537 -14.656 1 97.31 78 PHE B C 1
ATOM 2831 O O . PHE B 1 78 ? -13.281 1.257 -13.844 1 97.31 78 PHE B O 1
ATOM 2838 N N . ILE B 1 79 ? -12.031 -0.525 -14.25 1 97.81 79 ILE B N 1
ATOM 2839 C CA . ILE B 1 79 ? -12.016 -1.013 -12.875 1 97.81 79 ILE B CA 1
ATOM 2840 C C . ILE B 1 79 ? -11.328 0.011 -11.969 1 97.81 79 ILE B C 1
ATOM 2842 O O . ILE B 1 79 ? -11.875 0.402 -10.938 1 97.81 79 ILE B O 1
ATOM 2846 N N . SER B 1 80 ? -10.156 0.49 -12.383 1 96.75 80 SER B N 1
ATOM 2847 C CA . SER B 1 80 ? -9.352 1.375 -11.539 1 96.75 80 SER B CA 1
ATOM 2848 C C . SER B 1 80 ? -10.023 2.738 -11.391 1 96.75 80 SER B C 1
ATOM 2850 O O . SER B 1 80 ? -10 3.326 -10.305 1 96.75 80 SER B O 1
ATOM 2852 N N . LEU B 1 81 ? -10.617 3.232 -12.492 1 96.69 81 LEU B N 1
ATOM 2853 C CA . LEU B 1 81 ? -11.305 4.516 -12.406 1 96.69 81 LEU B CA 1
ATOM 2854 C C . LEU B 1 81 ? -12.547 4.41 -11.531 1 96.69 81 LEU B C 1
ATOM 2856 O O . LEU B 1 81 ? -12.844 5.316 -10.75 1 96.69 81 LEU B O 1
ATOM 2860 N N . THR B 1 82 ? -13.273 3.367 -11.711 1 98.19 82 THR B N 1
ATOM 2861 C CA . THR B 1 82 ? -14.477 3.174 -10.914 1 98.19 82 THR B CA 1
ATOM 2862 C C . THR B 1 82 ? -14.133 3.068 -9.43 1 98.19 82 THR B C 1
ATOM 2864 O O . THR B 1 82 ? -14.75 3.732 -8.594 1 98.19 82 THR B O 1
ATOM 2867 N N . ILE B 1 83 ? -13.109 2.297 -9.094 1 97.75 83 ILE B N 1
ATOM 2868 C CA . ILE B 1 83 ? -12.688 2.135 -7.707 1 97.75 83 ILE B CA 1
ATOM 2869 C C . ILE B 1 83 ? -12.203 3.475 -7.152 1 97.75 83 ILE B C 1
ATOM 2871 O O . ILE B 1 83 ? -12.555 3.855 -6.035 1 97.75 83 ILE B O 1
ATOM 2875 N N . THR B 1 84 ? -11.438 4.195 -7.953 1 96.81 84 THR B N 1
ATOM 2876 C CA . THR B 1 84 ? -10.914 5.484 -7.52 1 96.81 84 THR B CA 1
ATOM 2877 C C . THR B 1 84 ? -12.055 6.453 -7.215 1 96.81 84 THR B C 1
ATOM 2879 O O . THR B 1 84 ? -12.047 7.125 -6.18 1 96.81 84 THR B O 1
ATOM 2882 N N . LEU B 1 85 ? -13.016 6.496 -8.086 1 97.38 85 LEU B N 1
ATOM 2883 C CA . LEU B 1 85 ? -14.148 7.395 -7.918 1 97.38 85 LEU B CA 1
ATOM 2884 C C . LEU B 1 85 ? -14.945 7.031 -6.672 1 97.38 85 LEU B C 1
ATOM 2886 O O . LEU B 1 85 ? -15.281 7.898 -5.863 1 97.38 85 LEU B O 1
ATOM 2890 N N . THR B 1 86 ? -15.219 5.805 -6.488 1 96.81 86 THR B N 1
ATOM 2891 C CA . THR B 1 86 ? -16.047 5.375 -5.363 1 96.81 86 THR B CA 1
ATOM 2892 C C . THR B 1 86 ? -15.297 5.551 -4.043 1 96.81 86 THR B C 1
ATOM 2894 O O . THR B 1 86 ? -15.883 5.957 -3.039 1 96.81 86 THR B O 1
ATOM 2897 N N . VAL B 1 87 ? -14.008 5.242 -4.059 1 96.81 87 VAL B N 1
ATOM 2898 C CA . VAL B 1 87 ? -13.211 5.398 -2.846 1 96.81 87 VAL B CA 1
ATOM 2899 C C . VAL B 1 87 ? -13.117 6.875 -2.471 1 96.81 87 VAL B C 1
ATOM 2901 O O . VAL B 1 87 ? -13.281 7.238 -1.304 1 96.81 87 VAL B O 1
ATOM 2904 N N . THR B 1 88 ? -12.852 7.703 -3.469 1 96.56 88 THR B N 1
ATOM 2905 C CA . THR B 1 88 ? -12.734 9.133 -3.195 1 96.56 88 THR B CA 1
ATOM 2906 C C . THR B 1 88 ? -14.055 9.695 -2.684 1 96.56 88 THR B C 1
ATOM 2908 O O . THR B 1 88 ? -14.086 10.406 -1.677 1 96.56 88 THR B O 1
ATOM 2911 N N . LEU B 1 89 ? -15.117 9.305 -3.309 1 95.25 89 LEU B N 1
ATOM 2912 C CA . LEU B 1 89 ? -16.422 9.797 -2.914 1 95.25 89 LEU B CA 1
ATOM 2913 C C . LEU B 1 89 ? -16.812 9.289 -1.529 1 95.25 89 LEU B C 1
ATOM 2915 O O . LEU B 1 89 ? -17.281 10.055 -0.689 1 95.25 89 LEU B O 1
ATOM 2919 N N . SER B 1 90 ? -16.594 8.023 -1.297 1 94 90 SER B N 1
ATOM 2920 C CA . SER B 1 90 ? -16.906 7.473 0.018 1 94 90 SER B CA 1
ATOM 2921 C C . SER B 1 90 ? -16.016 8.078 1.1 1 94 90 SER B C 1
ATOM 2923 O O . SER B 1 90 ? -16.469 8.312 2.223 1 94 90 SER B O 1
ATOM 2925 N N . SER B 1 91 ? -14.758 8.297 0.745 1 95.81 91 SER B N 1
ATOM 2926 C CA . SER B 1 91 ? -13.852 8.914 1.705 1 95.81 91 SER B CA 1
ATOM 2927 C C . SER B 1 91 ? -14.305 10.328 2.072 1 95.81 91 SER B C 1
ATOM 2929 O O . SER B 1 91 ? -14.172 10.742 3.225 1 95.81 91 SER B O 1
ATOM 2931 N N . VAL B 1 92 ? -14.844 11.031 1.099 1 96 92 VAL B N 1
ATOM 2932 C CA . VAL B 1 92 ? -15.344 12.375 1.34 1 96 92 VAL B CA 1
ATOM 2933 C C . VAL B 1 92 ? -16.562 12.32 2.256 1 96 92 VAL B C 1
ATOM 2935 O O . VAL B 1 92 ? -16.641 13.047 3.254 1 96 92 VAL B O 1
ATOM 2938 N N . LEU B 1 93 ? -17.484 11.453 1.938 1 92.88 93 LEU B N 1
ATOM 2939 C CA . LEU B 1 93 ? -18.719 11.367 2.688 1 92.88 93 LEU B CA 1
ATOM 2940 C C . LEU B 1 93 ? -18.469 10.852 4.102 1 92.88 93 LEU B C 1
ATOM 2942 O O . LEU B 1 93 ? -18.859 11.5 5.078 1 92.88 93 LEU B O 1
ATOM 2946 N N . VAL B 1 94 ? -17.781 9.742 4.184 1 92.81 94 VAL B N 1
ATOM 2947 C CA . VAL B 1 94 ? -17.547 9.117 5.484 1 92.81 94 VAL B CA 1
ATOM 2948 C C . VAL B 1 94 ? -16.531 9.938 6.27 1 92.81 94 VAL B C 1
ATOM 2950 O O . VAL B 1 94 ? -16.641 10.094 7.484 1 92.81 94 VAL B O 1
ATOM 2953 N N . GLY B 1 95 ? -15.531 10.438 5.535 1 93.5 95 GLY B N 1
ATOM 2954 C CA . GLY B 1 95 ? -14.547 11.297 6.18 1 93.5 95 GLY B CA 1
ATOM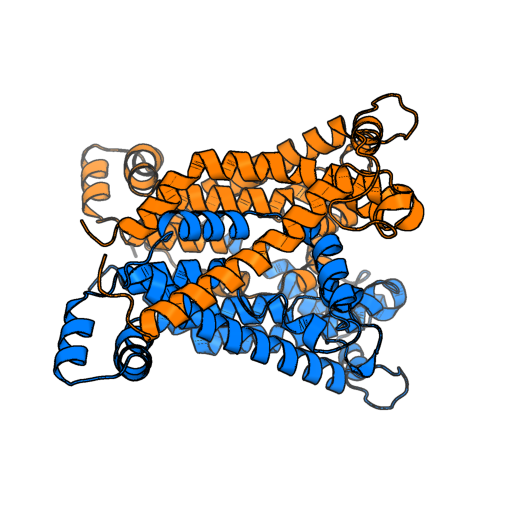 2955 C C . GLY B 1 95 ? -15.164 12.539 6.805 1 93.5 95 GLY B C 1
ATOM 2956 O O . GLY B 1 95 ? -14.758 12.961 7.887 1 93.5 95 GLY B O 1
ATOM 2957 N N . TYR B 1 96 ? -16.141 13.117 6.148 1 93.62 96 TYR B N 1
ATOM 2958 C CA . TYR B 1 96 ? -16.844 14.266 6.691 1 93.62 96 TYR B CA 1
ATOM 2959 C C . TYR B 1 96 ? -17.594 13.891 7.961 1 93.62 96 TYR B C 1
ATOM 2961 O O . TYR B 1 96 ? -17.562 14.625 8.953 1 93.62 96 TYR B O 1
ATOM 2969 N N . ALA B 1 97 ? -18.281 12.812 7.887 1 91.31 97 ALA B N 1
ATOM 2970 C CA . ALA B 1 97 ? -19.047 12.359 9.055 1 91.31 97 ALA B CA 1
ATOM 2971 C C . ALA B 1 97 ? -18.125 12.125 10.25 1 91.31 97 ALA B C 1
ATOM 2973 O O . ALA B 1 97 ? -18.422 12.547 11.367 1 91.31 97 ALA B O 1
ATOM 2974 N N . VAL B 1 98 ? -17.047 11.586 10.016 1 90.06 98 VAL B N 1
ATOM 2975 C CA . VAL B 1 98 ? -16.109 11.258 11.086 1 90.06 98 VAL B CA 1
ATOM 2976 C C . VAL B 1 98 ? -15.477 12.539 11.625 1 90.06 98 VAL B C 1
ATOM 2978 O O . VAL B 1 98 ? -15.258 12.664 12.836 1 90.06 98 VAL B O 1
ATOM 2981 N N . ALA B 1 99 ? -15.234 13.492 10.773 1 91.31 99 ALA B N 1
ATOM 2982 C CA . ALA B 1 99 ? -14.5 14.695 11.141 1 91.31 99 ALA B CA 1
ATOM 2983 C C . ALA B 1 99 ? -15.43 15.742 11.742 1 91.31 99 ALA B C 1
ATOM 2985 O O . ALA B 1 99 ? -15.039 16.484 12.648 1 91.31 99 ALA B O 1
ATOM 2986 N N . LYS B 1 100 ? -16.609 15.828 11.211 1 91.69 100 LYS B N 1
ATOM 2987 C CA . LYS B 1 100 ? -17.375 17.047 11.484 1 91.69 100 LYS B CA 1
ATOM 2988 C C . LYS B 1 100 ? -18.719 16.703 12.125 1 91.69 100 LYS B C 1
ATOM 2990 O O . LYS B 1 100 ? -19.484 17.609 12.5 1 91.69 100 LYS B O 1
ATOM 2995 N N . THR B 1 101 ? -19.016 15.484 12.219 1 86.69 101 THR B N 1
ATOM 2996 C CA . THR B 1 101 ? -20.297 15.109 12.812 1 86.69 101 THR B CA 1
ATOM 2997 C C . THR B 1 101 ? -20.078 14.266 14.07 1 86.69 101 THR B C 1
ATOM 2999 O O . THR B 1 101 ? -19.062 13.562 14.188 1 86.69 101 THR B O 1
ATOM 3002 N N . ASP B 1 102 ? -21 14.414 14.984 1 84.06 102 ASP B N 1
ATOM 3003 C CA . ASP B 1 102 ? -21.016 13.578 16.188 1 84.06 102 ASP B CA 1
ATOM 3004 C C . ASP B 1 102 ? -22.109 12.508 16.094 1 84.06 102 ASP B C 1
ATOM 3006 O O . ASP B 1 102 ? -23.25 12.805 15.734 1 84.06 102 ASP B O 1
ATOM 3010 N N . PHE B 1 103 ? -21.672 11.297 16.078 1 82.88 103 PHE B N 1
ATOM 3011 C CA . PHE B 1 103 ? -22.641 10.211 16.031 1 82.88 103 PHE B CA 1
ATOM 3012 C C . PHE B 1 103 ? -22.281 9.117 17.031 1 82.88 103 PHE B C 1
ATOM 3014 O O . PHE B 1 103 ? -21.141 9.039 17.484 1 82.88 103 PHE B O 1
ATOM 3021 N N . PHE B 1 104 ? -23.312 8.344 17.328 1 82.31 104 PHE B N 1
ATOM 3022 C CA . PHE B 1 104 ? -23.141 7.262 18.281 1 82.31 104 PHE B CA 1
ATOM 3023 C C . PHE B 1 104 ? -22.203 6.191 17.719 1 82.31 104 PHE B C 1
ATOM 3025 O O . PHE B 1 104 ? -22.375 5.758 16.578 1 82.31 104 PHE B O 1
ATOM 3032 N N . GLY B 1 105 ? -21.141 5.82 18.516 1 84.25 105 GLY B N 1
ATOM 3033 C CA . GLY B 1 105 ? -20.219 4.781 18.094 1 84.25 105 GLY B CA 1
ATOM 3034 C C . GLY B 1 105 ? -19.047 5.316 17.281 1 84.25 105 GLY B C 1
ATOM 3035 O O . GLY B 1 105 ? -18.328 4.551 16.641 1 84.25 105 GLY B O 1
ATOM 3036 N N . LYS B 1 106 ? -18.969 6.633 17.281 1 86.56 106 LYS B N 1
ATOM 3037 C CA . LYS B 1 106 ? -17.906 7.27 16.516 1 86.56 106 LYS B CA 1
ATOM 3038 C C . LYS B 1 106 ? -16.531 6.75 16.953 1 86.56 106 LYS B C 1
ATOM 3040 O O . LYS B 1 106 ? -15.688 6.441 16.109 1 86.56 106 LYS B O 1
ATOM 3045 N N . GLY B 1 107 ? -16.391 6.613 18.234 1 86 107 GLY B N 1
ATOM 3046 C CA . GLY B 1 107 ? -15.133 6.078 18.75 1 86 107 GLY B CA 1
ATOM 3047 C C . GLY B 1 107 ? -14.844 4.668 18.266 1 86 107 GLY B C 1
ATOM 3048 O O . GLY B 1 107 ? -13.734 4.371 17.828 1 86 107 GLY B O 1
ATOM 3049 N N . VAL B 1 108 ? -15.82 3.867 18.297 1 85.75 108 VAL B N 1
ATOM 3050 C CA . VAL B 1 108 ? -15.68 2.484 17.859 1 85.75 108 VAL B CA 1
ATOM 3051 C C . VAL B 1 108 ? -15.398 2.447 16.359 1 85.75 108 VAL B C 1
ATOM 3053 O O . VAL B 1 108 ? -14.562 1.661 15.891 1 85.75 108 VAL B O 1
ATOM 3056 N N . PHE B 1 109 ? -16.047 3.318 15.625 1 87.44 109 PHE B N 1
ATOM 3057 C CA . PHE B 1 109 ? -15.859 3.355 14.18 1 87.44 109 PHE B CA 1
ATOM 3058 C C . PHE B 1 109 ? -14.438 3.77 13.836 1 87.44 109 PHE B C 1
ATOM 3060 O O . PHE B 1 109 ? -13.812 3.18 12.953 1 87.44 109 PHE B O 1
ATOM 3067 N N . LYS B 1 110 ? -13.961 4.707 14.555 1 85.88 110 LYS B N 1
ATOM 3068 C CA . LYS B 1 110 ? -12.586 5.16 14.312 1 85.88 110 LYS B CA 1
ATOM 3069 C C . LYS B 1 110 ? -11.586 4.043 14.594 1 85.88 110 LYS B C 1
ATOM 3071 O O . LYS B 1 110 ? -10.625 3.861 13.844 1 85.88 110 LYS B O 1
ATOM 3076 N N . ASN B 1 111 ? -11.867 3.318 15.609 1 83.94 111 ASN B N 1
ATOM 3077 C CA . ASN B 1 111 ? -11 2.188 15.93 1 83.94 111 ASN B CA 1
ATOM 3078 C C . ASN B 1 111 ? -11.055 1.116 14.844 1 83.94 111 ASN B C 1
ATOM 3080 O O . ASN B 1 111 ? -10.039 0.518 14.5 1 83.94 111 ASN B O 1
ATOM 3084 N N . LEU B 1 112 ? -12.227 0.932 14.312 1 84.31 112 LEU B N 1
ATOM 3085 C CA . LEU B 1 112 ? -12.383 -0.055 13.25 1 84.31 112 LEU B CA 1
ATOM 3086 C C . LEU B 1 112 ? -11.664 0.386 11.984 1 84.31 112 LEU B C 1
ATOM 3088 O O . LEU B 1 112 ? -11.109 -0.444 11.258 1 84.31 112 LEU B O 1
ATOM 3092 N N . LEU B 1 113 ? -11.727 1.634 11.75 1 85.88 113 LEU B N 1
ATOM 3093 C CA . LEU B 1 113 ? -11.023 2.186 10.602 1 85.88 113 LEU B CA 1
ATOM 3094 C C . LEU B 1 113 ? -9.523 1.913 10.695 1 85.88 113 LEU B C 1
ATOM 3096 O O . LEU B 1 113 ? -8.906 1.454 9.734 1 85.88 113 LEU B O 1
ATOM 3100 N N . ILE B 1 114 ? -8.992 2.1 11.805 1 81.25 114 ILE B N 1
ATOM 3101 C CA . ILE B 1 114 ? -7.562 1.913 12.008 1 81.25 114 ILE B CA 1
ATOM 3102 C C . ILE B 1 114 ? -7.219 0.426 11.945 1 81.25 114 ILE B C 1
ATOM 3104 O O . ILE B 1 114 ? -6.234 0.038 11.305 1 81.25 114 ILE B O 1
ATOM 3108 N N . ALA B 1 115 ? -8.07 -0.347 12.523 1 79.94 115 ALA B N 1
ATOM 3109 C CA . ALA B 1 115 ? -7.863 -1.793 12.492 1 79.94 115 ALA B CA 1
ATOM 3110 C C . ALA B 1 115 ? -7.832 -2.312 11.062 1 79.94 115 ALA B C 1
ATOM 3112 O O . ALA B 1 115 ? -6.988 -3.143 10.711 1 79.94 115 ALA B O 1
ATOM 3113 N N . GLN B 1 116 ? -8.719 -1.85 10.281 1 80.62 116 GLN B N 1
ATOM 3114 C CA . GLN B 1 116 ? -8.805 -2.289 8.891 1 80.62 116 GLN B CA 1
ATOM 3115 C C . GLN B 1 116 ? -7.539 -1.926 8.125 1 80.62 116 GLN B C 1
ATOM 3117 O O . GLN B 1 116 ? -7.113 -2.668 7.234 1 80.62 116 GLN B O 1
ATOM 3122 N N . MET B 1 117 ? -6.91 -0.853 8.398 1 80.56 117 MET B N 1
ATOM 3123 C CA . MET B 1 117 ? -5.734 -0.377 7.676 1 80.56 117 MET B CA 1
ATOM 3124 C C . MET B 1 117 ? -4.516 -1.241 7.988 1 80.56 117 MET B C 1
ATOM 3126 O O . MET B 1 117 ? -3.615 -1.376 7.156 1 80.56 117 MET B O 1
ATOM 3130 N N . VAL B 1 118 ? -4.547 -1.791 9.172 1 74.75 118 VAL B N 1
ATOM 3131 C CA . VAL B 1 118 ? -3.346 -2.502 9.602 1 74.75 118 VAL B CA 1
ATOM 3132 C C . VAL B 1 118 ? -3.5 -3.994 9.32 1 74.75 118 VAL B C 1
ATOM 3134 O O . VAL B 1 118 ? -2.518 -4.738 9.336 1 74.75 118 VAL B O 1
ATOM 3137 N N . PHE B 1 119 ? -4.676 -4.402 9.016 1 75.25 119 PHE B N 1
ATOM 3138 C CA . PHE B 1 119 ? -4.926 -5.816 8.766 1 75.25 119 PHE B CA 1
ATOM 3139 C C . PHE B 1 119 ? -4.246 -6.266 7.48 1 75.25 119 PHE B C 1
ATOM 3141 O O . PHE B 1 119 ? -4.328 -5.582 6.457 1 75.25 119 PHE B O 1
ATOM 3148 N N . PRO B 1 120 ? -3.564 -7.461 7.562 1 73.25 120 PRO B N 1
ATOM 3149 C CA . PRO B 1 120 ? -2.902 -8 6.371 1 73.25 120 PRO B CA 1
ATOM 3150 C C . PRO B 1 120 ? -3.889 -8.367 5.262 1 73.25 120 PRO B C 1
ATOM 3152 O O . PRO B 1 120 ? -4.801 -9.164 5.48 1 73.25 120 PRO B O 1
ATOM 3155 N N . ALA B 1 121 ? -3.686 -7.797 4.113 1 73 121 ALA B N 1
ATOM 3156 C CA . ALA B 1 121 ? -4.621 -7.926 2.998 1 73 121 ALA B CA 1
ATOM 3157 C C . ALA B 1 121 ? -4.66 -9.359 2.475 1 73 121 ALA B C 1
ATOM 3159 O O . ALA B 1 121 ? -5.727 -9.867 2.121 1 73 121 ALA B O 1
ATOM 3160 N N . PHE B 1 122 ? -3.518 -9.977 2.461 1 72.88 122 PHE B N 1
ATOM 3161 C CA . PHE B 1 122 ? -3.447 -11.32 1.891 1 72.88 122 PHE B CA 1
ATOM 3162 C C . PHE B 1 122 ? -4.32 -12.289 2.678 1 72.88 122 PHE B C 1
ATOM 3164 O O . PHE B 1 122 ? -4.941 -13.18 2.1 1 72.88 122 PHE B O 1
ATOM 3171 N N . MET B 1 123 ? -4.469 -12.047 3.941 1 71.69 123 MET B N 1
ATOM 3172 C CA . MET B 1 123 ? -5.211 -12.961 4.805 1 71.69 123 MET B CA 1
ATOM 3173 C C . MET B 1 123 ? -6.715 -12.812 4.582 1 71.69 123 MET B C 1
ATOM 3175 O O . MET B 1 123 ? -7.488 -13.695 4.961 1 71.69 123 MET B O 1
ATOM 3179 N N . PHE B 1 124 ? -6.941 -11.742 3.908 1 79.81 124 PHE B N 1
ATOM 3180 C CA . PHE B 1 124 ? -8.352 -11.453 3.686 1 79.81 124 PHE B CA 1
ATOM 3181 C C . PHE B 1 124 ? -8.82 -12.031 2.355 1 79.81 124 PHE B C 1
ATOM 3183 O O . PHE B 1 124 ? -10.023 -12.023 2.059 1 79.81 124 PHE B O 1
ATOM 3190 N N . ILE B 1 125 ? -7.949 -12.617 1.725 1 86.12 125 ILE B N 1
ATOM 3191 C CA . ILE B 1 125 ? -8.273 -13.016 0.358 1 86.12 125 ILE B CA 1
ATOM 3192 C C . ILE B 1 125 ? -9.328 -14.117 0.376 1 86.12 125 ILE B C 1
ATOM 3194 O O . ILE B 1 125 ? -10.352 -14.016 -0.3 1 86.12 125 ILE B O 1
ATOM 3198 N N . ILE B 1 126 ? -9.141 -15.094 1.24 1 86.56 126 ILE B N 1
ATOM 3199 C CA . ILE B 1 126 ? -10.023 -16.25 1.24 1 86.56 126 ILE B CA 1
ATOM 3200 C C . ILE B 1 126 ? -11.398 -15.844 1.78 1 86.56 126 ILE B C 1
ATOM 3202 O O . ILE B 1 126 ? -12.414 -16.047 1.114 1 86.56 126 ILE B O 1
ATOM 3206 N N . PRO B 1 127 ? -11.43 -15.219 2.904 1 88.12 127 PRO B N 1
ATOM 3207 C CA . PRO B 1 127 ? -12.742 -14.812 3.414 1 88.12 127 PRO B CA 1
ATOM 3208 C C . PRO B 1 127 ? -13.461 -13.844 2.482 1 88.12 127 PRO B C 1
ATOM 3210 O O . PRO B 1 127 ? -14.688 -13.891 2.365 1 88.12 127 PRO B O 1
ATOM 3213 N N . GLN B 1 128 ? -12.773 -13.031 1.92 1 89.19 128 GLN B N 1
ATOM 3214 C CA . GLN B 1 128 ? -13.383 -12.102 0.977 1 89.19 128 GLN B CA 1
ATOM 3215 C C . GLN B 1 128 ? -13.922 -12.828 -0.251 1 89.19 128 GLN B C 1
ATOM 3217 O O . GLN B 1 128 ? -14.961 -12.461 -0.794 1 89.19 128 GLN B O 1
ATOM 3222 N N . PHE B 1 129 ? -13.227 -13.836 -0.714 1 91.19 129 PHE B N 1
ATOM 3223 C CA . PHE B 1 129 ? -13.68 -14.648 -1.837 1 91.19 129 PHE B CA 1
ATOM 3224 C C . PHE B 1 129 ? -14.992 -15.344 -1.507 1 91.19 129 PHE B C 1
ATOM 3226 O O . PHE B 1 129 ? -15.914 -15.359 -2.324 1 91.19 129 PHE B O 1
ATOM 3233 N N . VAL B 1 130 ? -15 -15.859 -0.345 1 87.5 130 VAL B N 1
ATOM 3234 C CA . VAL B 1 130 ? -16.203 -16.562 0.094 1 87.5 130 VAL B CA 1
ATOM 3235 C C . VAL B 1 130 ? -17.375 -15.602 0.142 1 87.5 130 VAL B C 1
ATOM 3237 O O . VAL B 1 130 ? -18.484 -15.938 -0.294 1 87.5 130 VAL B O 1
ATOM 3240 N N . LEU B 1 131 ? -17.125 -14.406 0.633 1 87.69 131 LEU B N 1
ATOM 3241 C CA . LEU B 1 131 ? -18.172 -13.398 0.678 1 87.69 131 LEU B CA 1
ATOM 3242 C C . LEU B 1 131 ? -18.672 -13.07 -0.726 1 87.69 131 LEU B C 1
ATOM 3244 O O . LEU B 1 131 ? -19.875 -13.047 -0.969 1 87.69 131 LEU B O 1
ATOM 3248 N N . MET B 1 132 ? -17.781 -12.875 -1.674 1 92.19 132 MET B N 1
ATOM 3249 C CA . MET B 1 132 ? -18.172 -12.57 -3.047 1 92.19 132 MET B CA 1
ATOM 3250 C C . MET B 1 132 ? -18.906 -13.742 -3.682 1 92.19 132 MET B C 1
ATOM 3252 O O . MET B 1 132 ? -19.859 -13.539 -4.449 1 92.19 132 MET B O 1
ATOM 3256 N N . ARG B 1 133 ? -18.438 -14.906 -3.379 1 91.38 133 ARG B N 1
ATOM 3257 C CA . ARG B 1 133 ? -19.078 -16.109 -3.885 1 91.38 133 ARG B CA 1
ATOM 3258 C C . ARG B 1 133 ? -20.5 -16.25 -3.346 1 91.38 133 ARG B C 1
ATOM 3260 O O . ARG B 1 133 ? -21.438 -16.516 -4.102 1 91.38 133 ARG B O 1
ATOM 3267 N N . GLU B 1 134 ? -20.672 -15.992 -2.068 1 87 134 GLU B N 1
ATOM 3268 C CA . GLU B 1 134 ? -21.984 -16.078 -1.442 1 87 134 GLU B CA 1
ATOM 3269 C C . GLU B 1 134 ? -22.938 -15.023 -2.008 1 87 134 GLU B C 1
ATOM 3271 O O . GLU B 1 134 ? -24.141 -15.258 -2.104 1 87 134 GLU B O 1
ATOM 3276 N N . LEU B 1 135 ? -22.422 -13.945 -2.422 1 91.38 135 LEU B N 1
ATOM 3277 C CA . LEU B 1 135 ? -23.219 -12.875 -2.996 1 91.38 135 LEU B CA 1
ATOM 3278 C C . LEU B 1 135 ? -23.484 -13.125 -4.477 1 91.38 135 LEU B C 1
ATOM 3280 O O . LEU B 1 135 ? -24.219 -12.375 -5.117 1 91.38 135 LEU B O 1
ATOM 3284 N N . GLY B 1 136 ? -22.875 -14.172 -5.051 1 94.5 136 GLY B N 1
ATOM 3285 C CA . GLY B 1 136 ? -23.078 -14.539 -6.445 1 94.5 136 GLY B CA 1
ATOM 32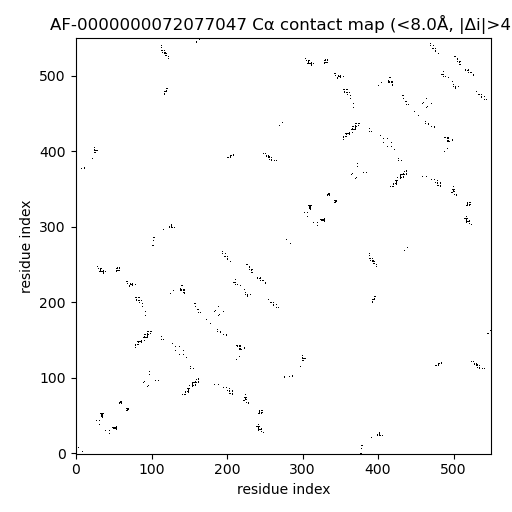86 C C . GLY B 1 136 ? -22.406 -13.586 -7.414 1 94.5 136 GLY B C 1
ATOM 3287 O O . GLY B 1 136 ? -22.875 -13.398 -8.539 1 94.5 136 GLY B O 1
ATOM 3288 N N . LEU B 1 137 ? -21.297 -12.992 -6.957 1 96.44 137 LEU B N 1
ATOM 3289 C CA . LEU B 1 137 ? -20.703 -11.93 -7.766 1 96.44 137 LEU B CA 1
ATOM 3290 C C . LEU B 1 137 ? -19.438 -12.406 -8.461 1 96.44 137 LEU B C 1
ATOM 3292 O O . LEU B 1 137 ? -18.859 -11.688 -9.273 1 96.44 137 LEU B O 1
ATOM 3296 N N . ILE B 1 138 ? -19.062 -13.617 -8.25 1 96 138 ILE B N 1
ATOM 3297 C CA . ILE B 1 138 ? -17.828 -14.117 -8.844 1 96 138 ILE B CA 1
ATOM 3298 C C . ILE B 1 138 ? -17.938 -14.07 -10.367 1 96 138 ILE B C 1
ATOM 3300 O O . ILE B 1 138 ? -19.031 -14.141 -10.922 1 96 138 ILE B O 1
ATOM 3304 N N . ASN B 1 139 ? -16.828 -13.844 -11.008 1 97.12 139 ASN B N 1
ATOM 3305 C CA . ASN B 1 139 ? -16.703 -13.797 -12.461 1 97.12 139 ASN B CA 1
ATOM 3306 C C . ASN B 1 139 ? -17.438 -12.602 -13.047 1 97.12 139 ASN B C 1
ATOM 3308 O O . ASN B 1 139 ? -18.125 -12.727 -14.07 1 97.12 139 ASN B O 1
ATOM 3312 N N . SER B 1 140 ? -17.391 -11.516 -12.281 1 97.31 140 SER B N 1
ATOM 3313 C CA . SER B 1 140 ? -17.984 -10.25 -12.727 1 97.31 140 SER B CA 1
ATOM 3314 C C . SER B 1 140 ? -17.109 -9.07 -12.328 1 97.31 140 SER B C 1
ATOM 3316 O O . SER B 1 140 ? -16.219 -9.203 -11.477 1 97.31 140 SER B O 1
ATOM 3318 N N . TYR B 1 141 ? -17.375 -7.945 -13 1 97.44 141 TYR B N 1
ATOM 3319 C CA . TYR B 1 141 ? -16.672 -6.727 -12.633 1 97.44 141 TYR B CA 1
ATOM 3320 C C . TYR B 1 141 ? -16.938 -6.34 -11.188 1 97.44 141 TYR B C 1
ATOM 3322 O O . TYR B 1 141 ? -16.078 -5.793 -10.508 1 97.44 141 TYR B O 1
ATOM 3330 N N . SER B 1 142 ? -18.109 -6.699 -10.703 1 96.94 142 SER B N 1
ATOM 3331 C CA . SER B 1 142 ? -18.484 -6.348 -9.344 1 96.94 142 SER B CA 1
ATOM 3332 C C . SER B 1 142 ? -17.578 -7.027 -8.32 1 96.94 142 SER B C 1
ATOM 3334 O O . SER B 1 142 ? -17.266 -6.457 -7.273 1 96.94 142 SER B O 1
ATOM 3336 N N . ALA B 1 143 ? -17.141 -8.195 -8.633 1 96.69 143 ALA B N 1
ATOM 3337 C CA . ALA B 1 143 ? -16.266 -8.914 -7.719 1 96.69 143 ALA B CA 1
ATOM 3338 C C . ALA B 1 143 ? -14.906 -8.219 -7.609 1 96.69 143 ALA B C 1
ATOM 3340 O O . ALA B 1 143 ? -14.25 -8.281 -6.566 1 96.69 143 ALA B O 1
ATOM 3341 N N . MET B 1 144 ? -14.555 -7.555 -8.688 1 97.12 144 MET B N 1
ATOM 3342 C CA . MET B 1 144 ? -13.258 -6.883 -8.711 1 97.12 144 MET B CA 1
ATOM 3343 C C . MET B 1 144 ? -13.367 -5.473 -8.141 1 97.12 144 MET B C 1
ATOM 3345 O O . MET B 1 144 ? -12.383 -4.926 -7.637 1 97.12 144 MET B O 1
ATOM 3349 N N . ILE B 1 145 ? -14.547 -4.871 -8.117 1 97.31 145 ILE B N 1
ATOM 3350 C CA . ILE B 1 145 ? -14.695 -3.455 -7.793 1 97.31 145 ILE B CA 1
ATOM 3351 C C . ILE B 1 145 ? -15.234 -3.303 -6.375 1 97.31 145 ILE B C 1
ATOM 3353 O O . ILE B 1 145 ? -14.664 -2.574 -5.559 1 97.31 145 ILE B O 1
ATOM 3357 N N . LEU B 1 146 ? -16.172 -4.094 -5.996 1 94.25 146 LEU B N 1
ATOM 3358 C CA . LEU B 1 146 ? -16.969 -3.871 -4.785 1 94.25 146 LEU B CA 1
ATOM 3359 C C . LEU B 1 146 ? -16.094 -3.984 -3.541 1 94.25 146 LEU B C 1
ATOM 3361 O O . LEU B 1 146 ? -16.172 -3.145 -2.641 1 94.25 146 LEU B O 1
ATOM 3365 N N . PRO B 1 147 ? -15.234 -4.969 -3.445 1 91.88 147 PRO B N 1
ATOM 3366 C CA . PRO B 1 147 ? -14.422 -5.094 -2.236 1 91.88 147 PRO B CA 1
ATOM 3367 C C . PRO B 1 147 ? -13.477 -3.908 -2.033 1 91.88 147 PRO B C 1
ATOM 3369 O O . PRO B 1 147 ? -12.992 -3.684 -0.922 1 91.88 147 PRO B O 1
ATOM 3372 N N . TYR B 1 148 ? -13.25 -3.188 -3.119 1 93.31 148 TYR B N 1
ATOM 3373 C CA . TYR B 1 148 ? -12.281 -2.1 -3.059 1 93.31 148 TYR B CA 1
ATOM 3374 C C . TYR B 1 148 ? -12.969 -0.749 -3.227 1 93.31 148 TYR B C 1
ATOM 3376 O O . TYR B 1 148 ? -12.297 0.278 -3.375 1 93.31 148 TYR B O 1
ATOM 3384 N N . ALA B 1 149 ? -14.297 -0.73 -3.176 1 92.94 149 ALA B N 1
ATOM 3385 C CA . ALA B 1 149 ? -15.07 0.47 -3.467 1 92.94 149 ALA B CA 1
ATOM 3386 C C . ALA B 1 149 ? -14.984 1.475 -2.322 1 92.94 149 ALA B C 1
ATOM 3388 O O . ALA B 1 149 ? -15.352 2.641 -2.48 1 92.94 149 ALA B O 1
ATOM 3389 N N . MET B 1 150 ? -14.492 0.997 -1.197 1 91 150 MET B N 1
ATOM 3390 C CA . MET B 1 150 ? -14.234 1.837 -0.029 1 91 150 MET B CA 1
ATOM 3391 C C . MET B 1 150 ? -12.961 1.404 0.686 1 91 150 MET B C 1
ATOM 3393 O O . MET B 1 150 ? -12.594 0.227 0.658 1 91 150 MET B O 1
ATOM 3397 N N . GLY B 1 151 ? -12.281 2.312 1.227 1 89 151 GLY B N 1
ATOM 3398 C CA . GLY B 1 151 ? -11.039 1.992 1.906 1 89 151 GLY B CA 1
ATOM 3399 C C . GLY B 1 151 ? -10.82 2.807 3.168 1 89 151 GLY B C 1
ATOM 3400 O O . GLY B 1 151 ? -11.062 4.016 3.184 1 89 151 GLY B O 1
ATOM 3401 N N . ALA B 1 152 ? -10.383 2.1 4.172 1 89 152 ALA B N 1
ATOM 3402 C CA . ALA B 1 152 ? -10.148 2.732 5.469 1 89 152 ALA B CA 1
ATOM 3403 C C . ALA B 1 152 ? -9.078 3.814 5.367 1 89 152 ALA B C 1
ATOM 3405 O O . ALA B 1 152 ? -9.18 4.863 6.004 1 89 152 ALA B O 1
ATOM 3406 N N . TRP B 1 153 ? -8.109 3.568 4.551 1 87.06 153 TRP B N 1
ATOM 3407 C CA . TRP B 1 153 ? -7.016 4.523 4.402 1 87.06 153 TRP B CA 1
ATOM 3408 C C . TRP B 1 153 ? -7.523 5.848 3.838 1 87.06 153 TRP B C 1
ATOM 3410 O O . TRP B 1 153 ? -7.215 6.914 4.371 1 87.06 153 TRP B O 1
ATOM 3420 N N . GLY B 1 154 ? -8.289 5.762 2.764 1 92 154 GLY B N 1
ATOM 3421 C CA . GLY B 1 154 ? -8.852 6.973 2.189 1 92 154 GLY B CA 1
ATOM 3422 C C . GLY B 1 154 ? -9.727 7.742 3.156 1 92 154 GLY B C 1
ATOM 3423 O O . GLY B 1 154 ? -9.617 8.961 3.271 1 92 154 GLY B O 1
ATOM 3424 N N . ILE B 1 155 ? -10.547 7.031 3.852 1 92.75 155 ILE B N 1
ATOM 3425 C CA . ILE B 1 155 ? -11.438 7.645 4.824 1 92.75 155 ILE B CA 1
ATOM 3426 C C . ILE B 1 155 ? -10.625 8.312 5.926 1 92.75 155 ILE B C 1
ATOM 3428 O O . ILE B 1 155 ? -10.898 9.453 6.305 1 92.75 155 ILE B O 1
ATOM 3432 N N . PHE B 1 156 ? -9.695 7.617 6.371 1 88.56 156 PHE B N 1
ATOM 3433 C CA . PHE B 1 156 ? -8.844 8.141 7.426 1 88.56 156 PHE B CA 1
ATOM 3434 C C . PHE B 1 156 ? -8.133 9.414 6.969 1 88.56 156 PHE B C 1
ATOM 3436 O O . PHE B 1 156 ? -8.148 10.43 7.672 1 88.56 156 PHE B O 1
ATOM 3443 N N . MET B 1 157 ? -7.52 9.414 5.84 1 87.25 157 MET B N 1
ATOM 3444 C CA . MET B 1 157 ? -6.762 10.555 5.332 1 87.25 157 MET B CA 1
ATOM 3445 C C . MET B 1 157 ? -7.668 11.766 5.129 1 87.25 157 MET B C 1
ATOM 3447 O O . MET B 1 157 ? -7.328 12.875 5.535 1 87.25 157 MET B O 1
ATOM 3451 N N . VAL B 1 158 ? -8.789 11.539 4.547 1 92.62 158 VAL B N 1
ATOM 3452 C CA . VAL B 1 158 ? -9.711 12.641 4.27 1 92.62 158 VAL B CA 1
ATOM 3453 C C . VAL B 1 158 ? -10.273 13.188 5.578 1 92.62 158 VAL B C 1
ATOM 3455 O O . VAL B 1 158 ? -10.375 14.406 5.75 1 92.62 158 VAL B O 1
ATOM 3458 N N . SER B 1 159 ? -10.609 12.297 6.488 1 92.25 159 SER B N 1
ATOM 3459 C CA . SER B 1 159 ? -11.125 12.742 7.773 1 92.25 159 SER B CA 1
ATOM 3460 C C . SER B 1 159 ? -10.117 13.617 8.508 1 92.25 159 SER B C 1
ATOM 3462 O O . SER B 1 159 ? -10.484 14.617 9.125 1 92.25 159 SER B O 1
ATOM 3464 N N . GLN B 1 160 ? -8.922 13.195 8.422 1 84.5 160 GLN B N 1
ATOM 3465 C CA . GLN B 1 160 ? -7.879 13.969 9.078 1 84.5 160 GLN B CA 1
ATOM 3466 C C . GLN B 1 160 ? -7.742 15.352 8.461 1 84.5 160 GLN B C 1
ATOM 3468 O O . GLN B 1 160 ? -7.582 16.344 9.172 1 84.5 160 GLN B O 1
ATOM 3473 N N . SER B 1 161 ? -7.773 15.422 7.188 1 87.62 161 SER B N 1
ATOM 3474 C CA . SER B 1 161 ? -7.699 16.719 6.512 1 87.62 161 SER B CA 1
ATOM 3475 C C . SER B 1 161 ? -8.922 17.562 6.82 1 87.62 161 SER B C 1
ATOM 3477 O O . SER B 1 161 ? -8.797 18.766 7.105 1 87.62 161 SER B O 1
ATOM 3479 N N . PHE B 1 162 ? -10.062 16.953 6.781 1 93.19 162 PHE B N 1
ATOM 3480 C CA . PHE B 1 162 ? -11.312 17.672 7.047 1 93.19 162 PHE B CA 1
ATOM 3481 C C . PHE B 1 162 ? -11.328 18.219 8.469 1 93.19 162 PHE B C 1
ATOM 3483 O O . PHE B 1 162 ? -11.859 19.297 8.711 1 93.19 162 PHE B O 1
ATOM 3490 N N . LYS B 1 163 ? -10.844 17.516 9.344 1 90.25 163 LYS B N 1
ATOM 3491 C CA . LYS B 1 163 ? -10.766 17.953 10.734 1 90.25 163 LYS B CA 1
ATOM 3492 C C . LYS B 1 163 ? -9.977 19.266 10.844 1 90.25 163 LYS B C 1
ATOM 3494 O O . LYS B 1 163 ? -10.273 20.094 11.695 1 90.25 163 LYS B O 1
ATOM 3499 N N . GLY B 1 164 ? -9 19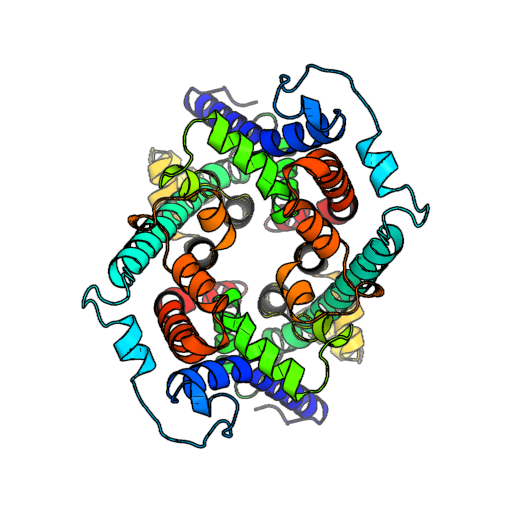.375 10.031 1 87.5 164 GLY B N 1
ATOM 3500 C CA . GLY B 1 164 ? -8.156 20.562 10.047 1 87.5 164 GLY B CA 1
ATOM 3501 C C . GLY B 1 164 ? -8.836 21.781 9.484 1 87.5 164 GLY B C 1
ATOM 3502 O O . GLY B 1 164 ? -8.383 22.906 9.688 1 87.5 164 GLY B O 1
ATOM 3503 N N . THR B 1 165 ? -9.93 21.609 8.867 1 91.38 165 THR B N 1
ATOM 3504 C CA . THR B 1 165 ? -10.688 22.719 8.305 1 91.38 165 THR B CA 1
ATOM 3505 C C . THR B 1 165 ? -11.562 23.375 9.375 1 91.38 165 THR B C 1
ATOM 3507 O O . THR B 1 165 ? -12.391 22.703 9.992 1 91.38 165 THR B O 1
ATOM 3510 N N . PRO B 1 166 ? -11.352 24.672 9.602 1 94.38 166 PRO B N 1
ATOM 3511 C CA . PRO B 1 166 ? -12.164 25.344 10.609 1 94.38 166 PRO B CA 1
ATOM 3512 C C . PRO B 1 166 ? -13.664 25.188 10.359 1 94.38 166 PRO B C 1
ATOM 3514 O O . PRO B 1 166 ? -14.109 25.266 9.211 1 94.38 166 PRO B O 1
ATOM 3517 N N . ASN B 1 167 ? -14.391 25 11.43 1 94.12 167 ASN B N 1
ATOM 3518 C CA . ASN B 1 167 ? -15.828 24.797 11.344 1 94.12 167 ASN B CA 1
ATOM 3519 C C . ASN B 1 167 ? -16.547 26.062 10.883 1 94.12 167 ASN B C 1
ATOM 3521 O O . ASN B 1 167 ? -17.703 26 10.438 1 94.12 167 ASN B O 1
ATOM 3525 N N . ASP B 1 168 ? -15.805 27.141 10.977 1 95.62 168 ASP B N 1
ATOM 3526 C CA . ASP B 1 168 ? -16.391 28.422 10.594 1 95.62 168 ASP B CA 1
ATOM 3527 C C . ASP B 1 168 ? -16.875 28.406 9.141 1 95.62 168 ASP B C 1
ATOM 3529 O O . ASP B 1 168 ? -17.875 29.031 8.805 1 95.62 168 ASP B O 1
ATOM 3533 N N . TYR B 1 169 ? -16.141 27.703 8.352 1 94.69 169 TYR B N 1
ATOM 3534 C CA . TYR B 1 169 ? -16.531 27.594 6.945 1 94.69 169 TYR B CA 1
ATOM 3535 C C . TYR B 1 169 ? -17.844 26.844 6.797 1 94.69 169 TYR B C 1
ATOM 3537 O O . TYR B 1 169 ? -18.672 27.203 5.957 1 94.69 169 TYR B O 1
ATOM 3545 N N . ILE B 1 170 ? -18.031 25.891 7.594 1 94.19 170 ILE B N 1
ATOM 3546 C CA . ILE B 1 170 ? -19.234 25.062 7.539 1 94.19 170 ILE B CA 1
ATOM 3547 C C . ILE B 1 170 ? -20.422 25.844 8.102 1 94.19 170 ILE B C 1
ATOM 3549 O O . ILE B 1 170 ? -21.516 25.828 7.535 1 94.19 170 ILE B O 1
ATOM 3553 N N . TYR B 1 171 ? -20.188 26.578 9.172 1 94.44 171 TYR B N 1
ATOM 3554 C CA . TYR B 1 171 ? -21.234 27.406 9.781 1 94.44 171 TYR B CA 1
ATOM 3555 C C . TYR B 1 171 ? -21.719 28.469 8.812 1 94.44 171 TYR B C 1
ATOM 3557 O O . TYR B 1 171 ? -22.922 28.703 8.688 1 94.44 171 TYR B O 1
ATOM 3565 N N . ALA B 1 172 ? -20.766 29.031 8.156 1 96 172 ALA B N 1
ATOM 3566 C CA . ALA B 1 172 ? -21.109 30.062 7.176 1 96 172 ALA B CA 1
ATOM 3567 C C . ALA B 1 172 ? -21.969 29.484 6.051 1 96 172 ALA B C 1
ATOM 3569 O O . ALA B 1 172 ? -22.938 30.094 5.621 1 96 172 ALA B O 1
ATOM 3570 N N . ALA B 1 173 ? -21.609 28.375 5.637 1 94.69 173 ALA B N 1
ATOM 3571 C CA . ALA B 1 173 ? -22.359 27.719 4.562 1 94.69 173 ALA B CA 1
ATOM 3572 C C . ALA B 1 173 ? -23.766 27.344 5.016 1 94.69 173 ALA B C 1
ATOM 3574 O O . ALA B 1 173 ? -24.719 27.438 4.246 1 94.69 173 ALA B O 1
ATOM 3575 N N . LYS B 1 174 ? -23.844 26.906 6.227 1 92.31 174 LYS B N 1
ATOM 3576 C CA . LYS B 1 174 ? -25.156 26.531 6.777 1 92.31 174 LYS B CA 1
ATOM 3577 C C . LYS B 1 174 ? -26.047 27.766 6.914 1 92.31 174 LYS B C 1
ATOM 3579 O O . LYS B 1 174 ? -27.266 27.672 6.723 1 92.31 174 LYS B O 1
ATOM 3584 N N . LEU B 1 175 ? -25.438 28.828 7.273 1 94.25 175 LEU B N 1
ATOM 3585 C CA . LEU B 1 175 ? -26.188 30.078 7.344 1 94.25 175 LEU B CA 1
ATOM 3586 C C . LEU B 1 175 ? -26.781 30.438 5.984 1 94.25 175 LEU B C 1
ATOM 3588 O O . LEU B 1 175 ? -27.859 31.031 5.906 1 94.25 175 LEU B O 1
ATOM 3592 N N . ASP B 1 176 ? -26.141 30.078 4.906 1 94.44 176 ASP B N 1
ATOM 3593 C CA . ASP B 1 176 ? -26.609 30.297 3.543 1 94.44 176 ASP B CA 1
ATOM 3594 C C . ASP B 1 176 ? -27.516 29.156 3.096 1 94.44 176 ASP B C 1
ATOM 3596 O O . ASP B 1 176 ? -27.828 29.031 1.908 1 94.44 176 ASP B O 1
ATOM 3600 N N . ARG B 1 177 ? -27.828 28.25 4.004 1 93.25 177 ARG B N 1
ATOM 3601 C CA . ARG B 1 177 ? -28.734 27.141 3.803 1 93.25 177 ARG B CA 1
ATOM 3602 C C . ARG B 1 177 ? -28.188 26.156 2.77 1 93.25 177 ARG B C 1
ATOM 3604 O O . ARG B 1 177 ? -28.938 25.625 1.943 1 93.25 177 ARG B O 1
ATOM 3611 N N . ALA B 1 178 ? -26.906 26.062 2.799 1 93.06 178 ALA B N 1
ATOM 3612 C CA . ALA B 1 178 ? -26.281 25.094 1.904 1 93.06 178 ALA B CA 1
ATOM 3613 C C . ALA B 1 178 ? -26.594 23.672 2.346 1 93.06 178 ALA B C 1
ATOM 3615 O O . ALA B 1 178 ? -26.625 23.375 3.543 1 93.06 178 ALA B O 1
ATOM 3616 N N . SER B 1 179 ? -26.875 22.812 1.384 1 92.44 179 SER B N 1
ATOM 3617 C CA . SER B 1 179 ? -27.047 21.391 1.669 1 92.44 179 SER B CA 1
ATOM 3618 C C . SER B 1 179 ? -25.719 20.734 2.01 1 92.44 179 SER B C 1
ATOM 3620 O O . SER B 1 179 ? -24.656 21.344 1.859 1 92.44 179 SER B O 1
ATOM 3622 N N . LEU B 1 180 ? -25.797 19.531 2.482 1 89.75 180 LEU B N 1
ATOM 3623 C CA . LEU B 1 180 ? -24.578 18.781 2.777 1 89.75 180 LEU B CA 1
ATOM 3624 C C . LEU B 1 180 ? -23.703 18.656 1.533 1 89.75 180 LEU B C 1
ATOM 3626 O O . LEU B 1 180 ? -22.484 18.828 1.601 1 89.75 180 LEU B O 1
ATOM 3630 N N . TRP B 1 181 ? -24.359 18.328 0.489 1 91.62 181 TRP B N 1
ATOM 3631 C CA . TRP B 1 181 ? -23.609 18.203 -0.755 1 91.62 181 TRP B CA 1
ATOM 3632 C C . TRP B 1 181 ? -23 19.547 -1.165 1 91.62 181 TRP B C 1
ATOM 3634 O O . TRP B 1 181 ? -21.906 19.594 -1.71 1 91.62 181 TRP B O 1
ATOM 3644 N N . GLY B 1 182 ? -23.781 20.578 -0.917 1 94.31 182 GLY B N 1
ATOM 3645 C CA . GLY B 1 182 ? -23.234 21.906 -1.165 1 94.31 182 GLY B CA 1
ATOM 3646 C C . GLY B 1 182 ? -22 22.219 -0.328 1 94.31 182 GLY B C 1
ATOM 3647 O O . GLY B 1 182 ? -21.016 22.734 -0.84 1 94.31 182 GLY B O 1
ATOM 3648 N N . ILE B 1 183 ? -22.094 21.859 0.936 1 95.94 183 ILE B N 1
ATOM 3649 C CA . ILE B 1 183 ? -20.984 22.078 1.849 1 95.94 183 ILE B CA 1
ATOM 3650 C C . ILE B 1 183 ? -19.766 21.266 1.389 1 95.94 183 ILE B C 1
ATOM 3652 O O . ILE B 1 183 ? -18.656 21.766 1.339 1 95.94 183 ILE B O 1
ATOM 3656 N N . LEU B 1 184 ? -20.031 20.031 0.976 1 96.25 184 LEU B N 1
ATOM 3657 C CA . LEU B 1 184 ? -18.938 19.156 0.546 1 96.25 184 LEU B CA 1
ATOM 3658 C C . LEU B 1 184 ? -18.328 19.641 -0.757 1 96.25 184 LEU B C 1
ATOM 3660 O O . LEU B 1 184 ? -17.109 19.797 -0.855 1 96.25 184 LEU B O 1
ATOM 3664 N N . ARG B 1 185 ? -19.125 20 -1.68 1 95.19 185 ARG B N 1
ATOM 3665 C CA . ARG B 1 185 ? -18.688 20.312 -3.035 1 95.19 185 ARG B CA 1
ATOM 3666 C C . ARG B 1 185 ? -18.047 21.688 -3.104 1 95.19 185 ARG B C 1
ATOM 3668 O O . ARG B 1 185 ? -17.094 21.906 -3.855 1 95.19 185 ARG B O 1
ATOM 3675 N N . HIS B 1 186 ? -18.5 22.656 -2.295 1 96.19 186 HIS B N 1
ATOM 3676 C CA . HIS B 1 186 ? -18.078 24.047 -2.479 1 96.19 186 HIS B CA 1
ATOM 3677 C C . HIS B 1 186 ? -17.172 24.5 -1.338 1 96.19 186 HIS B C 1
ATOM 3679 O O . HIS B 1 186 ? -16.531 25.547 -1.438 1 96.19 186 HIS B O 1
ATOM 3685 N N . VAL B 1 187 ? -17.109 23.75 -0.277 1 96.62 187 VAL B N 1
ATOM 3686 C CA . VAL B 1 187 ? -16.312 24.188 0.86 1 96.62 187 VAL B CA 1
ATOM 3687 C C . VAL B 1 187 ? -15.25 23.156 1.185 1 96.62 187 VAL B C 1
ATOM 3689 O O . VAL B 1 187 ? -14.062 23.359 0.904 1 96.62 187 VAL B O 1
ATOM 3692 N N . MET B 1 188 ? -15.703 21.969 1.555 1 96.38 188 MET B N 1
ATOM 3693 C CA . MET B 1 188 ? -14.781 20.984 2.109 1 96.38 188 MET B CA 1
ATOM 3694 C C . MET B 1 188 ? -13.844 20.453 1.034 1 96.38 188 MET B C 1
ATOM 3696 O O . MET B 1 188 ? -12.633 20.391 1.242 1 96.38 188 MET B O 1
ATOM 3700 N N . MET B 1 189 ? -14.398 20.047 -0.118 1 96.38 189 MET B N 1
ATOM 3701 C CA . MET B 1 189 ? -13.578 19.438 -1.155 1 96.38 189 MET B CA 1
ATOM 3702 C C . MET B 1 189 ? -12.594 20.438 -1.739 1 96.38 189 MET B C 1
ATOM 3704 O O . MET B 1 189 ? -11.398 20.156 -1.851 1 96.38 189 MET B O 1
ATOM 3708 N N . PRO B 1 190 ? -13.016 21.656 -2.029 1 94.88 190 PRO B N 1
ATOM 3709 C CA . PRO B 1 190 ? -12.07 22.625 -2.574 1 94.88 190 PRO B CA 1
ATOM 3710 C C . PRO B 1 190 ? -10.969 23 -1.579 1 94.88 190 PRO B C 1
ATOM 3712 O O . PRO B 1 190 ? -9.828 23.25 -1.977 1 94.88 190 PRO B O 1
ATOM 3715 N N . LEU B 1 191 ? -11.289 23.062 -0.3 1 94 191 LEU B N 1
ATOM 3716 C CA . LEU B 1 191 ? -10.305 23.453 0.711 1 94 191 LEU B CA 1
ATOM 3717 C C . LEU B 1 191 ? -9.344 22.312 1.004 1 94 191 LEU B C 1
ATOM 3719 O O . LEU B 1 191 ? -8.297 22.516 1.622 1 94 191 LEU B O 1
ATOM 3723 N N . ASN B 1 192 ? -9.703 21.141 0.568 1 93.56 192 ASN B N 1
ATOM 3724 C CA . ASN B 1 192 ? -8.914 19.953 0.851 1 93.56 192 ASN B CA 1
ATOM 3725 C C . ASN B 1 192 ? -8.586 19.188 -0.426 1 93.56 192 ASN B C 1
ATOM 3727 O O . ASN B 1 192 ? -8.602 17.953 -0.437 1 93.56 192 ASN B O 1
ATOM 3731 N N . LYS B 1 193 ? -8.336 19.812 -1.472 1 91.56 193 LYS B N 1
ATOM 3732 C CA . LYS B 1 193 ? -8.117 19.188 -2.779 1 91.56 193 LYS B CA 1
ATOM 3733 C C . LYS B 1 193 ? -6.828 18.375 -2.797 1 91.56 193 LYS B C 1
ATOM 3735 O O . LYS B 1 193 ? -6.734 17.375 -3.504 1 91.56 193 LYS B O 1
ATOM 3740 N N . ALA B 1 194 ? -5.855 18.766 -2.072 1 87 194 ALA B N 1
ATOM 3741 C CA . ALA B 1 194 ? -4.57 18.078 -2.078 1 87 194 ALA B CA 1
ATOM 3742 C C . ALA B 1 194 ? -4.711 16.641 -1.563 1 87 194 ALA B C 1
ATOM 3744 O O . ALA B 1 194 ? -4.223 15.703 -2.189 1 87 194 ALA B O 1
ATOM 3745 N N . ILE B 1 195 ? -5.406 16.531 -0.407 1 88.81 195 ILE B N 1
ATOM 3746 C CA . ILE B 1 195 ? -5.551 15.195 0.179 1 88.81 195 ILE B CA 1
ATOM 3747 C C . ILE B 1 195 ? -6.43 14.328 -0.72 1 88.81 195 ILE B C 1
ATOM 3749 O O . ILE B 1 195 ? -6.207 13.117 -0.833 1 88.81 195 ILE B O 1
ATOM 3753 N N . LEU B 1 196 ? -7.414 14.961 -1.357 1 92.69 196 LEU B N 1
ATOM 3754 C CA . LEU B 1 196 ? -8.281 14.211 -2.264 1 92.69 196 LEU B CA 1
ATOM 3755 C C . LEU B 1 196 ? -7.496 13.703 -3.469 1 92.69 196 LEU B C 1
ATOM 3757 O O . LEU B 1 196 ? -7.695 12.57 -3.914 1 92.69 196 LEU B O 1
ATOM 3761 N N . ALA B 1 197 ? -6.586 14.531 -3.949 1 89.69 197 ALA B N 1
ATOM 3762 C CA . ALA B 1 197 ? -5.719 14.125 -5.055 1 89.69 197 ALA B CA 1
ATOM 3763 C C . ALA B 1 197 ? -4.812 12.969 -4.648 1 89.69 197 ALA B C 1
ATOM 3765 O O . ALA B 1 197 ? -4.613 12.031 -5.422 1 89.69 197 ALA B O 1
ATOM 3766 N N . ILE B 1 198 ? -4.32 13.016 -3.488 1 85.38 198 ILE B N 1
ATOM 3767 C CA . ILE B 1 198 ? -3.428 11.977 -2.971 1 85.38 198 ILE B CA 1
ATOM 3768 C C . ILE B 1 198 ? -4.184 10.656 -2.852 1 85.38 198 ILE B C 1
ATOM 3770 O O . ILE B 1 198 ? -3.701 9.617 -3.309 1 85.38 198 ILE B O 1
ATOM 3774 N N . VAL B 1 199 ? -5.375 10.758 -2.264 1 90.75 199 VAL B N 1
ATOM 3775 C CA . VAL B 1 199 ? -6.195 9.562 -2.088 1 90.75 199 VAL B CA 1
ATOM 3776 C C . VAL B 1 199 ? -6.555 8.977 -3.451 1 90.75 199 VAL B C 1
ATOM 3778 O O . VAL B 1 199 ? -6.469 7.766 -3.658 1 90.75 199 VAL B O 1
ATOM 3781 N N . ALA B 1 200 ? -6.938 9.844 -4.336 1 92.25 200 ALA B N 1
ATOM 3782 C CA . ALA B 1 200 ? -7.305 9.398 -5.676 1 92.25 200 ALA B CA 1
ATOM 3783 C C . ALA B 1 200 ? -6.121 8.734 -6.375 1 92.25 200 ALA B C 1
ATOM 3785 O O . ALA B 1 200 ? -6.258 7.656 -6.961 1 92.25 200 ALA B O 1
ATOM 3786 N N . LEU B 1 201 ? -5.035 9.32 -6.301 1 88.56 201 LEU B N 1
ATOM 3787 C CA . LEU B 1 201 ? -3.85 8.836 -7 1 88.56 201 LEU B CA 1
ATOM 3788 C C . LEU B 1 201 ? -3.414 7.48 -6.449 1 88.56 201 LEU B C 1
ATOM 3790 O O . LEU B 1 201 ? -3.154 6.551 -7.219 1 88.56 201 LEU B O 1
ATOM 3794 N N . PHE B 1 202 ? -3.299 7.383 -5.184 1 87.75 202 PHE B N 1
ATOM 3795 C CA . PHE B 1 202 ? -2.828 6.141 -4.578 1 87.75 202 PHE B CA 1
ATOM 3796 C C . PHE B 1 202 ? -3.852 5.027 -4.762 1 87.75 202 PHE B C 1
ATOM 3798 O O . PHE B 1 202 ? -3.488 3.863 -4.93 1 87.75 202 PHE B O 1
ATOM 3805 N N . THR B 1 203 ? -5.117 5.395 -4.684 1 92.88 203 THR B N 1
ATOM 3806 C CA . THR B 1 203 ? -6.164 4.41 -4.938 1 92.88 203 THR B CA 1
ATOM 3807 C C . THR B 1 203 ? -6.09 3.896 -6.371 1 92.88 203 THR B C 1
ATOM 3809 O O . THR B 1 203 ? -6.148 2.688 -6.605 1 92.88 203 THR B O 1
ATOM 3812 N N . PHE B 1 204 ? -5.949 4.824 -7.277 1 92.44 204 PHE B N 1
ATOM 3813 C CA . PHE B 1 204 ? -5.836 4.434 -8.68 1 92.44 204 PHE B CA 1
ATOM 3814 C C . PHE B 1 204 ? -4.637 3.516 -8.883 1 92.44 204 PHE B C 1
ATOM 3816 O O . PHE B 1 204 ? -4.762 2.453 -9.5 1 92.44 204 PHE B O 1
ATOM 3823 N N . SER 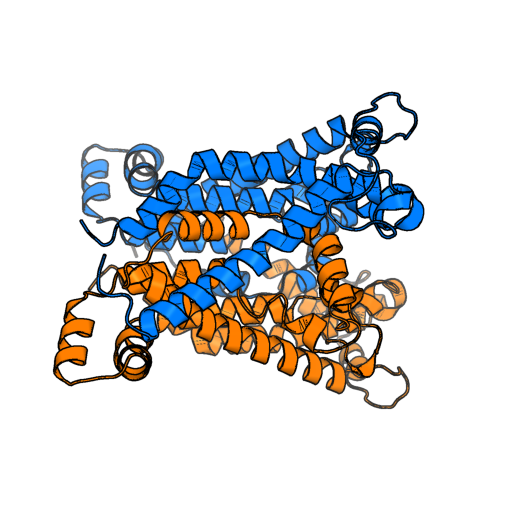B 1 205 ? -3.547 3.928 -8.422 1 89.12 205 SER B N 1
ATOM 3824 C CA . SER B 1 205 ? -2.316 3.164 -8.602 1 89.12 205 SER B CA 1
ATOM 3825 C C . SER B 1 205 ? -2.453 1.753 -8.039 1 89.12 205 SER B C 1
ATOM 3827 O O . SER B 1 205 ? -2.053 0.781 -8.688 1 89.12 205 SER B O 1
ATOM 3829 N N . SER B 1 206 ? -3.004 1.658 -6.844 1 89.62 206 SER B N 1
ATOM 3830 C CA . SER B 1 206 ? -3.172 0.359 -6.203 1 89.62 206 SER B CA 1
ATOM 3831 C C . SER B 1 206 ? -4.109 -0.536 -7.008 1 89.62 206 SER B C 1
ATOM 3833 O O . SER B 1 206 ? -3.832 -1.722 -7.199 1 89.62 206 SER B O 1
ATOM 3835 N N . SER B 1 207 ? -5.203 0.026 -7.457 1 93.19 207 SER B N 1
ATOM 3836 C CA . SER B 1 207 ? -6.164 -0.736 -8.25 1 93.19 207 SER B CA 1
ATOM 3837 C C . SER B 1 207 ? -5.578 -1.121 -9.609 1 93.19 207 SER B C 1
ATOM 3839 O O . SER B 1 207 ? -5.789 -2.236 -10.086 1 93.19 207 SER B O 1
ATOM 3841 N N . TRP B 1 208 ? -4.879 -0.23 -10.172 1 91.62 208 TRP B N 1
ATOM 3842 C CA . TRP B 1 208 ? -4.262 -0.405 -11.484 1 91.62 208 TRP B CA 1
ATOM 3843 C C . TRP B 1 208 ? -3.264 -1.559 -11.469 1 91.62 208 TRP B C 1
ATOM 3845 O O . TRP B 1 208 ? -3.141 -2.295 -12.445 1 91.62 208 TRP B O 1
ATOM 3855 N N . ASP B 1 209 ? -2.652 -1.765 -10.352 1 89.06 209 ASP B N 1
ATOM 3856 C CA . ASP B 1 209 ? -1.566 -2.732 -10.227 1 89.06 209 ASP B CA 1
ATOM 3857 C C . ASP B 1 209 ? -2.074 -4.062 -9.672 1 89.06 209 ASP B C 1
ATOM 3859 O O . ASP B 1 209 ? -1.35 -5.059 -9.68 1 89.06 209 ASP B O 1
ATOM 3863 N N . ASN B 1 210 ? -3.273 -4.043 -9.219 1 90.31 210 ASN B N 1
ATOM 3864 C CA . ASN B 1 210 ? -3.795 -5.25 -8.586 1 90.31 210 ASN B CA 1
ATOM 3865 C C . ASN B 1 210 ? -3.98 -6.379 -9.586 1 90.31 210 ASN B C 1
ATOM 3867 O O . ASN B 1 210 ? -4.699 -6.227 -10.578 1 90.31 210 ASN B O 1
ATOM 3871 N N . PHE B 1 211 ? -3.338 -7.492 -9.359 1 88.94 211 PHE B N 1
ATOM 3872 C CA . PHE B 1 211 ? -3.467 -8.625 -10.273 1 88.94 211 PHE B CA 1
ATOM 3873 C C . PHE B 1 211 ? -3.998 -9.852 -9.539 1 88.94 211 PHE B C 1
ATOM 3875 O O . PHE B 1 211 ? -4.645 -10.711 -10.148 1 88.94 211 PHE B O 1
ATOM 3882 N N . LEU B 1 212 ? -3.689 -9.922 -8.281 1 87.69 212 LEU B N 1
ATOM 3883 C CA . LEU B 1 212 ? -3.953 -11.156 -7.547 1 87.69 212 LEU B CA 1
ATOM 3884 C C . LEU B 1 212 ? -5.449 -11.352 -7.328 1 87.69 212 LEU B C 1
ATOM 3886 O O . LEU B 1 212 ? -5.992 -12.414 -7.625 1 87.69 212 LEU B O 1
ATOM 3890 N N . TRP B 1 213 ? -6.109 -10.336 -6.883 1 92.25 213 TRP B N 1
ATOM 3891 C CA . TRP B 1 213 ? -7.531 -10.477 -6.594 1 92.25 213 TRP B CA 1
ATOM 3892 C C . TRP B 1 213 ? -8.328 -10.75 -7.867 1 92.25 213 TRP B C 1
ATOM 3894 O O . TRP B 1 213 ? -9.109 -11.695 -7.926 1 92.25 213 TRP B O 1
ATOM 3904 N N . PRO B 1 214 ? -8.078 -9.953 -8.922 1 94.81 214 PRO B N 1
ATOM 3905 C CA . PRO B 1 214 ? -8.773 -10.273 -10.172 1 94.81 214 PRO B CA 1
ATOM 3906 C C . PRO B 1 214 ? -8.508 -11.695 -10.648 1 94.81 214 PRO B C 1
ATOM 3908 O O . PRO B 1 214 ? -9.414 -12.359 -11.164 1 94.81 214 PRO B O 1
ATOM 3911 N N . LEU B 1 215 ? -7.312 -12.148 -10.484 1 90.62 215 LEU B N 1
ATOM 3912 C CA . LEU B 1 215 ? -6.957 -13.5 -10.898 1 90.62 215 LEU B CA 1
ATOM 3913 C C . LEU B 1 215 ? -7.785 -14.531 -10.141 1 90.62 215 LEU B C 1
ATOM 3915 O O . LEU B 1 215 ? -8.102 -15.594 -10.688 1 90.62 215 LEU B O 1
ATOM 3919 N N . ILE B 1 216 ? -8.141 -14.219 -8.969 1 91 216 ILE B N 1
ATOM 3920 C CA . ILE B 1 216 ? -8.844 -15.156 -8.094 1 91 216 ILE B CA 1
ATOM 3921 C C . ILE B 1 216 ? -10.336 -15.133 -8.391 1 91 216 ILE B C 1
ATOM 3923 O O . ILE B 1 216 ? -10.992 -16.172 -8.414 1 91 216 ILE B O 1
ATOM 3927 N N . VAL B 1 217 ? -10.867 -13.992 -8.727 1 95.56 217 VAL B N 1
ATOM 3928 C CA . VAL B 1 217 ? -12.32 -13.875 -8.719 1 95.56 217 VAL B CA 1
ATOM 3929 C C . VAL B 1 217 ? -12.844 -13.844 -10.156 1 95.56 217 VAL B C 1
ATOM 3931 O O . VAL B 1 217 ? -14.055 -13.938 -10.383 1 95.56 217 VAL B O 1
ATOM 3934 N N . MET B 1 218 ? -11.953 -13.711 -11.117 1 94.81 218 MET B N 1
ATOM 3935 C CA . MET B 1 218 ? -12.367 -13.586 -12.516 1 94.81 218 MET B CA 1
ATOM 3936 C C . MET B 1 218 ? -11.867 -14.766 -13.336 1 94.81 218 MET B C 1
ATOM 3938 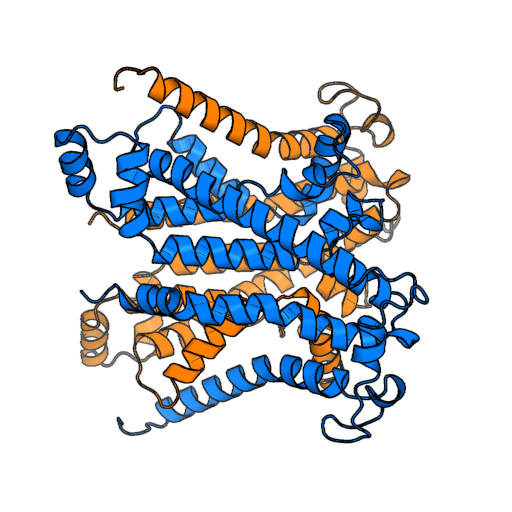O O . MET B 1 218 ? -10.68 -15.102 -13.305 1 94.81 218 MET B O 1
ATOM 3942 N N . ARG B 1 219 ? -12.805 -15.383 -14.109 1 92 219 ARG B N 1
ATOM 3943 C CA . ARG B 1 219 ? -12.461 -16.5 -14.969 1 92 219 ARG B CA 1
ATOM 3944 C C . ARG B 1 219 ? -12.547 -16.109 -16.438 1 92 219 ARG B C 1
ATOM 3946 O O . ARG B 1 219 ? -11.797 -16.641 -17.266 1 92 219 ARG B O 1
ATOM 3953 N N . ASP B 1 220 ? -13.398 -15.18 -16.672 1 93.06 220 ASP B N 1
ATOM 3954 C CA . ASP B 1 220 ? -13.57 -14.711 -18.047 1 93.06 220 ASP B CA 1
ATOM 3955 C C . ASP B 1 220 ? -12.375 -13.875 -18.5 1 93.06 220 ASP B C 1
ATOM 3957 O O . ASP B 1 220 ? -12.18 -12.758 -18.031 1 93.06 220 ASP B O 1
ATOM 3961 N N . VAL B 1 221 ? -11.711 -14.383 -19.438 1 87.44 221 VAL B N 1
ATOM 3962 C CA . VAL B 1 221 ? -10.477 -13.758 -19.906 1 87.44 221 VAL B CA 1
ATOM 3963 C C . VAL B 1 221 ? -10.781 -12.383 -20.5 1 87.44 221 VAL B C 1
ATOM 3965 O O . VAL B 1 221 ? -9.977 -11.461 -20.375 1 87.44 221 VAL B O 1
ATOM 3968 N N . ASP B 1 222 ? -11.953 -12.211 -21.016 1 91.44 222 ASP B N 1
ATOM 3969 C CA . ASP B 1 222 ? -12.32 -10.969 -21.672 1 91.44 222 ASP B CA 1
ATOM 3970 C C . ASP B 1 222 ? -12.562 -9.859 -20.656 1 91.44 222 ASP B C 1
ATOM 3972 O O . ASP B 1 222 ? -12.625 -8.68 -21.016 1 91.44 222 ASP B O 1
ATOM 3976 N N . LYS B 1 223 ? -12.672 -10.227 -19.391 1 94.5 223 LYS B N 1
ATOM 3977 C CA . LYS B 1 223 ? -12.969 -9.227 -18.359 1 94.5 223 LYS B CA 1
ATOM 3978 C C . LYS B 1 223 ? -11.758 -8.977 -17.469 1 94.5 223 LYS B C 1
ATOM 3980 O O . LYS B 1 223 ? -11.797 -8.117 -16.594 1 94.5 223 LYS B O 1
ATOM 3985 N N . MET B 1 224 ? -10.711 -9.672 -17.766 1 93.44 224 MET B N 1
ATOM 3986 C CA . MET B 1 224 ? -9.531 -9.562 -16.922 1 93.44 224 MET B CA 1
ATOM 3987 C C . MET B 1 224 ? -8.797 -8.25 -17.188 1 93.44 224 MET B C 1
ATOM 3989 O O . MET B 1 224 ? -8.75 -7.773 -18.312 1 93.44 224 MET B O 1
ATOM 3993 N N . PRO B 1 225 ? -8.242 -7.684 -16.125 1 93.88 225 PRO B N 1
ATOM 3994 C CA . PRO B 1 225 ? -7.445 -6.469 -16.297 1 93.88 225 PRO B CA 1
ATOM 3995 C C . PRO B 1 225 ? -6.051 -6.754 -16.859 1 93.88 225 PRO B C 1
ATOM 3997 O O . PRO B 1 225 ? -5.633 -7.914 -16.922 1 93.88 225 PRO B O 1
ATOM 4000 N N . PHE B 1 226 ? -5.418 -5.723 -17.25 1 89.5 226 PHE B N 1
ATOM 4001 C CA . PHE B 1 226 ? -4.109 -5.781 -17.891 1 89.5 226 PHE B CA 1
ATOM 4002 C C . PHE B 1 226 ? -3.08 -6.414 -16.953 1 89.5 226 PHE B C 1
ATOM 4004 O O . PHE B 1 226 ? -2.195 -7.145 -17.406 1 89.5 226 PHE B O 1
ATOM 4011 N N . SER B 1 227 ? -3.15 -6.105 -15.656 1 88.31 227 SER B N 1
ATOM 4012 C CA . SER B 1 227 ? -2.203 -6.637 -14.68 1 88.31 227 SER B CA 1
ATOM 4013 C C . SER B 1 227 ? -2.223 -8.164 -14.664 1 88.31 227 SER B C 1
ATOM 4015 O O . SER B 1 227 ? -1.184 -8.797 -14.484 1 88.31 227 SER B O 1
ATOM 4017 N N . VAL B 1 228 ? -3.387 -8.719 -14.859 1 87.88 228 VAL B N 1
ATOM 4018 C CA . VAL B 1 228 ? -3.514 -10.172 -14.891 1 87.88 228 VAL B CA 1
ATOM 4019 C C . VAL B 1 228 ? -2.857 -10.727 -16.156 1 87.88 228 VAL B C 1
ATOM 4021 O O . VAL B 1 228 ? -2.145 -11.727 -16.094 1 87.88 228 VAL B O 1
ATOM 4024 N N . LEU B 1 229 ? -3.154 -10.117 -17.281 1 80.81 229 LEU B N 1
ATOM 4025 C CA . LEU B 1 229 ? -2.531 -10.539 -18.531 1 80.81 229 LEU B CA 1
ATOM 4026 C C . LEU B 1 229 ? -1.013 -10.578 -18.391 1 80.81 229 LEU B C 1
ATOM 4028 O O . LEU B 1 229 ? -0.375 -11.555 -18.812 1 80.81 229 LEU B O 1
ATOM 4032 N N . LEU B 1 230 ? -0.417 -9.617 -17.812 1 78.56 230 LEU B N 1
ATOM 4033 C CA . LEU B 1 230 ? 1.032 -9.539 -17.656 1 78.56 230 LEU B CA 1
ATOM 4034 C C . LEU B 1 230 ? 1.545 -10.633 -16.734 1 78.56 230 LEU B C 1
ATOM 4036 O O . LEU B 1 230 ? 2.623 -11.188 -16.953 1 78.56 230 LEU B O 1
ATOM 4040 N N . SER B 1 231 ? 0.775 -10.945 -15.742 1 76.31 231 SER B N 1
ATOM 4041 C CA . SER B 1 231 ? 1.192 -11.969 -14.781 1 76.31 231 SER B CA 1
ATOM 4042 C C . SER B 1 231 ? 1.178 -13.359 -15.414 1 76.31 231 SER B C 1
ATOM 4044 O O . SER B 1 231 ? 1.969 -14.227 -15.039 1 76.31 231 SER B O 1
ATOM 4046 N N . THR B 1 232 ? 0.31 -13.594 -16.328 1 71.44 232 THR B N 1
ATOM 4047 C CA . THR B 1 232 ? 0.204 -14.891 -17 1 71.44 232 THR B CA 1
ATOM 4048 C C . THR B 1 232 ? 1.385 -15.102 -17.953 1 71.44 232 THR B C 1
ATOM 4050 O O . THR B 1 232 ? 1.892 -16.219 -18.062 1 71.44 232 THR B O 1
ATOM 4053 N N . PHE B 1 233 ? 1.819 -14.016 -18.531 1 65.31 233 PHE B N 1
ATOM 4054 C CA . PHE B 1 233 ? 2.988 -14.102 -19.406 1 65.31 233 PHE B CA 1
ATOM 4055 C C . PHE B 1 233 ? 4.234 -14.453 -18.594 1 65.31 233 PHE B C 1
ATOM 4057 O O . PHE B 1 233 ? 5.129 -15.141 -19.094 1 65.31 233 PHE B O 1
ATOM 4064 N N . SER B 1 234 ? 4.289 -14.055 -17.422 1 57.16 234 SER B N 1
ATOM 4065 C CA . SER B 1 234 ? 5.465 -14.227 -16.562 1 57.16 234 SER B CA 1
ATOM 4066 C C . SER B 1 234 ? 5.656 -15.688 -16.172 1 57.16 234 SER B C 1
ATOM 4068 O O . SER B 1 234 ? 6.773 -16.109 -15.883 1 57.16 234 SER B O 1
ATOM 4070 N N . LYS B 1 235 ? 4.598 -16.453 -16.219 1 58.22 235 LYS B N 1
ATOM 4071 C CA . LYS B 1 235 ? 4.684 -17.875 -15.898 1 58.22 235 LYS B CA 1
ATOM 4072 C C . LYS B 1 235 ? 5.445 -18.641 -16.984 1 58.22 235 LYS B C 1
ATOM 4074 O O . LYS B 1 235 ? 6.02 -19.703 -16.719 1 58.22 235 LYS B O 1
ATOM 4079 N N . SER B 1 236 ? 5.336 -18.094 -18.172 1 59.72 236 SER B N 1
ATOM 4080 C CA . SER B 1 236 ? 6.109 -18.672 -19.266 1 59.72 236 SER B CA 1
ATOM 4081 C C . SER B 1 236 ? 7.355 -17.844 -19.547 1 59.72 236 SER B C 1
ATOM 4083 O O . SER B 1 236 ? 7.543 -17.359 -20.672 1 59.72 236 SER B O 1
ATOM 4085 N N . TYR B 1 237 ? 8.148 -17.453 -18.406 1 56.69 237 TYR B N 1
ATOM 4086 C CA . TYR B 1 237 ? 9.219 -16.484 -18.25 1 56.69 237 TYR B CA 1
ATOM 4087 C C . TYR B 1 237 ? 10.234 -16.609 -19.391 1 56.69 237 TYR B C 1
ATOM 4089 O O . TYR B 1 237 ? 10.711 -15.602 -19.906 1 56.69 237 TYR B O 1
ATOM 4097 N N . GLY B 1 238 ? 10.5 -17.719 -19.781 1 61.94 238 GLY B N 1
ATOM 4098 C CA . GLY B 1 238 ? 11.555 -17.828 -20.781 1 61.94 238 GLY B CA 1
ATOM 4099 C C . GLY B 1 238 ? 11.188 -17.219 -22.109 1 61.94 238 GLY B C 1
ATOM 4100 O O . GLY B 1 238 ? 11.914 -16.344 -22.609 1 61.94 238 GLY B O 1
ATOM 4101 N N . VAL B 1 239 ? 10.023 -17.344 -22.516 1 66.38 239 VAL B N 1
ATOM 4102 C CA . VAL B 1 239 ? 9.648 -17 -23.891 1 66.38 239 VAL B CA 1
ATOM 4103 C C . VAL B 1 239 ? 9.047 -15.602 -23.922 1 66.38 239 VAL B C 1
ATOM 4105 O O . VAL B 1 239 ? 9.258 -14.852 -24.875 1 66.38 239 VAL B O 1
ATOM 4108 N N . TYR B 1 240 ? 8.539 -15.133 -22.844 1 82.5 240 TYR B N 1
ATOM 4109 C CA . TYR B 1 240 ? 7.777 -13.898 -22.953 1 82.5 240 TYR B CA 1
ATOM 4110 C C . TYR B 1 240 ? 8.336 -12.82 -22.031 1 82.5 240 TYR B C 1
ATOM 4112 O O . TYR B 1 240 ? 7.605 -11.914 -21.609 1 82.5 240 TYR B O 1
ATOM 4120 N N . LEU B 1 241 ? 9.602 -12.93 -21.797 1 86.19 241 LEU B N 1
ATOM 4121 C CA . LEU B 1 241 ? 10.195 -11.938 -20.906 1 86.19 241 LEU B CA 1
ATOM 4122 C C . LEU B 1 241 ? 10.148 -10.547 -21.531 1 86.19 241 LEU B C 1
ATOM 4124 O O . LEU B 1 241 ? 9.781 -9.578 -20.875 1 86.19 241 LEU B O 1
ATOM 4128 N N . GLY B 1 242 ? 10.5 -10.484 -22.797 1 89 242 GLY B N 1
ATOM 4129 C CA . GLY B 1 242 ? 10.484 -9.211 -23.5 1 89 242 GLY B CA 1
ATOM 4130 C C . GLY B 1 242 ? 9.117 -8.547 -23.5 1 89 242 GLY B C 1
ATOM 4131 O O . GLY B 1 242 ? 8.969 -7.422 -23.016 1 89 242 GLY B O 1
ATOM 4132 N N . PRO B 1 243 ? 8.148 -9.281 -23.922 1 87.38 243 PRO B N 1
ATOM 4133 C CA . PRO B 1 243 ? 6.793 -8.727 -23.922 1 87.38 243 PRO B CA 1
ATOM 4134 C C . PRO B 1 243 ? 6.312 -8.344 -22.516 1 87.38 243 PRO B C 1
ATOM 4136 O O . PRO B 1 243 ? 5.594 -7.355 -22.359 1 87.38 243 PRO B O 1
ATOM 4139 N N . VAL B 1 244 ? 6.715 -9.062 -21.562 1 86.69 244 VAL B N 1
ATOM 4140 C CA . VAL B 1 244 ? 6.336 -8.75 -20.188 1 86.69 244 VAL B CA 1
ATOM 4141 C C . VAL B 1 244 ? 6.961 -7.418 -19.766 1 86.69 244 VAL B C 1
ATOM 4143 O O . VAL B 1 244 ? 6.293 -6.574 -19.156 1 86.69 244 VAL B O 1
ATOM 4146 N N . LEU B 1 245 ? 8.227 -7.238 -20.109 1 90.5 245 LEU B N 1
ATOM 4147 C CA . LEU B 1 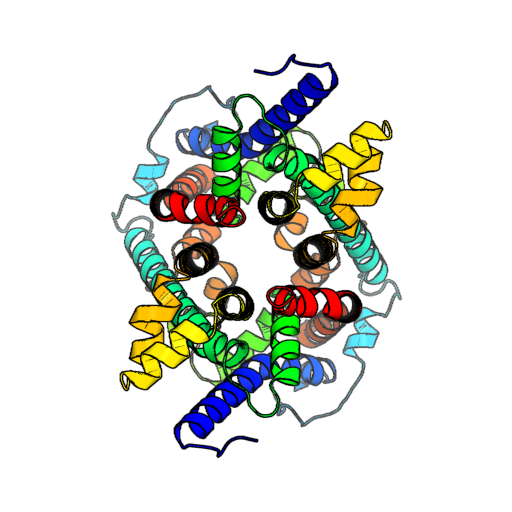245 ? 8.914 -5.992 -19.781 1 90.5 245 LEU B CA 1
ATOM 4148 C C . LEU B 1 245 ? 8.312 -4.824 -20.562 1 90.5 245 LEU B C 1
ATOM 4150 O O . LEU B 1 245 ? 8.125 -3.738 -20 1 90.5 245 LEU B O 1
ATOM 4154 N N . ALA B 1 246 ? 8.008 -5.078 -21.781 1 90.75 246 ALA B N 1
ATOM 4155 C CA . ALA B 1 246 ? 7.344 -4.047 -22.578 1 90.75 246 ALA B CA 1
ATOM 4156 C C . ALA B 1 246 ? 5.984 -3.689 -21.984 1 90.75 246 ALA B C 1
ATOM 4158 O O . ALA B 1 246 ? 5.633 -2.51 -21.891 1 90.75 246 ALA B O 1
ATOM 4159 N N . GLY B 1 247 ? 5.258 -4.723 -21.656 1 88.06 247 GLY B N 1
ATOM 4160 C CA . GLY B 1 247 ? 3.98 -4.492 -20.984 1 88.06 247 GLY B CA 1
ATOM 4161 C C . GLY B 1 247 ? 4.109 -3.725 -19.688 1 88.06 247 GLY B C 1
ATOM 4162 O O . GLY B 1 247 ? 3.264 -2.887 -19.375 1 88.06 247 GLY B O 1
ATOM 4163 N N . SER B 1 248 ? 5.133 -3.973 -18.938 1 88.38 248 SER B N 1
ATOM 4164 C CA . SER B 1 248 ? 5.391 -3.27 -17.688 1 88.38 248 SER B CA 1
ATOM 4165 C C . SER B 1 248 ? 5.656 -1.788 -17.938 1 88.38 248 SER B C 1
ATOM 4167 O O . SER B 1 248 ? 5.191 -0.935 -17.172 1 88.38 248 SER B O 1
ATOM 4169 N N . VAL B 1 249 ? 6.359 -1.513 -18.984 1 89.62 249 VAL B N 1
ATOM 4170 C CA . VAL B 1 249 ? 6.617 -0.122 -19.328 1 89.62 249 VAL B CA 1
ATOM 4171 C C . VAL B 1 249 ? 5.309 0.576 -19.688 1 89.62 249 VAL B C 1
ATOM 4173 O O . VAL B 1 249 ? 5.043 1.687 -19.219 1 89.62 249 VAL B O 1
ATOM 4176 N N . LEU B 1 250 ? 4.492 -0.126 -20.438 1 88.38 250 LEU B N 1
ATOM 4177 C CA . LEU B 1 250 ? 3.211 0.448 -20.828 1 88.38 250 LEU B CA 1
ATOM 4178 C C . LEU B 1 250 ? 2.299 0.639 -19.625 1 88.38 250 LEU B C 1
ATOM 4180 O O . LEU B 1 250 ? 1.546 1.613 -19.562 1 88.38 250 LEU B O 1
ATOM 4184 N N . GLN B 1 251 ? 2.383 -0.288 -18.75 1 85.5 251 GLN B N 1
ATOM 4185 C CA . GLN B 1 251 ? 1.56 -0.231 -17.547 1 85.5 251 GLN B CA 1
ATOM 4186 C C . GLN B 1 251 ? 1.936 0.966 -16.688 1 85.5 251 GLN B C 1
ATOM 4188 O O . GLN B 1 251 ? 1.115 1.459 -15.906 1 85.5 251 GLN B O 1
ATOM 4193 N N . MET B 1 252 ? 3.121 1.438 -16.812 1 86.19 252 MET B N 1
ATOM 4194 C CA . MET B 1 252 ? 3.596 2.559 -16 1 86.19 252 MET B CA 1
ATOM 4195 C C . MET B 1 252 ? 3.061 3.881 -16.531 1 86.19 252 MET B C 1
ATOM 4197 O O . MET B 1 252 ? 2.979 4.867 -15.805 1 86.19 252 MET B O 1
ATOM 4201 N N . LEU B 1 253 ? 2.617 3.943 -17.703 1 87.88 253 LEU B N 1
ATOM 4202 C CA . LEU B 1 253 ? 2.311 5.195 -18.391 1 87.88 253 LEU B CA 1
ATOM 4203 C C . LEU B 1 253 ? 1.111 5.887 -17.75 1 87.88 253 LEU B C 1
ATOM 4205 O O . LEU B 1 253 ? 1.171 7.074 -17.438 1 87.88 253 LEU B O 1
ATOM 4209 N N . PRO B 1 254 ? 0.021 5.145 -17.438 1 87.75 254 PRO B N 1
ATOM 4210 C CA . PRO B 1 254 ? -1.109 5.84 -16.812 1 87.75 254 PRO B CA 1
ATOM 4211 C C . PRO B 1 254 ? -0.772 6.402 -15.438 1 87.75 254 PRO B C 1
ATOM 4213 O O . PRO B 1 254 ? -1.244 7.484 -15.078 1 87.75 254 PRO B O 1
ATOM 4216 N N . VAL B 1 255 ? 0.021 5.715 -14.758 1 84.06 255 VAL B N 1
ATOM 4217 C CA . VAL B 1 255 ? 0.381 6.152 -13.414 1 84.06 255 VAL B CA 1
ATOM 4218 C C . VAL B 1 255 ? 1.305 7.367 -13.492 1 84.06 255 VAL B C 1
ATOM 4220 O O . VAL B 1 255 ? 1.156 8.32 -12.727 1 84.06 255 VAL B O 1
ATOM 4223 N N . VAL B 1 256 ? 2.238 7.371 -14.453 1 83.38 256 VAL B N 1
ATOM 4224 C CA . VAL B 1 256 ? 3.141 8.5 -14.664 1 83.38 256 VAL B CA 1
ATOM 4225 C C . VAL B 1 256 ? 2.34 9.727 -15.078 1 83.38 256 VAL B C 1
ATOM 4227 O O . VAL B 1 256 ? 2.617 10.844 -14.625 1 83.38 256 VAL B O 1
ATOM 4230 N N . MET B 1 257 ? 1.397 9.492 -15.852 1 85.94 257 MET B N 1
ATOM 4231 C CA . MET B 1 257 ? 0.553 10.594 -16.297 1 85.94 257 MET B CA 1
ATOM 4232 C C . MET B 1 257 ? -0.213 11.203 -15.133 1 85.94 257 MET B C 1
ATOM 4234 O O . MET B 1 257 ? -0.292 12.422 -15.008 1 85.94 257 MET B O 1
ATOM 4238 N N . LEU B 1 258 ? -0.748 10.375 -14.344 1 83.25 258 LEU B N 1
ATOM 4239 C CA . LEU B 1 258 ? -1.476 10.867 -13.18 1 83.25 258 LEU B CA 1
ATOM 4240 C C . LEU B 1 258 ? -0.542 11.609 -12.227 1 83.25 258 LEU B C 1
ATOM 4242 O O . LEU B 1 258 ? -0.927 12.617 -11.625 1 83.25 258 LEU B O 1
ATOM 4246 N N . PHE B 1 259 ? 0.663 11.102 -12.141 1 80.31 259 PHE B N 1
ATOM 4247 C CA . PHE B 1 259 ? 1.661 11.773 -11.32 1 80.31 259 PHE B CA 1
ATOM 4248 C C . PHE B 1 259 ? 1.924 13.188 -11.828 1 80.31 259 PHE B C 1
ATOM 4250 O O . PHE B 1 259 ? 1.976 14.133 -11.047 1 80.31 259 PHE B O 1
ATOM 4257 N N . ILE B 1 260 ? 2.062 13.289 -13.055 1 83.44 260 ILE B N 1
ATOM 4258 C CA . ILE B 1 260 ? 2.35 14.594 -13.648 1 83.44 260 ILE B CA 1
ATOM 4259 C C . ILE B 1 260 ? 1.17 15.539 -13.422 1 83.44 260 ILE B C 1
ATOM 4261 O O . ILE B 1 260 ? 1.359 16.703 -13.094 1 83.44 260 ILE B O 1
ATOM 4265 N N . LEU B 1 261 ? 0.032 15 -13.445 1 83.06 261 LEU B N 1
ATOM 4266 C CA . LEU B 1 261 ? -1.175 15.805 -13.32 1 83.06 261 LEU B CA 1
ATOM 4267 C C . LEU B 1 261 ? -1.379 16.25 -11.875 1 83.06 261 LEU B C 1
ATOM 4269 O O . LEU B 1 261 ? -1.864 17.359 -11.617 1 83.06 261 LEU B O 1
ATOM 4273 N N . PHE B 1 262 ? -0.93 15.414 -10.898 1 80.56 262 PHE B N 1
ATOM 4274 C CA . PHE B 1 262 ? -1.292 15.695 -9.516 1 80.56 262 PHE B CA 1
ATOM 4275 C C . PHE B 1 262 ? -0.064 16.094 -8.703 1 80.56 262 PHE B C 1
ATOM 4277 O O . PHE B 1 262 ? -0.157 16.312 -7.496 1 80.56 262 PHE B O 1
ATOM 4284 N N . ARG B 1 263 ? 1.025 16.094 -9.367 1 79.81 263 ARG B N 1
ATOM 4285 C CA . ARG B 1 263 ? 2.285 16.359 -8.68 1 79.81 263 ARG B CA 1
ATOM 4286 C C . ARG B 1 263 ? 2.225 17.672 -7.902 1 79.81 263 ARG B C 1
ATOM 4288 O O . ARG B 1 263 ? 2.781 17.766 -6.805 1 79.81 263 ARG B O 1
ATOM 4295 N N . LYS B 1 264 ? 1.544 18.688 -8.367 1 81.12 264 LYS B N 1
ATOM 4296 C CA . LYS B 1 264 ? 1.479 19.984 -7.699 1 81.12 264 LYS B CA 1
ATOM 4297 C C . LYS B 1 264 ? 0.774 19.875 -6.348 1 81.12 264 LYS B C 1
ATOM 4299 O O . LYS B 1 264 ? 1.12 20.594 -5.402 1 81.12 264 LYS B O 1
ATOM 4304 N N . TYR B 1 265 ? -0.146 18.984 -6.273 1 77.38 265 TYR B N 1
ATOM 4305 C CA . TYR B 1 265 ? -0.903 18.812 -5.035 1 77.38 265 TYR B CA 1
ATOM 4306 C C . TYR B 1 265 ? -0.06 18.125 -3.971 1 77.38 265 TYR B C 1
ATOM 4308 O O . TYR B 1 265 ? -0.232 18.375 -2.775 1 77.38 265 TYR B O 1
ATOM 4316 N N . PHE B 1 266 ? 0.858 17.281 -4.422 1 73 266 PHE B N 1
ATOM 4317 C CA . PHE B 1 266 ? 1.787 16.641 -3.506 1 73 266 PHE B CA 1
ATOM 4318 C C . PHE B 1 266 ? 2.783 17.641 -2.941 1 73 266 PHE B C 1
ATOM 4320 O O . PHE B 1 266 ? 3.1 17.609 -1.75 1 73 266 PHE B O 1
ATOM 4327 N N . LEU B 1 267 ? 3.125 18.453 -3.812 1 69.88 267 LEU B N 1
ATOM 4328 C CA . LEU B 1 267 ? 4.141 19.422 -3.418 1 69.88 267 LEU B CA 1
ATOM 4329 C C . LEU B 1 267 ? 3.547 20.469 -2.49 1 69.88 267 LEU B C 1
ATOM 4331 O O . LEU B 1 267 ? 4.242 21 -1.618 1 69.88 267 LEU B O 1
ATOM 4335 N N . GLN B 1 268 ? 2.252 20.75 -2.635 1 65.75 268 GLN B N 1
ATOM 4336 C CA . GLN B 1 268 ? 1.574 21.719 -1.765 1 65.75 268 GLN B CA 1
ATOM 4337 C C . GLN B 1 268 ? 1.358 21.125 -0.371 1 65.75 268 GLN B C 1
ATOM 4339 O O . GLN B 1 268 ? 1.456 21.844 0.629 1 65.75 268 GLN B O 1
ATOM 4344 N N . GLY B 1 269 ? 0.913 19.922 -0.322 1 55.91 269 GLY B N 1
ATOM 4345 C CA . GLY B 1 269 ? 0.777 19.281 0.977 1 55.91 269 GLY B CA 1
ATOM 4346 C C . GLY B 1 269 ? 2.072 19.25 1.767 1 55.91 269 GLY B C 1
ATOM 4347 O O . GLY B 1 269 ? 2.059 19.375 2.994 1 55.91 269 GLY B O 1
ATOM 4348 N N . MET B 1 270 ? 3.137 19.156 0.992 1 50.03 270 MET B N 1
ATOM 4349 C CA . MET B 1 270 ? 4.445 19.25 1.627 1 50.03 270 MET B CA 1
ATOM 4350 C C . MET B 1 270 ? 4.738 20.703 2.035 1 50.03 270 MET B C 1
ATOM 4352 O O . MET B 1 270 ? 5.477 20.938 2.992 1 50.03 270 MET B O 1
ATOM 4356 N N . SER B 1 271 ? 4.027 21.641 1.396 1 45.06 271 SER B N 1
ATOM 4357 C CA . SER B 1 271 ? 4.258 23.062 1.638 1 45.06 271 SER B CA 1
ATOM 4358 C C . SER B 1 271 ? 3.225 23.641 2.6 1 45.06 271 SER B C 1
ATOM 4360 O O . SER B 1 271 ? 3.43 24.703 3.172 1 45.06 271 SER B O 1
ATOM 4362 N N . LEU B 1 272 ? 2.021 23.219 2.74 1 41.38 272 LEU B N 1
ATOM 4363 C CA . LEU B 1 272 ? 0.942 23.922 3.418 1 41.38 272 LEU B CA 1
ATOM 4364 C C . LEU B 1 272 ? 1.275 24.156 4.891 1 41.38 272 LEU B C 1
ATOM 4366 O O . LEU B 1 272 ? 0.466 24.703 5.637 1 41.38 272 LEU B O 1
ATOM 4370 N N . SER B 1 273 ? 2.273 23.594 5.57 1 35.78 273 SER B N 1
ATOM 4371 C CA . SER B 1 273 ? 2.412 24.172 6.898 1 35.78 273 SER B CA 1
ATOM 4372 C C . SER B 1 273 ? 2.562 25.688 6.828 1 35.78 273 SER B C 1
ATOM 4374 O O . SER B 1 273 ? 2.496 26.375 7.852 1 35.78 273 SER B O 1
ATOM 4376 N N . LEU B 1 274 ? 3.273 26.266 5.953 1 30.48 274 LEU B N 1
ATOM 4377 C CA . LEU B 1 274 ? 3.771 27.609 6.207 1 30.48 274 LEU B CA 1
ATOM 4378 C C . LEU B 1 274 ? 2.648 28.625 6.094 1 30.48 274 LEU B C 1
ATOM 4380 O O . LEU B 1 274 ? 2.869 29.828 6.301 1 30.48 274 LEU B O 1
ATOM 4384 N N . LYS B 1 275 ? 1.422 28.594 5.547 1 29.94 275 LYS B N 1
ATOM 4385 C CA . LYS B 1 275 ? 0.767 29.906 5.609 1 29.94 275 LYS B CA 1
ATOM 4386 C C . LYS B 1 275 ? 0.066 30.094 6.953 1 29.94 275 LYS B C 1
ATOM 4388 O O . LYS B 1 275 ? -0.519 29.156 7.496 1 29.94 275 LYS B O 1
#

Radius of gyration: 24.55 Å; Cα contacts (8 Å, |Δi|>4): 676; chains: 2; bounding box: 65×65×57 Å

Organism: Scandinavium goeteborgense (NCBI:txid1851514)

InterPro domains:
  IPR000515 ABC transporter type 1, transmembrane domain MetI-like [PF00528] (92-263)
  IPR000515 ABC transporter type 1, transmembrane domain MetI-like [PS50928] (73-262)
  IPR000515 ABC transporter type 1, transmembrane domain MetI-like [cd06261] (73-256)
  IPR035906 MetI-like superfamily [G3DSA:1.10.3720.10] (2-268)
  IPR035906 MetI-like superfamily [SSF161098] (8-271)

Secondary structure (DSSP, 8-state):
-----HHHHHHHHHHHHHHHHHHHHHHHHHHHHTS-GGGTTTS-TT-S----HHHHHHH--SSTT---HHHHHHHHHHHHHHHHHHHHHHHHHHHHHHHH---TTHHHHHHHHHHHHHS-SGGGHHHHHHHHHHTT-TTSHHHHHGGGSS-HHHHHHHHHHHHHS-HHHHHHHHHTT--HHHHIIIIIHHHTHHHHHHHHHHHHHHHHH--HHHHHH---GGG--HHHHHHHHHHTHHHHHHHHHHHHHHHHHHHHHHHHHHHHHHHHHHHTT--/-----HHHHHHHHHHHHHHHHHHHHHHHHHHHHTS-GGGTTTS-TT-S----HHHHHHH--SGGG---HHHHHHHHHHHHHHHHHHHHHHHHHHHHHHHH---TTHHHHHHHHHHHHHS-SGGGHHHHHHHHHHTT-SSSHHHHHGGGSS-HHHHHHHHHHHHHS-HHHHHHHHHTT--HHHHIIIIIHHHTHHHHHHHHHHHHHHHHH--HHHHHH---GGG--HHHHHHHHHHTHHHHHHHHHHHHHHHHHHHHHHHHHHHHHHHHHHHTT--

Foldseek 3Di:
DPDCDVVNVVVVVVVVVVVCVVCVVVLLLVQLLQADLVCSPVDDSNDHDGHCVLVCVLPVPVCVVVQPNVLQAVLLCVQLQQLLVLALVCLLVLLCCLQPNDDPCSVVVLVVLVVQVPDDPVVCLVVLLVVCVVVVNFQHSCQLRVVRSHHSVSNVLLNVLQNPDDCVLVVVCVVVVADPVRCSVPPSCVVRVLSSLVSSLVSSVCSSQDQVNCVVRHDDSSNHHLNVSLVVLCVVVSNNVSNSSNSVVVSCVVSVVSCVVNVVSVVVVVVVVPD/DPDCDVVNVVVVVVVVVVVCVVCVVVLLLVQLLQADLVCSPVDDSNDHDGHCVLVCVLPVPPCVVVAPNVLQAVLLCVQLQQLLVLALVCLLVLLCCLQPHDDPCSVVVLVVLVVQVPDDPVVCLVVLLVVCVVVVNFQHSCQLRVVSSHHSVSNVLLNVLQNPDDCVLVVVCVVVVADPVRCSVPPSCVVRVLSSLVSSLVSSVCSSQDQVNCVVRHDDSSNHHNNVSLVVLCVVVSNNVSNSSNSVVVSCVVSVVSCVVNVVSVVVVVVPVPD

Solvent-accessible surface area (backbone atoms only — not comparable to full-atom values): 28656 Å² total; per-residue (Å²): 126,76,78,79,40,74,68,49,48,52,50,50,49,51,52,50,52,52,51,47,63,64,44,44,36,53,51,49,34,56,46,36,16,27,22,50,54,85,43,49,84,75,34,56,81,94,49,79,62,78,42,60,60,22,47,48,57,54,63,46,70,74,61,74,76,71,51,60,48,67,50,11,44,48,34,28,50,54,46,16,50,50,24,20,52,38,22,46,50,44,11,52,56,54,6,41,44,69,42,75,45,88,57,92,59,50,69,60,49,53,52,48,37,53,49,59,60,48,50,52,65,73,63,41,48,60,33,45,47,51,51,34,49,74,69,67,32,54,58,40,72,58,48,63,29,58,80,52,30,54,48,44,59,41,21,50,54,38,15,37,55,51,46,58,48,66,63,65,62,55,52,53,38,47,73,71,65,46,47,71,64,49,41,40,64,71,43,53,43,66,77,40,44,40,59,52,48,49,44,30,49,53,42,25,34,52,48,49,49,51,27,66,65,48,58,71,44,41,74,53,72,82,67,35,31,39,39,36,57,46,54,58,37,53,74,48,41,85,79,29,46,15,38,38,33,26,48,39,53,58,64,41,46,65,45,53,49,49,43,67,72,44,44,67,36,56,53,40,64,52,47,61,62,72,118,127,76,78,78,40,73,67,50,48,51,49,49,50,51,51,51,52,51,52,47,64,64,44,45,35,53,51,49,34,56,48,37,17,26,23,51,53,84,43,48,84,75,35,55,82,93,50,79,62,79,40,61,60,22,47,47,58,55,63,43,70,62,69,74,73,70,52,59,47,69,50,12,44,50,35,30,48,53,47,16,51,51,24,21,51,37,21,47,51,45,11,52,55,52,7,43,45,68,41,76,46,89,58,92,58,49,70,59,49,53,51,49,35,54,50,56,60,48,49,49,65,74,62,41,47,62,34,45,48,53,52,34,48,75,69,67,30,54,58,39,69,58,49,64,29,57,80,51,29,52,48,43,58,41,22,49,55,39,15,36,53,50,44,57,48,65,62,63,62,54,52,53,38,47,73,70,65,44,48,71,64,47,41,41,66,70,44,53,44,67,77,40,45,38,60,51,50,50,41,31,49,53,42,26,35,52,47,49,48,50,25,65,64,48,58,72,44,42,73,55,71,83,66,35,32,40,39,37,57,46,53,58,37,53,75,49,41,85,79,30,44,14,37,37,34,27,49,37,54,58,63,42,46,65,44,52,50,50,44,68,73,44,44,66,36,57,54,39,64,53,47,60,65,73,119

Nearest PDB structures (foldseek):
  3puv-assembly1_G  TM=8.653E-01  e=5.632E-11  Escherichia coli K-12
  2r6g-assembly1_G  TM=8.666E-01  e=6.719E-11  Escherichia coli K-12
  4jbw-assembly2_I  TM=8.601E-01  e=2.116E-10  Escherichia coli K-12
  7cad-assembly1_A  TM=7.227E-01  e=2.051E-06  Mycolicibacterium smegmatis MC2 155
  7ahd-assembly1_B  TM=5.312E-01  e=1.988E-02  Lactococcus lactis subsp. lactis

Sequence (550 aa):
MQKLTPQSLIVHAVMLLLALSWLYPFIWMVLSSLKPTAQIYTESLFSGHWTLENYSFLLDNSQRANKPFFRTLGNSLFISLTITLTVTLSSVLVGYAVAKTDFFGKGVFKNLLIAQMVFPAFMFIIPQFVLMRELGLINSYSAMILPYAMGAWGIFMVSQSFKGTPNDYIYAAKLDRASLWGILRHVMMPLNKAILAIVALFTFSSSWDNFLWPLIVMRDVDKMPFSVLLSTFSKSYGVYLGPVLAGSVLQMLPVVMLFILFRKYFLQGMSLSLKMQKLTPQSLIVHAVMLLLALSWLYPFIWMVLSSLKPTAQIYTESLFSGHWTLENYSFLLDNSQRANKPFFRTLGNSLFISLTITLTVTLSSVLVGYAVAKTDFFGKGVFKNLLIAQMVFPAFMFIIPQFVLMRELGLINSYSAMILPYAMGAWGIFMVSQSFKGTPNDYIYAAKLDRASLWGILRHVMMPLNKAILAIVALFTFSSSWDNFLWPLIVMRDVDKMPFSVLLSTFSKSYGVYLGPVLAGSVLQMLPVVMLFILFRKYFLQGMSLSLK

pLDDT: mean 85.11, std 12.72, range [29.94, 98.19]